Protein AF-A0AAV7GXW9-F1 (afdb_monomer_lite)

Sequence (494 aa):
MANLFRKQAQNYAASRPSYPPELFRYIASKCPGRRLAWDVGTGSGQAAAALSSIIKSVVATDVSPEQLSHTPSQIPNIRFILTPPSLPLADLHRIVAPPASIDLITVAQALHWLDLPVFYAQARSMLVPGGVMAAWCYTGAVIGEGRSRADEIYRQIYAELAPYWAEERRLVEEGYVGVEFPFRPVEGEQGTGPVVGFAAEREMTAADFLEYVRSWSAYQTAREKGVELLTEEIVEELGRAWGDDAEAIRTVRFPISLRIGKALLFAGPPPKALLFAGPPPEALLFAGPPPEVLLFAGPPPEVLHFAGPPPEALLFAGPSPEALHFARPPPKALLFVGPPPKALLFAGPPPEALLFAGPPPKVLLFVGPPPEVLHFAGPPPEALLFAGPPPEALHFARPPPKALLFAGPPPEALLFAGPPPEVQHFAGPPPEVQHFAGPPPEALLFSGPPPDVLSPAGPPPEVRTFAEASPDVQSYIGTPTKVLLTSDIRLRSS

Radius of gyration: 35.88 Å; chains: 1; bounding box: 67×53×114 Å

pLDDT: mean 73.24, std 19.12, range [27.48, 98.62]

InterPro domains:
  IPR013216 Methyltransferase type 11 [PF08241] (39-134)
  IPR029063 S-adenosyl-L-methionine-dependent methyltransferase superfamily [G3DSA:3.40.50.150] (5-262)
  IPR029063 S-adenosyl-L-methionine-dependent methyltransferase superfamily [SSF53335] (2-165)

Secondary structure (DSSP, 8-state):
-HHHHHHHHHHHHHHSPPPPHHHHHHHHHS-S--SEEEEET-TTTHHHHHHTTTSSEEEEEES-HHHHTTS-TT-TTEEEEE--SS--HHHHHHHT--TT-EEEEEEES-GGGS-HHHHHHHHHHHEEEEEEEEEEEE-S-EETTTTSHHHHHHHHHHHHTGGGS-GGGHHHHTTTTTS---SBPPTT-SSS--EEEEEEEEEE-HHHHHHHHHT-HHHHHHHHTT---S-HHHHHHHHHHH-SSTT--EEEEEEEEEEEEE-----S---SEEEESSPPPSEEEESSPPPSEEEESSPPPSEEEESSPPPSEEEESSPPPSEEEESS---SEEEESSPPPSEEEESSPPPSEEEESSPPPSEEEESS---SEEEESS---SEEEESS---SEEEESS---SEEEESS---SEEEESS---SEEEESSPPPSEEEESSPPPSEEEESSPPPSEEEESSS--SEEE-SSPPPSEE--SS----------------

Structure (mmCIF, N/CA/C/O backbone):
data_AF-A0AAV7GXW9-F1
#
_entry.id   AF-A0AAV7GXW9-F1
#
loop_
_atom_site.group_PDB
_atom_site.id
_atom_site.type_symbol
_atom_site.label_atom_id
_atom_site.label_alt_id
_atom_site.label_comp_id
_atom_site.label_asym_id
_atom_site.label_entity_id
_atom_site.label_seq_id
_atom_site.pdbx_PDB_ins_code
_atom_site.Cartn_x
_atom_site.Cartn_y
_atom_site.Cartn_z
_atom_site.occupancy
_atom_site.B_iso_or_equiv
_atom_site.auth_seq_id
_atom_site.auth_comp_id
_atom_site.auth_asym_id
_atom_site.auth_atom_id
_atom_site.pdbx_PDB_model_num
ATOM 1 N N . MET A 1 1 ? -3.732 23.651 11.486 1.00 32.44 1 MET A N 1
ATOM 2 C CA . MET A 1 1 ? -3.322 22.248 11.255 1.00 32.44 1 MET A CA 1
ATOM 3 C C . MET A 1 1 ? -2.237 21.763 12.220 1.00 32.44 1 MET A C 1
ATOM 5 O O . MET A 1 1 ? -2.539 20.860 12.979 1.00 32.44 1 MET A O 1
ATOM 9 N N . ALA A 1 2 ? -1.038 22.360 12.299 1.00 30.33 2 ALA A N 1
ATOM 10 C CA . ALA A 1 2 ? 0.071 21.830 13.126 1.00 30.33 2 ALA A CA 1
ATOM 11 C C . ALA A 1 2 ? -0.225 21.633 14.639 1.00 30.33 2 ALA A C 1
ATOM 13 O O . ALA A 1 2 ? 0.254 20.675 15.237 1.00 30.33 2 ALA A O 1
ATOM 14 N N . ASN A 1 3 ? -1.054 22.479 15.267 1.00 31.53 3 ASN A N 1
ATOM 15 C CA . ASN A 1 3 ? -1.432 22.303 16.682 1.00 31.53 3 ASN A CA 1
ATOM 16 C C . ASN A 1 3 ? -2.487 21.202 16.919 1.00 31.53 3 ASN A C 1
ATOM 18 O O . ASN A 1 3 ? -2.544 20.667 18.025 1.00 31.53 3 ASN A O 1
ATOM 22 N N . LEU A 1 4 ? -3.281 20.841 15.899 1.00 39.84 4 LEU A N 1
ATOM 23 C CA . LEU A 1 4 ? -4.306 19.791 15.986 1.00 39.84 4 LEU A CA 1
ATOM 24 C C . LEU A 1 4 ? -3.652 18.409 16.158 1.00 39.84 4 LEU A C 1
ATOM 26 O O . LEU A 1 4 ? -4.067 17.617 16.999 1.00 39.84 4 LEU A O 1
ATOM 30 N N . PHE A 1 5 ? -2.550 18.174 15.441 1.00 47.69 5 PHE A N 1
ATOM 31 C CA . PHE A 1 5 ? -1.833 16.897 15.437 1.00 47.69 5 PHE A CA 1
ATOM 32 C C . PHE A 1 5 ? -1.064 16.605 16.740 1.00 47.69 5 PHE A C 1
ATOM 34 O O . PHE A 1 5 ? -0.838 15.441 17.071 1.00 47.69 5 PHE A O 1
ATOM 41 N N . ARG A 1 6 ? -0.703 17.633 17.528 1.00 47.47 6 ARG A N 1
ATOM 42 C CA . ARG A 1 6 ? 0.158 17.476 18.718 1.00 47.47 6 ARG A CA 1
ATOM 43 C C . ARG A 1 6 ? -0.537 16.772 19.893 1.00 47.47 6 ARG A C 1
ATOM 45 O O . ARG A 1 6 ? 0.027 15.836 20.447 1.00 47.47 6 ARG A O 1
ATOM 52 N N . LYS A 1 7 ? -1.756 17.188 20.273 1.00 50.72 7 LYS A N 1
ATOM 53 C CA . LYS A 1 7 ? -2.556 16.483 21.306 1.00 50.72 7 LYS A CA 1
ATOM 54 C C . LYS A 1 7 ? -3.128 15.162 20.783 1.00 50.72 7 LYS A C 1
ATOM 56 O O . LYS A 1 7 ? -3.299 14.216 21.545 1.00 50.72 7 LYS A O 1
ATOM 61 N N . GLN A 1 8 ? -3.386 15.094 19.478 1.00 58.06 8 GLN A N 1
ATOM 62 C CA . GLN A 1 8 ? -3.939 13.917 18.821 1.00 58.06 8 GLN A CA 1
ATOM 63 C C . GLN A 1 8 ? -2.980 12.721 18.870 1.00 58.06 8 GLN A C 1
ATOM 65 O O . GLN A 1 8 ? -3.441 11.618 19.134 1.00 58.06 8 GLN A O 1
ATOM 70 N N . ALA A 1 9 ? -1.669 12.916 18.686 1.00 57.44 9 ALA A N 1
ATOM 71 C CA . ALA A 1 9 ? -0.693 11.820 18.663 1.00 57.44 9 ALA A CA 1
ATOM 72 C C . ALA A 1 9 ? -0.629 11.016 19.982 1.00 57.44 9 ALA A C 1
ATOM 74 O O . ALA A 1 9 ? -0.617 9.787 19.946 1.00 57.44 9 ALA A O 1
ATOM 75 N N . GLN A 1 10 ? -0.675 11.688 21.141 1.00 56.75 10 GLN A N 1
ATOM 76 C CA . GLN A 1 10 ? -0.648 11.028 22.458 1.00 56.75 10 GLN A CA 1
ATOM 77 C C . GLN A 1 10 ? -1.897 10.180 22.713 1.00 56.75 10 GLN A C 1
ATOM 79 O O . GLN A 1 10 ? -1.792 8.992 23.023 1.00 56.75 10 GLN A O 1
ATOM 84 N N . ASN A 1 11 ? -3.085 10.763 22.521 1.00 60.78 11 ASN A N 1
ATOM 85 C CA . ASN A 1 11 ? -4.342 10.030 22.687 1.00 60.78 11 ASN A CA 1
ATOM 86 C C . ASN A 1 11 ? -4.473 8.911 21.646 1.00 60.78 11 ASN A C 1
ATOM 88 O O . ASN A 1 11 ? -5.003 7.844 21.949 1.00 60.78 11 ASN A O 1
ATOM 92 N N . TYR A 1 12 ? -3.959 9.119 20.430 1.00 63.72 12 TYR A N 1
ATOM 93 C CA . TYR A 1 12 ? -3.961 8.125 19.358 1.00 63.72 12 TYR A CA 1
ATOM 94 C C . TYR A 1 12 ? -3.134 6.887 19.722 1.00 63.72 12 TYR A C 1
ATOM 96 O O . TYR A 1 12 ? -3.617 5.770 19.550 1.00 63.72 12 TYR A O 1
ATOM 104 N N . ALA A 1 13 ? -1.930 7.063 20.274 1.00 61.09 13 ALA A N 1
ATOM 105 C CA . ALA A 1 13 ? -1.076 5.948 20.681 1.00 61.09 13 ALA A CA 1
ATOM 106 C C . ALA A 1 13 ? -1.701 5.084 21.797 1.00 61.09 13 ALA A C 1
ATOM 108 O O . ALA A 1 13 ? -1.587 3.862 21.749 1.00 61.09 13 ALA A O 1
ATOM 109 N N . ALA A 1 14 ? -2.399 5.692 22.766 1.00 66.38 14 ALA A N 1
ATOM 110 C CA . ALA A 1 14 ? -2.986 4.978 23.908 1.00 66.38 14 ALA A CA 1
ATOM 111 C C . ALA A 1 14 ? -4.364 4.336 23.623 1.00 66.38 14 ALA A C 1
ATOM 113 O O . ALA A 1 14 ? -4.727 3.323 24.228 1.00 66.38 14 ALA A O 1
ATOM 114 N N . SER A 1 15 ? -5.160 4.913 22.716 1.00 67.75 15 SER A N 1
ATOM 115 C CA . SER A 1 15 ? -6.562 4.510 22.482 1.00 67.75 15 SER A CA 1
ATOM 116 C C . SER A 1 15 ? -6.775 3.594 21.269 1.00 67.75 15 SER A C 1
ATOM 118 O O . SER A 1 15 ? -7.784 2.890 21.201 1.00 67.75 15 SER A O 1
ATOM 120 N N . ARG A 1 16 ? -5.844 3.555 20.309 1.00 73.94 16 ARG A N 1
ATOM 121 C CA . ARG A 1 16 ? -6.028 2.791 19.065 1.00 73.94 16 ARG A CA 1
ATOM 122 C C . ARG A 1 16 ? -5.802 1.285 19.273 1.00 73.94 16 ARG A C 1
ATOM 124 O O . ARG A 1 16 ? -4.962 0.899 20.084 1.00 73.94 16 ARG A O 1
ATOM 131 N N . PRO A 1 17 ? -6.545 0.425 18.557 1.00 75.44 17 PRO A N 1
ATOM 132 C CA . PRO A 1 17 ? -6.423 -1.020 18.690 1.00 75.44 17 PRO A CA 1
ATOM 133 C C . PRO A 1 17 ? -5.123 -1.540 18.058 1.00 75.44 17 PRO A C 1
ATOM 135 O O . PRO A 1 17 ? -4.696 -1.070 17.000 1.00 75.44 17 PRO A O 1
ATOM 138 N N . SER A 1 18 ? -4.513 -2.536 18.700 1.00 83.25 18 SER A N 1
ATOM 139 C CA . SER A 1 18 ? -3.334 -3.235 18.181 1.00 83.25 18 SER A CA 1
ATOM 140 C C . SER A 1 18 ? -3.736 -4.287 17.151 1.00 83.25 18 SER A C 1
ATOM 142 O O . SER A 1 18 ? -4.710 -5.013 17.334 1.00 83.25 18 SER A O 1
ATOM 144 N N . TYR A 1 19 ? -2.970 -4.399 16.070 1.00 91.50 19 TYR A N 1
ATOM 145 C CA . TYR A 1 19 ? -3.216 -5.402 15.035 1.00 91.50 19 TYR A CA 1
ATOM 146 C C . TYR A 1 19 ? -2.941 -6.831 15.547 1.00 91.50 19 TYR A C 1
ATOM 148 O O . TYR A 1 19 ? -1.975 -7.033 16.289 1.00 91.50 19 TYR A O 1
ATOM 156 N N . PRO A 1 20 ? -3.736 -7.836 15.131 1.00 93.44 20 PRO A N 1
ATOM 157 C CA . PRO A 1 20 ? -3.575 -9.209 15.596 1.00 93.44 20 PRO A CA 1
ATOM 158 C C . PRO A 1 20 ? -2.287 -9.839 15.030 1.00 93.44 20 PRO A C 1
ATOM 160 O O . PRO A 1 20 ? -1.996 -9.672 13.840 1.00 93.44 20 PRO A O 1
ATOM 163 N N . PRO A 1 21 ? -1.513 -10.609 15.819 1.00 93.50 21 PRO A N 1
ATOM 164 C CA . PRO A 1 21 ? -0.302 -11.279 15.333 1.00 93.50 21 PRO A CA 1
ATOM 165 C C . PRO A 1 21 ? -0.537 -12.216 14.132 1.00 93.50 21 PRO A C 1
ATOM 167 O O . PRO A 1 21 ? 0.353 -12.404 13.300 1.00 93.50 21 PRO A O 1
ATOM 170 N N . GLU A 1 22 ? -1.737 -12.788 14.010 1.00 95.31 22 GLU A N 1
ATOM 171 C CA . GLU A 1 22 ? -2.193 -13.629 12.897 1.00 95.31 22 GLU A CA 1
ATOM 172 C C . GLU A 1 22 ? -2.085 -12.913 11.549 1.00 95.31 22 GLU A C 1
ATOM 174 O O . GLU A 1 22 ? -1.670 -13.534 10.569 1.00 95.31 22 GLU A O 1
ATOM 179 N N . LEU A 1 23 ? -2.395 -11.611 11.507 1.00 97.00 23 LEU A N 1
ATOM 180 C CA . LEU A 1 23 ? -2.300 -10.792 10.297 1.00 97.00 23 LEU A CA 1
ATOM 181 C C . LEU A 1 23 ? -0.859 -10.763 9.783 1.00 97.00 23 LEU A C 1
ATOM 183 O O . LEU A 1 23 ? -0.592 -11.063 8.620 1.00 97.00 23 LEU A O 1
ATOM 187 N N . PHE A 1 24 ? 0.090 -10.452 10.665 1.00 96.62 24 PHE A N 1
ATOM 188 C CA . PHE A 1 24 ? 1.499 -10.352 10.295 1.00 96.62 24 PHE A CA 1
ATOM 189 C C . PHE A 1 24 ? 2.101 -11.715 9.948 1.00 96.62 24 PHE A C 1
ATOM 191 O O . PHE A 1 24 ? 2.887 -11.813 9.005 1.00 96.62 24 PHE A O 1
ATOM 198 N N . ARG A 1 25 ? 1.698 -12.784 10.651 1.00 95.69 25 ARG A N 1
ATOM 199 C CA . ARG A 1 25 ? 2.083 -14.161 10.300 1.00 95.69 25 ARG A CA 1
ATOM 200 C C . ARG A 1 25 ? 1.590 -14.546 8.909 1.00 95.69 25 ARG A C 1
ATOM 202 O O . ARG A 1 25 ? 2.365 -15.109 8.136 1.00 95.69 25 ARG A O 1
ATOM 209 N N . TYR A 1 26 ? 0.340 -14.220 8.581 1.00 97.12 26 TYR A N 1
ATOM 210 C CA . TYR A 1 26 ? -0.217 -14.452 7.252 1.00 97.12 26 TYR A CA 1
ATOM 211 C C . TYR A 1 26 ? 0.560 -13.665 6.190 1.00 97.12 26 TYR A C 1
ATOM 213 O O . TYR A 1 26 ? 1.059 -14.275 5.246 1.00 97.12 26 TYR A O 1
ATOM 221 N N . ILE A 1 27 ? 0.769 -12.357 6.372 1.00 97.31 27 ILE A N 1
ATOM 222 C CA . ILE A 1 27 ? 1.528 -11.520 5.426 1.00 97.31 27 ILE A CA 1
ATOM 223 C C . ILE A 1 27 ? 2.942 -12.083 5.210 1.00 97.31 27 ILE A C 1
ATOM 225 O O . ILE A 1 27 ? 3.342 -12.349 4.077 1.00 97.31 27 ILE A O 1
ATOM 229 N N . ALA A 1 28 ? 3.681 -12.360 6.287 1.00 95.75 28 ALA A N 1
ATOM 230 C CA . ALA A 1 28 ? 5.048 -12.874 6.209 1.00 95.75 28 ALA A CA 1
ATOM 231 C C . ALA A 1 28 ? 5.149 -14.318 5.688 1.00 95.75 28 ALA A C 1
ATOM 233 O O . ALA A 1 28 ? 6.248 -14.765 5.348 1.00 95.75 28 ALA A O 1
ATOM 234 N N . SER A 1 29 ? 4.042 -15.066 5.635 1.00 95.62 29 SER A N 1
ATOM 235 C CA . SER A 1 29 ? 3.984 -16.367 4.953 1.00 95.62 29 SER A CA 1
ATOM 236 C C . SER A 1 29 ? 3.978 -16.230 3.429 1.00 95.62 29 SER A C 1
ATOM 238 O O . SER A 1 29 ? 4.339 -17.173 2.733 1.00 95.62 29 SER A O 1
ATOM 240 N N . LYS A 1 30 ? 3.593 -15.059 2.901 1.00 95.88 30 LYS A N 1
ATOM 241 C CA . LYS A 1 30 ? 3.527 -14.793 1.457 1.00 95.88 30 LYS A CA 1
ATOM 242 C C . LYS A 1 30 ? 4.822 -14.204 0.891 1.00 95.88 30 LYS A C 1
ATOM 244 O O . LYS A 1 30 ? 4.965 -14.149 -0.333 1.00 95.88 30 LYS A O 1
ATOM 249 N N . CYS A 1 31 ? 5.741 -13.770 1.754 1.00 93.94 31 CYS A N 1
ATOM 250 C CA . CYS A 1 31 ? 7.009 -13.154 1.369 1.00 93.94 31 CYS A CA 1
ATOM 251 C C . CYS A 1 31 ? 8.054 -14.196 0.926 1.00 93.94 31 CYS A C 1
ATOM 253 O O . CYS A 1 31 ? 8.129 -15.272 1.521 1.00 93.94 31 CYS A O 1
ATOM 255 N N . PRO A 1 32 ? 8.921 -13.869 -0.052 1.00 86.06 32 PRO A N 1
ATOM 256 C CA . PRO A 1 32 ? 10.014 -14.747 -0.484 1.00 86.06 32 PRO A CA 1
ATOM 257 C C . PRO A 1 32 ? 11.164 -14.794 0.535 1.00 86.06 32 PRO A C 1
ATOM 259 O O . PRO A 1 32 ? 11.957 -15.731 0.548 1.00 86.06 32 PRO A O 1
ATOM 262 N N . GLY A 1 33 ? 11.252 -13.775 1.392 1.00 92.06 33 GLY A N 1
ATOM 263 C CA . GLY A 1 33 ? 12.264 -13.611 2.423 1.00 92.06 33 GLY A CA 1
ATOM 264 C C . GLY A 1 33 ? 11.743 -12.755 3.576 1.00 92.06 33 GLY A C 1
ATOM 265 O O . GLY A 1 33 ? 10.635 -12.222 3.534 1.00 92.06 33 GLY A O 1
ATOM 266 N N . ARG A 1 34 ? 12.544 -12.652 4.641 1.00 95.44 34 ARG A N 1
ATOM 267 C CA . ARG A 1 34 ? 12.224 -11.887 5.862 1.00 95.44 34 ARG A CA 1
ATOM 268 C C . ARG A 1 34 ? 13.400 -11.015 6.306 1.00 95.44 34 ARG A C 1
ATOM 270 O O . ARG A 1 34 ? 13.675 -10.886 7.498 1.00 95.44 34 ARG A O 1
ATOM 277 N N . ARG A 1 35 ? 14.159 -10.476 5.350 1.00 97.00 35 ARG A N 1
ATOM 278 C CA . ARG A 1 35 ? 15.368 -9.687 5.608 1.00 97.00 35 ARG A CA 1
ATOM 279 C C . ARG A 1 35 ? 15.032 -8.224 5.876 1.00 97.00 35 ARG A C 1
ATOM 281 O O . ARG A 1 35 ? 15.550 -7.682 6.848 1.00 97.00 35 ARG A O 1
ATOM 288 N N . LEU A 1 36 ? 14.216 -7.599 5.033 1.00 97.81 36 LEU A N 1
ATOM 289 C CA . LEU A 1 36 ? 13.920 -6.170 5.126 1.00 97.81 36 LEU A CA 1
ATOM 290 C C . LEU A 1 36 ? 12.448 -5.881 4.836 1.00 97.81 36 LEU A C 1
ATOM 292 O O . LEU A 1 36 ? 11.935 -6.287 3.794 1.00 97.81 36 LEU A O 1
ATOM 296 N N . ALA A 1 37 ? 11.807 -5.133 5.732 1.00 98.38 37 ALA A N 1
ATOM 297 C CA . ALA A 1 37 ? 10.489 -4.556 5.511 1.00 98.38 37 ALA A CA 1
ATOM 298 C C . ALA A 1 37 ? 10.537 -3.025 5.523 1.00 98.38 37 ALA A C 1
ATOM 300 O O . ALA A 1 37 ? 11.355 -2.435 6.234 1.00 98.38 37 ALA A O 1
ATOM 301 N N . TRP A 1 38 ? 9.641 -2.397 4.766 1.00 98.38 38 TRP A N 1
ATOM 302 C CA . TRP A 1 38 ? 9.387 -0.960 4.827 1.00 98.38 38 TRP A CA 1
ATOM 303 C C . TRP A 1 38 ? 7.940 -0.691 5.231 1.00 98.38 38 TRP A C 1
ATOM 305 O O . TRP A 1 38 ? 7.022 -1.058 4.505 1.00 98.38 38 TRP A O 1
ATOM 315 N N . ASP A 1 39 ? 7.759 -0.063 6.392 1.00 98.31 39 ASP A N 1
ATOM 316 C CA . ASP A 1 39 ? 6.464 0.365 6.918 1.00 98.31 39 ASP A CA 1
ATOM 317 C C . ASP A 1 39 ? 6.230 1.847 6.603 1.00 98.31 39 ASP A C 1
ATOM 319 O O . ASP A 1 39 ? 6.959 2.726 7.074 1.00 98.31 39 ASP A O 1
ATOM 323 N N . VAL A 1 40 ? 5.240 2.115 5.757 1.00 97.69 40 VAL A N 1
ATOM 324 C CA . VAL A 1 40 ? 4.958 3.431 5.175 1.00 97.69 40 VAL A CA 1
ATOM 325 C C . VAL A 1 40 ? 3.796 4.084 5.906 1.00 97.69 40 VAL A C 1
ATOM 327 O O . VAL A 1 40 ? 2.730 3.482 6.041 1.00 97.69 40 VAL A O 1
ATOM 330 N N . GLY A 1 41 ? 3.984 5.331 6.341 1.00 95.56 41 GLY A N 1
ATOM 331 C CA . GLY A 1 41 ? 3.017 6.004 7.207 1.00 95.56 41 GLY A CA 1
ATOM 332 C C . GLY A 1 41 ? 2.919 5.295 8.556 1.00 95.56 41 GLY A C 1
ATOM 333 O O . GLY A 1 41 ? 1.829 4.922 8.985 1.00 95.56 41 GLY A O 1
ATOM 334 N N . THR A 1 42 ? 4.072 5.025 9.180 1.00 94.75 42 THR A N 1
ATOM 335 C CA . THR A 1 42 ? 4.171 4.169 10.376 1.00 94.75 42 THR A CA 1
ATOM 336 C C . THR A 1 42 ? 3.468 4.760 11.603 1.00 94.75 42 THR A C 1
ATOM 338 O O . THR A 1 42 ? 3.166 4.045 12.563 1.00 94.75 42 THR A O 1
ATOM 341 N N . GLY A 1 43 ? 3.196 6.068 11.598 1.00 91.56 43 GLY A N 1
ATOM 342 C CA . GLY A 1 43 ? 2.634 6.786 12.728 1.00 91.56 43 GLY A CA 1
ATOM 343 C C . GLY A 1 43 ? 3.520 6.632 13.962 1.00 91.56 43 GLY A C 1
ATOM 344 O O . GLY A 1 43 ? 4.725 6.879 13.928 1.00 91.56 43 GLY A O 1
ATOM 345 N N . SER A 1 44 ? 2.917 6.184 15.060 1.00 90.06 44 SER A N 1
ATOM 346 C CA . SER A 1 44 ? 3.625 5.905 16.315 1.00 90.06 44 SER A CA 1
ATOM 347 C C . SER A 1 44 ? 4.286 4.515 16.335 1.00 90.06 44 SER A C 1
ATOM 349 O O . SER A 1 44 ? 4.761 4.067 17.377 1.00 90.06 44 SER A O 1
ATOM 351 N N . GLY A 1 45 ? 4.334 3.811 15.200 1.00 91.19 45 GLY A N 1
ATOM 352 C CA . GLY A 1 45 ? 5.121 2.591 15.026 1.00 91.19 45 GLY A CA 1
ATOM 353 C C . GLY A 1 45 ? 4.414 1.285 15.381 1.00 91.19 45 GLY A C 1
ATOM 354 O O . GLY A 1 45 ? 5.093 0.278 15.567 1.00 91.19 45 GLY A O 1
ATOM 355 N N . GLN A 1 46 ? 3.079 1.252 15.481 1.00 89.38 46 GLN A N 1
ATOM 356 C CA . GLN A 1 46 ? 2.343 0.045 15.888 1.00 89.38 46 GLN A CA 1
ATOM 357 C C . GLN A 1 46 ? 2.593 -1.151 14.951 1.00 89.38 46 GLN A C 1
ATOM 359 O O . GLN A 1 46 ? 2.857 -2.261 15.417 1.00 89.38 46 GLN A O 1
ATOM 364 N N . ALA A 1 47 ? 2.529 -0.941 13.631 1.00 94.31 47 ALA A N 1
ATOM 365 C CA . ALA A 1 47 ? 2.781 -2.000 12.652 1.00 94.31 47 ALA A CA 1
ATOM 366 C C . ALA A 1 47 ? 4.271 -2.364 12.584 1.00 94.31 47 ALA A C 1
ATOM 368 O O . ALA A 1 47 ? 4.610 -3.547 12.641 1.00 94.31 47 ALA A O 1
ATOM 369 N N . ALA A 1 48 ? 5.162 -1.368 12.554 1.00 95.19 48 ALA A N 1
ATOM 370 C CA . ALA A 1 48 ? 6.609 -1.577 12.606 1.00 95.19 48 ALA A CA 1
ATOM 371 C C . ALA A 1 48 ? 7.056 -2.407 13.826 1.00 95.19 48 ALA A C 1
ATOM 373 O O . ALA A 1 48 ? 7.872 -3.318 13.679 1.00 95.19 48 ALA A O 1
ATOM 374 N N . ALA A 1 49 ? 6.496 -2.145 15.012 1.00 93.19 49 ALA A N 1
ATOM 375 C CA . ALA A 1 49 ? 6.786 -2.898 16.231 1.00 93.19 49 ALA A CA 1
ATOM 376 C C . ALA A 1 49 ? 6.334 -4.363 16.144 1.00 93.19 49 ALA A C 1
ATOM 378 O O . ALA A 1 49 ? 7.042 -5.256 16.598 1.00 93.19 49 ALA A O 1
ATOM 379 N N . ALA A 1 50 ? 5.186 -4.642 15.523 1.00 93.06 50 ALA A N 1
ATOM 380 C CA . ALA A 1 50 ? 4.759 -6.019 15.291 1.00 93.06 50 ALA A CA 1
ATOM 381 C C . ALA A 1 50 ? 5.650 -6.723 14.249 1.00 93.06 50 ALA A C 1
ATOM 383 O O . ALA A 1 50 ? 6.059 -7.870 14.448 1.00 93.06 50 ALA A O 1
ATOM 384 N N . LEU A 1 51 ? 6.015 -6.024 13.168 1.00 95.12 51 LEU A N 1
ATOM 385 C CA . LEU A 1 51 ? 6.902 -6.534 12.118 1.00 95.12 51 LEU A CA 1
ATOM 386 C C . LEU A 1 51 ? 8.297 -6.882 12.637 1.00 95.12 51 LEU A C 1
ATOM 388 O O . LEU A 1 51 ? 8.890 -7.853 12.167 1.00 95.12 51 LEU A O 1
ATOM 392 N N . SER A 1 52 ? 8.815 -6.135 13.611 1.00 94.38 52 SER A N 1
ATOM 393 C CA . SER A 1 52 ? 10.163 -6.344 14.146 1.00 94.38 52 SER A CA 1
ATOM 394 C C . SER A 1 52 ? 10.359 -7.714 14.801 1.00 94.38 52 SER A C 1
ATOM 396 O O . SER A 1 52 ? 11.488 -8.193 14.896 1.00 94.38 52 SER A O 1
ATOM 398 N N . SER A 1 53 ? 9.269 -8.372 15.206 1.00 92.44 53 SER A N 1
ATOM 399 C CA . SER A 1 53 ? 9.294 -9.725 15.766 1.00 92.44 53 SER A CA 1
ATOM 400 C C . SER A 1 53 ? 9.426 -10.832 14.710 1.00 92.44 53 SER A C 1
ATOM 402 O O . SER A 1 53 ? 9.793 -11.958 15.044 1.00 92.44 53 SER A O 1
ATOM 404 N N . ILE A 1 54 ? 9.145 -10.533 13.435 1.00 95.19 54 ILE A N 1
ATOM 405 C CA . ILE A 1 54 ? 9.086 -11.530 12.351 1.00 95.19 54 ILE A CA 1
ATOM 406 C C . ILE A 1 54 ? 9.975 -11.204 11.144 1.00 95.19 54 ILE A C 1
ATOM 408 O O . ILE A 1 54 ? 10.273 -12.105 10.357 1.00 95.19 54 ILE A O 1
ATOM 412 N N . ILE A 1 55 ? 10.412 -9.951 10.994 1.00 96.31 55 ILE A N 1
ATOM 413 C CA . ILE A 1 55 ? 11.338 -9.490 9.955 1.00 96.31 55 ILE A CA 1
ATOM 414 C C . ILE A 1 55 ? 12.662 -9.073 10.600 1.00 96.31 55 ILE A C 1
ATOM 416 O O . ILE A 1 55 ? 12.692 -8.418 11.640 1.00 96.31 55 ILE A O 1
ATOM 420 N N . LYS A 1 56 ? 13.782 -9.423 9.960 1.00 97.25 56 LYS A N 1
ATOM 421 C CA . LYS A 1 56 ? 15.129 -9.155 10.479 1.00 97.25 56 LYS A CA 1
ATOM 422 C C . LYS A 1 56 ? 15.420 -7.661 10.655 1.00 97.25 56 LYS A C 1
ATOM 424 O O . LYS A 1 56 ? 16.099 -7.304 11.610 1.00 97.25 56 LYS A O 1
ATOM 429 N N . SER A 1 57 ? 14.937 -6.802 9.760 1.00 97.69 57 SER A N 1
ATOM 430 C CA . SER A 1 57 ? 15.088 -5.348 9.845 1.00 97.69 57 SER A CA 1
ATOM 431 C C . SER A 1 57 ? 13.865 -4.637 9.274 1.00 97.69 57 SER A C 1
ATOM 433 O O . SER A 1 57 ? 13.316 -5.061 8.257 1.00 97.69 57 SER A O 1
ATOM 435 N N . VAL A 1 58 ? 13.449 -3.553 9.923 1.00 98.06 58 VAL A N 1
ATOM 436 C CA . VAL A 1 58 ? 12.318 -2.722 9.510 1.00 98.06 58 VAL A CA 1
ATOM 437 C C . VAL A 1 58 ? 12.797 -1.285 9.337 1.00 98.06 58 VAL A C 1
ATOM 439 O O . VAL A 1 58 ? 13.427 -0.715 10.226 1.00 98.06 58 VAL A O 1
ATOM 442 N N . VAL A 1 59 ? 12.487 -0.682 8.197 1.00 97.88 59 VAL A N 1
ATOM 443 C CA . VAL A 1 59 ? 12.563 0.768 8.006 1.00 97.88 59 VAL A CA 1
ATOM 444 C C . VAL A 1 59 ? 11.145 1.302 8.107 1.00 97.88 59 VAL A C 1
ATOM 446 O O . VAL A 1 59 ? 10.257 0.797 7.435 1.00 97.88 59 VAL A O 1
ATOM 449 N N . ALA A 1 60 ? 10.916 2.292 8.955 1.00 97.56 60 ALA A N 1
ATOM 450 C CA . ALA A 1 60 ? 9.588 2.816 9.232 1.00 97.56 60 ALA A CA 1
ATOM 451 C C . ALA A 1 60 ? 9.585 4.324 8.968 1.00 97.56 60 ALA A C 1
ATOM 453 O O . ALA A 1 60 ? 10.372 5.056 9.566 1.00 97.56 60 ALA A O 1
ATOM 454 N N . THR A 1 61 ? 8.757 4.786 8.034 1.00 97.25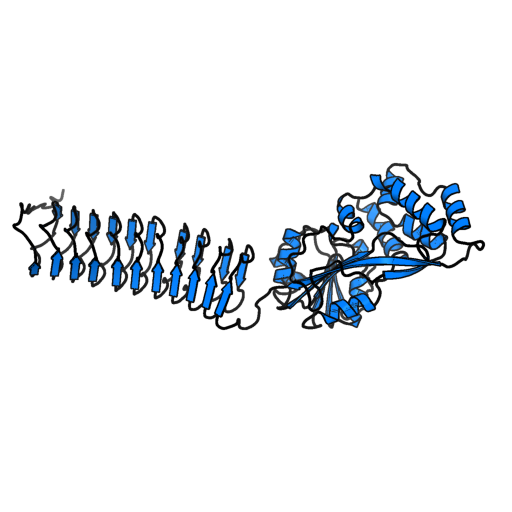 61 THR A N 1
ATOM 455 C CA . THR A 1 61 ? 8.748 6.187 7.585 1.00 97.25 61 THR A CA 1
ATOM 456 C C . THR A 1 61 ? 7.430 6.861 7.918 1.00 97.25 61 THR A C 1
ATOM 458 O O . THR A 1 61 ? 6.373 6.277 7.680 1.00 97.25 61 THR A O 1
ATOM 461 N N . ASP A 1 62 ? 7.490 8.103 8.388 1.00 96.06 62 ASP A N 1
ATOM 462 C CA . ASP A 1 62 ? 6.321 8.972 8.533 1.00 96.06 62 ASP A CA 1
ATOM 463 C C . ASP A 1 62 ? 6.677 10.422 8.189 1.00 96.06 62 ASP A C 1
ATOM 465 O O . ASP A 1 62 ? 7.846 10.811 8.213 1.00 96.06 62 ASP A O 1
ATOM 469 N N . VAL A 1 63 ? 5.660 11.224 7.883 1.00 94.56 63 VAL A N 1
ATOM 470 C CA . VAL A 1 63 ? 5.794 12.657 7.592 1.00 94.56 63 VAL A CA 1
ATOM 471 C C . VAL A 1 63 ? 5.619 13.527 8.835 1.00 94.56 63 VAL A C 1
ATOM 473 O O . VAL A 1 63 ? 6.021 14.690 8.832 1.00 94.56 63 VAL A O 1
ATOM 476 N N . SER A 1 64 ? 5.024 12.985 9.903 1.00 91.69 64 SER A N 1
ATOM 477 C CA . SER A 1 64 ? 4.781 13.700 11.151 1.00 91.69 64 SER A CA 1
ATOM 478 C C . SER A 1 64 ? 5.920 13.471 12.151 1.00 91.69 64 SER A C 1
ATOM 480 O O . SER A 1 64 ? 6.075 12.363 12.676 1.00 91.69 64 SER A O 1
ATOM 482 N N . PRO A 1 65 ? 6.696 14.515 12.500 1.00 92.44 65 PRO A N 1
ATOM 483 C CA . PRO A 1 65 ? 7.684 14.410 13.569 1.00 92.44 65 PRO A CA 1
ATOM 484 C C . PRO A 1 65 ? 7.032 14.108 14.927 1.00 92.44 65 PRO A C 1
ATOM 486 O O . PRO A 1 65 ? 7.638 13.436 15.759 1.00 92.44 65 PRO A O 1
ATOM 489 N N . GLU A 1 66 ? 5.793 14.555 15.149 1.00 87.31 66 GLU A N 1
ATOM 490 C CA . GLU A 1 66 ? 5.030 14.280 16.370 1.00 87.31 66 GLU A CA 1
ATOM 491 C C . GLU A 1 66 ? 4.647 12.805 16.496 1.00 87.31 66 GLU A C 1
ATOM 493 O O . GLU A 1 66 ? 4.698 12.250 17.590 1.00 87.31 66 GLU A O 1
ATOM 498 N N . GLN A 1 67 ? 4.266 12.143 15.404 1.00 86.75 67 GLN A N 1
ATOM 499 C CA . GLN A 1 67 ? 4.023 10.700 15.426 1.00 86.75 67 GLN A CA 1
ATOM 500 C C . GLN A 1 67 ? 5.311 9.944 15.764 1.00 86.75 67 GLN A C 1
ATOM 502 O O . GLN A 1 67 ? 5.335 9.122 16.682 1.00 86.75 67 GLN A O 1
ATOM 507 N N . LEU A 1 68 ? 6.414 10.305 15.103 1.00 90.94 68 LEU A N 1
ATOM 508 C CA . LEU A 1 68 ? 7.707 9.666 15.329 1.00 90.94 68 LEU A CA 1
ATOM 509 C C . LEU A 1 68 ? 8.249 9.878 16.748 1.00 90.94 68 LEU A C 1
ATOM 511 O O . LEU A 1 68 ? 8.912 8.985 17.273 1.00 90.94 68 LEU A O 1
ATOM 515 N N . SER A 1 69 ? 7.930 10.993 17.416 1.00 90.00 69 SER A N 1
ATOM 516 C CA . SER A 1 69 ? 8.341 11.214 18.811 1.00 90.00 69 SER A CA 1
ATOM 517 C C . SER A 1 69 ? 7.689 10.255 19.815 1.00 90.00 69 SER A C 1
ATOM 519 O O . SER A 1 69 ? 8.152 10.175 20.949 1.00 90.00 69 SER A O 1
ATOM 521 N N . HIS A 1 70 ? 6.631 9.539 19.419 1.00 87.12 70 HIS A N 1
ATOM 522 C CA . HIS A 1 70 ? 5.945 8.532 20.240 1.00 87.12 70 HIS A CA 1
ATOM 523 C C . HIS A 1 70 ? 6.315 7.093 19.857 1.00 87.12 70 HIS A C 1
ATOM 525 O O . HIS A 1 70 ? 5.739 6.145 20.392 1.00 87.12 70 HIS A O 1
ATOM 531 N N . THR A 1 71 ? 7.270 6.914 18.941 1.00 87.31 71 THR A N 1
ATOM 532 C CA . THR A 1 71 ? 7.734 5.581 18.553 1.00 87.31 71 THR A CA 1
ATOM 533 C C . THR A 1 71 ? 8.541 4.926 19.677 1.00 87.31 71 THR A C 1
ATOM 535 O O . THR A 1 71 ? 9.227 5.609 20.447 1.00 87.31 71 THR A O 1
ATOM 538 N N . PRO A 1 72 ? 8.492 3.589 19.800 1.00 79.62 72 PRO A N 1
ATOM 539 C CA . PRO A 1 72 ? 9.276 2.874 20.796 1.00 79.62 72 PRO A CA 1
ATOM 540 C C . PRO A 1 72 ? 10.770 2.985 20.460 1.00 79.62 72 PRO A C 1
ATOM 542 O O . PRO A 1 72 ? 11.284 2.314 19.566 1.00 79.62 72 PRO A O 1
ATOM 545 N N . SER A 1 73 ? 11.488 3.816 21.214 1.00 68.94 73 SER A N 1
ATOM 546 C CA . SER A 1 73 ? 12.896 4.171 20.982 1.00 68.94 73 SER A CA 1
ATOM 547 C C . SER A 1 73 ? 13.906 3.034 21.213 1.00 68.94 73 SER A C 1
ATOM 549 O O . SER A 1 73 ? 15.099 3.224 20.994 1.00 68.94 73 SER A O 1
ATOM 551 N N . GLN A 1 74 ? 13.454 1.852 21.645 1.00 73.12 74 GLN A N 1
ATOM 552 C CA . GLN A 1 74 ? 14.310 0.748 22.099 1.00 73.12 74 GLN A CA 1
ATOM 553 C C . GLN A 1 74 ? 14.228 -0.527 21.248 1.00 73.12 74 GLN A C 1
ATOM 555 O O . GLN A 1 74 ? 14.828 -1.532 21.625 1.00 73.12 74 GLN A O 1
ATOM 560 N N . ILE A 1 75 ? 13.516 -0.533 20.115 1.00 86.75 75 ILE A N 1
ATOM 561 C CA . ILE A 1 75 ? 13.447 -1.739 19.275 1.00 86.75 75 ILE A CA 1
ATOM 562 C C . ILE A 1 75 ? 14.661 -1.773 18.328 1.00 86.75 75 ILE A C 1
ATOM 564 O O . ILE A 1 75 ? 14.727 -0.976 17.392 1.00 86.75 75 ILE A O 1
ATOM 568 N N . PRO A 1 76 ? 15.629 -2.688 18.533 1.00 89.06 76 PRO A N 1
ATOM 569 C CA . PRO A 1 76 ? 16.968 -2.576 17.949 1.00 89.06 76 PRO A CA 1
ATOM 570 C C . PRO A 1 76 ? 17.012 -2.776 16.430 1.00 89.06 76 PRO A C 1
ATOM 572 O O . PRO A 1 76 ? 17.969 -2.363 15.782 1.00 89.06 76 PRO A O 1
ATOM 575 N N . ASN A 1 77 ? 16.002 -3.424 15.851 1.00 95.62 77 ASN A N 1
ATOM 576 C CA . ASN A 1 77 ? 15.933 -3.727 14.425 1.00 95.62 77 ASN A CA 1
ATOM 577 C C . ASN A 1 77 ? 14.954 -2.836 13.645 1.00 95.62 77 ASN A C 1
ATOM 579 O O . ASN A 1 77 ? 14.659 -3.157 12.491 1.00 95.62 77 ASN A O 1
ATOM 583 N N . ILE A 1 78 ? 14.485 -1.728 14.232 1.00 96.88 78 ILE A N 1
ATOM 584 C CA . ILE A 1 78 ? 13.667 -0.726 13.536 1.00 96.88 78 ILE A CA 1
ATOM 585 C C . ILE A 1 78 ? 14.449 0.576 13.366 1.00 96.88 78 ILE A C 1
ATOM 587 O O . ILE A 1 78 ? 15.026 1.103 14.314 1.00 96.88 78 ILE A O 1
ATOM 591 N N . ARG A 1 79 ? 14.417 1.136 12.155 1.00 96.31 79 ARG A N 1
ATOM 592 C CA . ARG A 1 79 ? 14.886 2.491 11.863 1.00 96.31 79 ARG A CA 1
ATOM 593 C C . ARG A 1 79 ? 13.699 3.384 11.518 1.00 96.31 79 ARG A C 1
ATOM 595 O O . ARG A 1 79 ? 13.164 3.280 10.416 1.00 96.31 79 ARG A O 1
ATOM 602 N N . PHE A 1 80 ? 13.327 4.262 12.444 1.00 96.06 80 PHE A N 1
ATOM 603 C CA . PHE A 1 80 ? 12.314 5.295 12.231 1.00 96.06 80 PHE A CA 1
ATOM 604 C C . PHE A 1 80 ? 12.918 6.499 11.499 1.00 96.06 80 PHE A C 1
ATOM 606 O O . PHE A 1 80 ? 13.986 6.982 11.879 1.00 96.06 80 PHE A O 1
ATOM 613 N N . ILE A 1 81 ? 12.263 6.967 10.438 1.00 95.69 81 ILE A N 1
ATOM 614 C CA . ILE A 1 81 ? 12.764 8.037 9.570 1.00 95.69 81 ILE A CA 1
ATOM 615 C C . ILE A 1 81 ? 11.653 9.052 9.308 1.00 95.69 81 ILE A C 1
ATOM 617 O O . ILE A 1 81 ? 10.582 8.702 8.816 1.00 95.69 81 ILE A O 1
ATOM 621 N N . LEU A 1 82 ? 11.946 10.324 9.580 1.00 95.88 82 LEU A N 1
ATOM 622 C CA . LEU A 1 82 ? 11.114 11.439 9.142 1.00 95.88 82 LEU A CA 1
ATOM 623 C C . LEU A 1 82 ? 11.338 11.690 7.649 1.00 95.88 82 LEU A C 1
ATOM 625 O O . LEU A 1 82 ? 12.469 11.941 7.226 1.00 95.88 82 LEU A O 1
ATOM 629 N N . THR A 1 83 ? 10.269 11.656 6.860 1.00 94.44 83 THR A N 1
ATOM 630 C CA . THR A 1 83 ? 10.299 11.933 5.419 1.00 94.44 83 THR A CA 1
ATOM 631 C C . THR A 1 83 ? 9.450 13.158 5.074 1.00 94.44 83 THR A C 1
ATOM 633 O O . THR A 1 83 ? 8.457 13.420 5.745 1.00 94.44 83 THR A O 1
ATOM 636 N N . PRO A 1 84 ? 9.781 13.924 4.021 1.00 91.81 84 PRO A N 1
ATOM 637 C CA . PRO A 1 84 ? 8.861 14.926 3.489 1.00 91.81 84 PRO A CA 1
ATOM 638 C C . PRO A 1 84 ? 7.596 14.266 2.893 1.00 91.81 84 PRO A C 1
ATOM 640 O O . PRO A 1 84 ? 7.647 13.090 2.529 1.00 91.81 84 PRO A O 1
ATOM 643 N N . PRO A 1 85 ? 6.481 15.010 2.728 1.00 85.69 85 PRO A N 1
ATOM 644 C CA . PRO A 1 85 ? 5.243 14.494 2.123 1.00 85.69 85 PRO A CA 1
ATOM 645 C C . PRO A 1 85 ? 5.397 13.966 0.696 1.00 85.69 85 PRO A C 1
ATOM 647 O O . PRO A 1 85 ? 4.668 13.075 0.280 1.00 85.69 85 PRO A O 1
ATOM 650 N N . SER A 1 86 ? 6.351 14.518 -0.050 1.00 84.81 86 SER A N 1
ATOM 651 C CA . SER A 1 86 ? 6.744 14.022 -1.361 1.00 84.81 86 SER A CA 1
ATOM 652 C C . SER A 1 86 ? 8.245 13.803 -1.358 1.00 84.81 86 SER A C 1
ATOM 654 O O . SER A 1 86 ? 9.009 14.695 -0.977 1.00 84.81 86 SER A O 1
ATOM 656 N N . LEU A 1 87 ? 8.658 12.604 -1.758 1.00 82.94 87 LEU A N 1
ATOM 657 C CA . LEU A 1 87 ? 10.057 12.219 -1.830 1.00 82.94 87 LEU A CA 1
ATOM 658 C C . LEU A 1 87 ? 10.361 11.704 -3.242 1.00 82.94 87 LEU A C 1
ATOM 660 O O . LEU A 1 87 ? 9.760 10.712 -3.662 1.00 82.94 87 LEU A O 1
ATOM 664 N N . PRO A 1 88 ? 11.276 12.342 -3.991 1.00 82.12 88 PRO A N 1
ATOM 665 C CA . PRO A 1 88 ? 11.704 11.839 -5.289 1.00 82.12 88 PRO A CA 1
ATOM 666 C C . PRO A 1 88 ? 12.274 10.420 -5.188 1.00 82.12 88 PRO A C 1
ATOM 668 O O . PRO A 1 88 ? 12.897 10.057 -4.190 1.00 82.12 88 PRO A O 1
ATOM 671 N N . LEU A 1 89 ? 12.121 9.624 -6.250 1.00 78.88 89 LEU A N 1
ATOM 672 C CA . LEU A 1 89 ? 12.544 8.218 -6.271 1.00 78.88 89 LEU A CA 1
ATOM 673 C C . LEU A 1 89 ? 14.023 8.022 -5.889 1.00 78.88 89 LEU A C 1
ATOM 675 O O . LEU A 1 89 ? 14.349 7.125 -5.115 1.00 78.88 89 LEU A O 1
ATOM 679 N N . ALA A 1 90 ? 14.911 8.885 -6.388 1.00 75.62 90 ALA A N 1
ATOM 680 C CA . ALA A 1 90 ? 16.340 8.820 -6.082 1.00 75.62 90 ALA A CA 1
ATOM 681 C C . ALA A 1 90 ? 16.634 9.052 -4.588 1.00 75.62 90 ALA A C 1
ATOM 683 O O . ALA A 1 90 ? 17.483 8.377 -4.002 1.00 75.62 90 ALA A O 1
ATOM 684 N N . ASP A 1 91 ? 15.908 9.975 -3.953 1.00 83.31 91 ASP A N 1
ATOM 685 C CA . ASP A 1 91 ? 16.041 10.228 -2.520 1.00 83.31 91 ASP A CA 1
ATOM 686 C C . ASP A 1 91 ? 15.450 9.092 -1.692 1.00 83.31 91 ASP A C 1
ATOM 688 O O . ASP A 1 91 ? 16.041 8.701 -0.687 1.00 83.31 91 ASP A O 1
ATOM 692 N N . LEU A 1 92 ? 14.339 8.506 -2.141 1.00 85.94 92 LEU A N 1
ATOM 693 C CA . LEU A 1 92 ? 13.760 7.320 -1.521 1.00 85.94 92 LEU A CA 1
ATOM 694 C C . LEU A 1 92 ? 14.759 6.154 -1.509 1.00 85.94 92 LEU A C 1
ATOM 696 O O . LEU A 1 92 ? 14.968 5.547 -0.459 1.00 85.94 92 LEU A O 1
ATOM 700 N N . HIS A 1 93 ? 15.451 5.898 -2.627 1.00 84.31 93 HIS A N 1
ATOM 701 C CA . HIS A 1 93 ? 16.478 4.849 -2.705 1.00 84.31 93 HIS A CA 1
ATOM 702 C C . HIS A 1 93 ? 17.669 5.090 -1.776 1.00 84.31 93 HIS A C 1
ATOM 704 O O . HIS A 1 93 ? 18.276 4.146 -1.268 1.00 84.31 93 HIS A O 1
ATOM 710 N N . ARG A 1 94 ? 18.004 6.359 -1.538 1.00 86.06 94 ARG A N 1
ATOM 711 C CA . ARG A 1 94 ? 19.090 6.760 -0.641 1.00 86.06 94 ARG A CA 1
ATOM 712 C C . ARG A 1 94 ? 18.695 6.671 0.834 1.00 86.06 94 ARG A C 1
ATOM 714 O O . ARG A 1 94 ? 19.508 6.259 1.657 1.00 86.06 94 ARG A O 1
ATOM 721 N N . ILE A 1 95 ? 17.480 7.096 1.171 1.00 91.44 95 ILE A N 1
ATOM 722 C CA . ILE A 1 95 ? 17.016 7.267 2.554 1.00 91.44 95 ILE A CA 1
ATOM 723 C C . ILE A 1 95 ? 16.426 5.967 3.108 1.00 91.44 95 ILE A C 1
ATOM 725 O O . ILE A 1 95 ? 16.724 5.582 4.241 1.00 91.44 95 ILE A O 1
ATOM 729 N N . VAL A 1 96 ? 15.594 5.285 2.320 1.00 93.19 96 VAL A N 1
ATOM 730 C CA . VAL A 1 96 ? 14.831 4.116 2.768 1.00 93.19 96 VAL A CA 1
ATOM 731 C C . VAL A 1 96 ? 15.617 2.842 2.506 1.00 93.19 96 VAL A C 1
ATOM 733 O O . VAL A 1 96 ? 16.088 2.213 3.459 1.00 93.19 96 VAL A O 1
ATOM 736 N N . ALA A 1 97 ? 15.781 2.468 1.236 1.00 89.38 97 ALA A N 1
ATOM 737 C CA . ALA A 1 97 ? 16.506 1.269 0.835 1.00 89.38 97 ALA A CA 1
ATOM 738 C C . ALA A 1 97 ? 16.871 1.293 -0.661 1.00 89.38 97 ALA A C 1
ATOM 740 O O . ALA A 1 97 ? 16.128 1.877 -1.449 1.00 89.38 97 ALA A O 1
ATOM 741 N N . PRO A 1 98 ? 17.946 0.601 -1.085 1.00 83.38 98 PRO A N 1
ATOM 742 C CA . PRO A 1 98 ? 18.282 0.461 -2.501 1.00 83.38 98 PRO A CA 1
ATOM 743 C C . PRO A 1 98 ? 17.153 -0.184 -3.328 1.00 83.38 98 PRO A C 1
ATOM 745 O O . PRO A 1 98 ? 16.310 -0.898 -2.770 1.00 83.38 98 PRO A O 1
ATOM 748 N N . PRO A 1 99 ? 17.163 -0.026 -4.663 1.00 82.88 99 PRO A N 1
ATOM 749 C CA . PRO A 1 99 ? 16.267 -0.767 -5.547 1.00 82.88 99 PRO A CA 1
ATOM 750 C C . PRO A 1 99 ? 16.321 -2.281 -5.300 1.00 82.88 99 PRO A C 1
ATOM 752 O O . PRO A 1 99 ? 17.376 -2.815 -4.950 1.00 82.88 99 PRO A O 1
ATOM 755 N N . ALA A 1 100 ? 15.198 -2.971 -5.517 1.00 84.12 100 ALA A N 1
ATOM 756 C CA . ALA A 1 100 ? 15.085 -4.432 -5.433 1.00 84.12 100 ALA A CA 1
ATOM 757 C C . ALA A 1 100 ? 15.683 -5.056 -4.153 1.00 84.12 100 ALA A C 1
ATOM 759 O O . ALA A 1 100 ? 16.389 -6.064 -4.209 1.00 84.12 100 ALA A O 1
ATOM 760 N N . SER A 1 101 ? 15.436 -4.449 -2.990 1.00 86.44 101 SER A N 1
ATOM 761 C CA . SER A 1 101 ? 16.070 -4.839 -1.725 1.00 86.44 101 SER A CA 1
ATOM 762 C C . SER A 1 101 ? 15.106 -5.066 -0.558 1.00 86.44 101 SER A C 1
ATOM 764 O O . SER A 1 101 ? 15.551 -5.553 0.483 1.00 86.44 101 SER A O 1
ATOM 766 N N . ILE A 1 102 ? 13.817 -4.768 -0.717 1.00 94.44 102 ILE A N 1
ATOM 767 C CA . ILE A 1 102 ? 12.783 -4.924 0.312 1.00 94.44 102 ILE A CA 1
ATOM 768 C C . ILE A 1 102 ? 11.976 -6.200 0.044 1.00 94.44 102 ILE A C 1
ATOM 770 O O . ILE A 1 102 ? 11.494 -6.406 -1.065 1.00 94.44 102 ILE A O 1
ATOM 774 N N . ASP A 1 103 ? 11.798 -7.054 1.052 1.00 96.19 103 ASP A N 1
ATOM 775 C CA . ASP A 1 103 ? 10.976 -8.268 0.926 1.00 96.19 103 ASP A CA 1
ATOM 776 C C . ASP A 1 103 ? 9.481 -7.980 1.113 1.00 96.19 103 ASP A C 1
ATOM 778 O O . ASP A 1 103 ? 8.639 -8.657 0.520 1.00 96.19 103 ASP A O 1
ATOM 782 N N . LEU A 1 104 ? 9.163 -6.992 1.954 1.00 98.31 104 LEU A N 1
ATOM 783 C CA . LEU A 1 104 ? 7.805 -6.639 2.355 1.00 98.31 104 LEU A CA 1
ATOM 784 C C . LEU A 1 104 ? 7.638 -5.120 2.490 1.00 98.31 104 LEU A C 1
ATOM 786 O O . LEU A 1 104 ? 8.357 -4.485 3.253 1.00 98.31 104 LEU A O 1
ATOM 790 N N . ILE A 1 105 ? 6.652 -4.546 1.813 1.00 98.56 105 ILE A N 1
ATOM 791 C CA . ILE A 1 105 ? 6.184 -3.180 2.069 1.00 98.56 105 ILE A CA 1
ATOM 792 C C . ILE A 1 105 ? 4.829 -3.261 2.768 1.00 98.56 105 ILE A C 1
ATOM 794 O O . ILE A 1 105 ? 3.942 -3.984 2.309 1.00 98.56 105 ILE A O 1
ATOM 798 N N . THR A 1 106 ? 4.672 -2.524 3.867 1.00 98.62 106 THR A N 1
ATOM 799 C CA . THR A 1 106 ? 3.418 -2.419 4.616 1.00 98.62 106 THR A CA 1
ATOM 800 C C . THR A 1 106 ? 2.880 -0.998 4.635 1.00 98.62 106 THR A C 1
ATOM 802 O O . THR A 1 106 ? 3.634 -0.038 4.755 1.00 98.62 106 THR A O 1
ATOM 805 N N . VAL A 1 107 ? 1.557 -0.867 4.535 1.00 98.12 107 VAL A N 1
ATOM 806 C CA . VAL A 1 107 ? 0.831 0.391 4.754 1.00 98.12 107 VAL A CA 1
ATOM 807 C C . VAL A 1 107 ? -0.349 0.108 5.678 1.00 98.12 107 VAL A C 1
ATOM 809 O O . VAL A 1 107 ? -1.354 -0.472 5.261 1.00 98.12 107 VAL A O 1
ATOM 812 N N . ALA A 1 108 ? -0.241 0.513 6.939 1.00 95.69 108 ALA A N 1
ATOM 813 C CA . ALA A 1 108 ? -1.229 0.205 7.969 1.00 95.69 108 ALA A CA 1
ATOM 814 C C . ALA A 1 108 ? -2.032 1.460 8.336 1.00 95.69 108 ALA A C 1
ATOM 816 O O . ALA A 1 108 ? -1.515 2.345 9.007 1.00 95.69 108 ALA A O 1
ATOM 817 N N . GLN A 1 109 ? -3.299 1.543 7.917 1.00 91.75 109 GLN A N 1
ATOM 818 C CA . GLN A 1 109 ? -4.179 2.709 8.133 1.00 91.75 109 GLN A CA 1
ATOM 819 C C . GLN A 1 109 ? -3.720 4.026 7.471 1.00 91.75 109 GLN A C 1
ATOM 821 O O . GLN A 1 109 ? -4.220 5.089 7.829 1.00 91.75 109 GLN A O 1
ATOM 826 N N . ALA A 1 110 ? -2.822 3.976 6.479 1.00 93.81 110 ALA A N 1
ATOM 827 C CA . ALA A 1 110 ? -2.280 5.186 5.841 1.00 93.81 110 ALA A CA 1
ATOM 828 C C . ALA A 1 110 ? -2.469 5.272 4.313 1.00 93.81 110 ALA A C 1
ATOM 830 O O . ALA A 1 110 ? -2.195 6.318 3.734 1.00 93.81 110 ALA A O 1
ATOM 831 N N . LEU A 1 111 ? -2.956 4.213 3.650 1.00 95.31 111 LEU A N 1
ATOM 832 C CA . LEU A 1 111 ? -2.964 4.123 2.178 1.00 95.31 111 LEU A CA 1
ATOM 833 C C . LEU A 1 111 ? -3.740 5.269 1.516 1.00 95.31 111 LEU A C 1
ATOM 835 O O . LEU A 1 111 ? -3.315 5.784 0.492 1.00 95.31 111 LEU A O 1
ATOM 839 N N . HIS A 1 112 ? -4.838 5.694 2.134 1.00 93.06 112 HIS A N 1
ATOM 840 C CA . HIS A 1 112 ? -5.706 6.760 1.640 1.00 93.06 112 HIS A CA 1
ATOM 841 C C . HIS A 1 112 ? -5.076 8.162 1.649 1.00 93.06 112 HIS A C 1
ATOM 843 O O . HIS A 1 112 ? -5.617 9.062 1.020 1.00 93.06 112 HIS A O 1
ATOM 849 N N . TRP A 1 113 ? -3.940 8.356 2.325 1.00 92.00 113 TRP A N 1
ATOM 850 C CA . TRP A 1 113 ? -3.206 9.627 2.317 1.00 92.00 113 TRP A CA 1
ATOM 851 C C . TRP A 1 113 ? -2.132 9.706 1.229 1.00 92.00 113 TRP A C 1
ATOM 853 O O . TRP A 1 113 ? -1.492 10.746 1.081 1.00 92.00 113 TRP A O 1
ATOM 863 N N . LEU A 1 114 ? -1.879 8.609 0.510 1.00 91.88 114 LEU A N 1
ATOM 864 C CA . LEU A 1 114 ? -0.788 8.519 -0.454 1.00 91.88 114 LEU A CA 1
ATOM 865 C C . LEU A 1 114 ? -1.256 8.881 -1.865 1.00 91.88 114 LEU A C 1
ATOM 867 O O . LEU A 1 114 ? -2.352 8.517 -2.288 1.00 91.88 114 LEU A O 1
ATOM 871 N N . ASP A 1 115 ? -0.364 9.507 -2.631 1.00 90.56 115 ASP A N 1
ATOM 872 C CA . ASP A 1 115 ? -0.463 9.540 -4.091 1.00 90.56 115 ASP A CA 1
ATOM 873 C C . ASP A 1 115 ? -0.206 8.119 -4.618 1.00 90.56 115 ASP A C 1
ATOM 875 O O . ASP A 1 115 ? 0.940 7.672 -4.710 1.00 90.56 115 ASP A O 1
ATOM 879 N N . LEU A 1 116 ? -1.285 7.370 -4.867 1.00 90.56 116 LEU A N 1
ATOM 880 C CA . LEU A 1 116 ? -1.215 5.938 -5.160 1.00 90.56 116 LEU A CA 1
ATOM 881 C C . LEU A 1 116 ? -0.403 5.615 -6.425 1.00 90.56 116 LEU A C 1
ATOM 883 O O . LEU A 1 116 ? 0.463 4.740 -6.331 1.00 90.56 116 LEU A O 1
ATOM 887 N N . PRO A 1 117 ? -0.586 6.296 -7.577 1.00 86.69 117 PRO A N 1
ATOM 888 C CA . PRO A 1 117 ? 0.249 6.055 -8.753 1.00 86.69 117 PRO A CA 1
ATOM 889 C C . PRO A 1 117 ? 1.748 6.227 -8.477 1.00 86.69 117 PRO A C 1
ATOM 891 O O . PRO A 1 117 ? 2.546 5.334 -8.792 1.00 86.69 117 PRO A O 1
ATOM 894 N N . VAL A 1 118 ? 2.138 7.336 -7.835 1.00 85.75 118 VAL A N 1
ATOM 895 C CA . VAL A 1 118 ? 3.543 7.616 -7.497 1.00 85.75 118 VAL A CA 1
ATOM 896 C C . VAL A 1 118 ? 4.071 6.583 -6.504 1.00 85.75 118 VAL A C 1
ATOM 898 O O . VAL A 1 118 ? 5.144 6.002 -6.705 1.00 85.75 118 VAL A O 1
ATOM 901 N N . PHE A 1 119 ? 3.298 6.302 -5.459 1.00 91.56 119 PHE A N 1
ATOM 902 C CA . PHE A 1 119 ? 3.660 5.347 -4.425 1.00 91.56 119 PHE A CA 1
ATOM 903 C C . PHE A 1 119 ? 3.829 3.929 -4.981 1.00 91.56 119 PHE A C 1
ATOM 905 O O . PHE A 1 119 ? 4.799 3.249 -4.652 1.00 91.56 119 PHE A O 1
ATOM 912 N N . TYR A 1 120 ? 2.947 3.465 -5.867 1.00 89.44 120 TYR A N 1
ATOM 913 C CA . TYR A 1 120 ? 3.072 2.132 -6.453 1.00 89.44 120 TYR A CA 1
ATOM 914 C C . TYR A 1 120 ? 4.293 2.005 -7.365 1.00 89.44 120 TYR A C 1
ATOM 916 O O . TYR A 1 120 ? 4.946 0.958 -7.355 1.00 89.44 120 TYR A O 1
ATOM 924 N N . ALA A 1 121 ? 4.660 3.055 -8.106 1.00 82.56 121 ALA A N 1
ATOM 925 C CA . ALA A 1 121 ? 5.910 3.073 -8.866 1.00 82.56 121 ALA A CA 1
ATOM 926 C C . ALA A 1 121 ? 7.136 2.951 -7.942 1.00 82.56 121 ALA A C 1
ATOM 928 O O . ALA A 1 121 ? 8.031 2.137 -8.188 1.00 82.56 121 ALA A O 1
ATOM 929 N N . GLN A 1 122 ? 7.139 3.694 -6.834 1.00 87.00 122 GLN A N 1
ATOM 930 C CA . GLN A 1 122 ? 8.177 3.625 -5.807 1.00 87.00 122 GLN A CA 1
ATOM 931 C C . GLN A 1 122 ? 8.255 2.240 -5.152 1.00 87.00 122 GLN A C 1
ATOM 933 O O . GLN A 1 122 ? 9.333 1.642 -5.106 1.00 87.00 122 GLN A O 1
ATOM 938 N N . ALA A 1 123 ? 7.120 1.697 -4.709 1.00 90.56 123 ALA A N 1
ATOM 939 C CA . ALA A 1 123 ? 7.025 0.391 -4.069 1.00 90.56 123 ALA A CA 1
ATOM 940 C C . ALA A 1 123 ? 7.555 -0.724 -4.981 1.00 90.56 123 ALA A C 1
ATOM 942 O O . ALA A 1 123 ? 8.395 -1.522 -4.563 1.00 90.56 123 ALA A O 1
ATOM 943 N N . ARG A 1 124 ? 7.144 -0.735 -6.258 1.00 86.44 124 ARG A N 1
ATOM 944 C CA . ARG A 1 124 ? 7.652 -1.693 -7.251 1.00 86.44 124 ARG A CA 1
ATOM 945 C C . ARG A 1 124 ? 9.163 -1.590 -7.440 1.00 86.44 124 ARG A C 1
ATOM 947 O O . ARG A 1 124 ? 9.815 -2.619 -7.544 1.00 86.44 124 ARG A O 1
ATOM 954 N N . SER A 1 125 ? 9.729 -0.381 -7.447 1.00 83.12 125 SER A N 1
ATOM 955 C CA . SER A 1 125 ? 11.175 -0.196 -7.643 1.00 83.12 125 SER A CA 1
ATOM 956 C C . SER A 1 125 ? 12.036 -0.776 -6.511 1.00 83.12 125 SER A C 1
ATOM 958 O O . SER A 1 125 ? 13.194 -1.130 -6.736 1.00 83.12 125 SER A O 1
ATOM 960 N N . MET A 1 126 ? 11.493 -0.867 -5.293 1.00 86.19 126 MET A N 1
ATOM 961 C CA . MET A 1 126 ? 12.249 -1.289 -4.111 1.00 86.19 126 MET A CA 1
ATOM 962 C C . MET A 1 126 ? 11.993 -2.736 -3.698 1.00 86.19 126 MET A C 1
ATOM 964 O O . MET A 1 126 ? 12.845 -3.321 -3.030 1.00 86.19 126 MET A O 1
ATOM 968 N N . LEU A 1 127 ? 10.860 -3.327 -4.085 1.00 88.94 127 LEU A N 1
ATOM 969 C CA . LEU A 1 127 ? 10.556 -4.726 -3.786 1.00 88.94 127 LEU A CA 1
ATOM 970 C C . LEU A 1 127 ? 11.498 -5.677 -4.529 1.00 88.94 127 LEU A C 1
ATOM 972 O O . LEU A 1 127 ? 11.751 -5.511 -5.714 1.00 88.94 127 LEU A O 1
ATOM 976 N N . VAL A 1 128 ? 11.992 -6.710 -3.851 1.00 84.44 128 VAL A N 1
ATOM 977 C CA . VAL A 1 128 ? 12.688 -7.839 -4.492 1.00 84.44 128 VAL A CA 1
ATOM 978 C C . VAL A 1 128 ? 11.738 -8.592 -5.444 1.00 84.44 128 VAL A C 1
ATOM 980 O O . VAL A 1 128 ? 10.514 -8.470 -5.327 1.00 84.44 128 VAL A O 1
ATOM 983 N N . PRO A 1 129 ? 12.253 -9.441 -6.351 1.00 80.12 129 PRO A N 1
ATOM 984 C CA . PRO A 1 129 ? 11.435 -10.382 -7.112 1.00 80.12 129 PRO A CA 1
ATOM 985 C C . PRO A 1 129 ? 10.524 -11.213 -6.215 1.00 80.12 129 PRO A C 1
ATOM 987 O O . PRO A 1 129 ? 10.986 -11.897 -5.303 1.00 80.12 129 PRO A O 1
ATOM 990 N N . GLY A 1 130 ? 9.217 -11.145 -6.469 1.00 83.50 130 GLY A N 1
ATOM 991 C CA . GLY A 1 130 ? 8.216 -11.827 -5.652 1.00 83.50 130 GLY A CA 1
ATOM 992 C C . GLY A 1 130 ? 7.985 -11.208 -4.270 1.00 83.50 130 GLY A C 1
ATOM 993 O O . GLY A 1 130 ? 7.197 -11.768 -3.509 1.00 83.50 130 GLY A O 1
ATOM 994 N N . GLY A 1 131 ? 8.629 -10.078 -3.952 1.00 93.12 131 GLY A N 1
ATOM 995 C CA . GLY A 1 131 ? 8.395 -9.300 -2.738 1.00 93.12 131 GLY A CA 1
ATOM 996 C C . GLY A 1 131 ? 6.936 -8.864 -2.623 1.00 93.12 131 GLY A C 1
ATOM 997 O O . GLY A 1 131 ? 6.230 -8.743 -3.626 1.00 93.12 131 GLY A O 1
ATOM 998 N N . VAL A 1 132 ? 6.468 -8.660 -1.396 1.00 97.12 132 VAL A N 1
ATOM 999 C CA . VAL A 1 132 ? 5.046 -8.461 -1.096 1.00 97.12 132 VAL A CA 1
ATOM 1000 C C . VAL A 1 132 ? 4.751 -7.003 -0.775 1.00 97.12 132 VAL A C 1
ATOM 1002 O O . VAL A 1 132 ? 5.446 -6.376 0.014 1.00 97.12 132 VAL A O 1
ATOM 1005 N N . MET A 1 133 ? 3.670 -6.489 -1.349 1.00 97.50 133 MET A N 1
ATOM 1006 C CA . MET A 1 133 ? 3.004 -5.268 -0.922 1.00 97.50 133 MET A CA 1
ATOM 1007 C C . MET A 1 133 ? 1.756 -5.656 -0.127 1.00 97.50 133 MET A C 1
ATOM 1009 O O . MET A 1 133 ? 0.912 -6.395 -0.636 1.00 97.50 133 MET A O 1
ATOM 1013 N N . ALA A 1 134 ? 1.628 -5.155 1.099 1.00 98.12 134 ALA A N 1
ATOM 1014 C CA . ALA A 1 134 ? 0.467 -5.360 1.954 1.00 98.12 134 ALA A CA 1
ATOM 1015 C C . ALA A 1 134 ? -0.052 -4.012 2.466 1.00 98.12 134 ALA A C 1
ATOM 1017 O O . ALA A 1 134 ? 0.686 -3.243 3.072 1.00 98.12 134 ALA A O 1
ATOM 1018 N N . ALA A 1 135 ? -1.329 -3.723 2.252 1.00 97.94 135 ALA A N 1
ATOM 1019 C CA . ALA A 1 135 ? -1.972 -2.530 2.780 1.00 97.94 135 ALA A CA 1
ATOM 1020 C C . ALA A 1 135 ? -3.271 -2.913 3.472 1.00 97.94 135 ALA A C 1
ATOM 1022 O O . ALA A 1 135 ? -4.055 -3.684 2.927 1.00 97.94 135 ALA A O 1
ATOM 1023 N N . TRP A 1 136 ? -3.517 -2.384 4.664 1.00 97.12 136 TRP A N 1
ATOM 1024 C CA . TRP A 1 136 ? -4.739 -2.699 5.392 1.00 97.12 136 TRP A CA 1
ATOM 1025 C C . TRP A 1 136 ? -5.283 -1.508 6.160 1.00 97.12 136 TRP A C 1
ATOM 1027 O O . TRP A 1 136 ? -4.569 -0.569 6.517 1.00 97.12 136 TRP A O 1
ATOM 1037 N N . CYS A 1 137 ? -6.578 -1.565 6.418 1.00 94.00 137 CYS A N 1
ATOM 1038 C CA . CYS A 1 137 ? -7.270 -0.709 7.362 1.00 94.00 137 CYS A CA 1
ATOM 1039 C C . CYS A 1 137 ? -8.169 -1.581 8.232 1.00 94.00 137 CYS A C 1
ATOM 1041 O O . CYS A 1 137 ? -8.556 -2.680 7.836 1.00 94.00 137 CYS A O 1
ATOM 1043 N N . TYR A 1 138 ? -8.493 -1.092 9.421 1.00 90.44 138 TYR A N 1
ATOM 1044 C CA . TYR A 1 138 ? -9.688 -1.535 10.119 1.00 90.44 138 TYR A CA 1
ATOM 1045 C C . TYR A 1 138 ? -10.831 -0.554 9.857 1.00 90.44 138 TYR A C 1
ATOM 1047 O O . TYR A 1 138 ? -10.604 0.656 9.764 1.00 90.44 138 TYR A O 1
ATOM 1055 N N . THR A 1 139 ? -12.034 -1.095 9.719 1.00 80.25 139 THR A N 1
ATOM 1056 C CA . THR A 1 139 ? -13.270 -0.344 9.471 1.00 80.25 139 THR A CA 1
ATOM 1057 C C . THR A 1 139 ? -13.943 0.040 10.795 1.00 80.25 139 THR A C 1
ATOM 1059 O O . THR A 1 139 ? -13.299 0.040 11.850 1.00 80.25 139 THR A O 1
ATOM 1062 N N . GLY A 1 140 ? -15.237 0.376 10.749 1.00 84.81 140 GLY A N 1
ATOM 1063 C CA . GLY A 1 140 ? -16.042 0.665 11.934 1.00 84.81 140 GLY A CA 1
ATOM 1064 C C . GLY A 1 140 ? -15.918 -0.393 13.037 1.00 84.81 140 GLY A C 1
ATOM 1065 O O . GLY A 1 140 ? -15.750 -1.585 12.769 1.00 84.81 140 GLY A O 1
ATOM 1066 N N . ALA A 1 141 ? -15.969 0.075 14.282 1.00 90.31 141 ALA A N 1
ATOM 1067 C CA . ALA A 1 141 ? -15.923 -0.767 15.467 1.00 90.31 141 ALA A CA 1
ATOM 1068 C C . ALA A 1 141 ? -17.198 -1.612 15.574 1.00 90.31 141 ALA A C 1
ATOM 1070 O O . ALA A 1 141 ? -18.274 -1.180 15.176 1.00 90.31 141 ALA A O 1
ATOM 1071 N N . VAL A 1 142 ? -17.076 -2.799 16.153 1.00 91.19 142 VAL A N 1
ATOM 1072 C CA . VAL A 1 142 ? -18.189 -3.699 16.447 1.00 91.19 142 VAL A CA 1
ATOM 1073 C C . VAL A 1 142 ? -18.148 -3.997 17.938 1.00 91.19 142 VAL A C 1
ATOM 1075 O O . VAL A 1 142 ? -17.182 -4.586 18.430 1.00 91.19 142 VAL A O 1
ATOM 1078 N N . ILE A 1 143 ? -19.173 -3.564 18.671 1.00 91.44 143 ILE A N 1
ATOM 1079 C CA . ILE A 1 143 ? -19.249 -3.765 20.125 1.00 91.44 143 ILE A CA 1
ATOM 1080 C C . ILE A 1 143 ? -19.932 -5.110 20.397 1.00 91.44 143 ILE A C 1
ATOM 1082 O O . ILE A 1 143 ? -21.115 -5.290 20.084 1.00 91.44 143 ILE A O 1
ATOM 1086 N N . GLY A 1 144 ? -19.200 -6.064 20.984 1.00 83.12 144 GLY A N 1
ATOM 1087 C CA . GLY A 1 144 ? -19.676 -7.438 21.165 1.00 83.12 144 GLY A CA 1
ATOM 1088 C C . GLY A 1 144 ? -20.036 -8.093 19.826 1.00 83.12 144 GLY A C 1
ATOM 1089 O O . GLY A 1 144 ? -19.204 -8.187 18.926 1.00 83.12 144 GLY A O 1
ATOM 1090 N N . GLU A 1 145 ? -21.292 -8.521 19.675 1.00 83.75 145 GLU A N 1
ATOM 1091 C CA . GLU A 1 145 ? -21.809 -9.131 18.437 1.00 83.75 145 GLU A CA 1
ATOM 1092 C C . GLU A 1 145 ? -22.338 -8.114 17.401 1.00 83.75 145 GLU A C 1
ATOM 1094 O O . GLU A 1 145 ? -22.892 -8.514 16.375 1.00 83.75 145 GLU A O 1
ATOM 1099 N N . GLY A 1 146 ? -22.214 -6.804 17.656 1.00 85.44 146 GLY A N 1
ATOM 1100 C CA . GLY A 1 146 ? -22.639 -5.752 16.716 1.00 85.44 146 GLY A CA 1
ATOM 1101 C C . GLY A 1 146 ? -24.150 -5.525 16.638 1.00 85.44 146 GLY A C 1
ATOM 1102 O O . GLY A 1 146 ? -24.665 -5.047 15.632 1.00 85.44 146 GLY A O 1
ATOM 1103 N N . ARG A 1 147 ? -24.893 -5.939 17.669 1.00 88.31 147 ARG A N 1
ATOM 1104 C CA . ARG A 1 147 ? -26.369 -5.842 17.721 1.00 88.31 147 ARG A CA 1
ATOM 1105 C C . ARG A 1 147 ? -26.895 -5.249 19.025 1.00 88.31 147 ARG A C 1
ATOM 1107 O O . ARG A 1 147 ? -28.087 -5.307 19.297 1.00 88.31 147 ARG A O 1
ATOM 1114 N N . SER A 1 148 ? -25.997 -4.744 19.867 1.00 90.38 148 SER A N 1
ATOM 1115 C CA . SER A 1 148 ? -26.366 -4.157 21.154 1.00 90.38 148 SER A CA 1
ATOM 1116 C C . SER A 1 148 ? -26.830 -2.708 20.987 1.00 90.38 148 SER A C 1
ATOM 1118 O O . SER A 1 148 ? -26.462 -2.049 20.016 1.00 90.38 148 SER A O 1
ATOM 1120 N N . ARG A 1 149 ? -27.565 -2.172 21.971 1.00 92.81 149 ARG A N 1
ATOM 1121 C CA . ARG A 1 149 ? -27.931 -0.745 21.989 1.00 92.81 149 ARG A CA 1
ATOM 1122 C C . ARG A 1 149 ? -26.700 0.170 21.911 1.00 92.81 149 ARG A C 1
ATOM 1124 O O . ARG A 1 149 ? -26.745 1.197 21.247 1.00 92.81 149 ARG A O 1
ATOM 1131 N N . ALA A 1 150 ? -25.580 -0.233 22.514 1.00 92.25 150 ALA A N 1
ATOM 1132 C CA . ALA A 1 150 ? -24.323 0.510 22.423 1.00 92.25 150 ALA A CA 1
ATOM 1133 C C . ALA A 1 150 ? -23.790 0.586 20.977 1.00 92.25 150 ALA A C 1
ATOM 1135 O O . ALA A 1 150 ? -23.244 1.611 20.581 1.00 92.25 150 ALA A O 1
ATOM 1136 N N . ASP A 1 151 ? -23.992 -0.464 20.172 1.00 91.75 151 ASP A N 1
ATOM 1137 C CA . ASP A 1 151 ? -23.625 -0.480 18.750 1.00 91.75 151 ASP A CA 1
ATOM 1138 C C . ASP A 1 151 ? -24.506 0.464 17.915 1.00 91.75 151 ASP A C 1
ATOM 1140 O O . ASP A 1 151 ? -24.018 1.166 17.031 1.00 91.75 151 ASP A O 1
ATOM 1144 N N . GLU A 1 152 ? -25.801 0.541 18.230 1.00 93.19 152 GLU A N 1
ATOM 1145 C CA . GLU A 1 152 ? -26.719 1.499 17.602 1.00 93.19 152 GLU A CA 1
ATOM 1146 C C . GLU A 1 152 ? -26.318 2.947 17.888 1.00 93.19 152 GLU A C 1
ATOM 1148 O O . GLU A 1 152 ? -26.229 3.742 16.954 1.00 93.19 152 GLU A O 1
ATOM 1153 N N . ILE A 1 153 ? -26.029 3.270 19.154 1.00 93.94 153 ILE A N 1
ATOM 1154 C CA . ILE A 1 153 ? -25.565 4.602 19.566 1.00 93.94 153 ILE A CA 1
ATOM 1155 C C . ILE A 1 153 ? -24.241 4.931 18.869 1.00 93.94 153 ILE A C 1
ATOM 1157 O O . ILE A 1 153 ? -24.084 6.010 18.303 1.00 93.94 153 ILE A O 1
ATOM 1161 N N . TYR A 1 154 ? -23.303 3.980 18.822 1.00 93.12 154 TYR A N 1
ATOM 1162 C CA . TYR A 1 154 ? -22.061 4.134 18.064 1.00 93.12 154 TYR A CA 1
ATOM 1163 C C . TYR A 1 154 ? -22.320 4.471 16.585 1.00 93.12 154 TYR A C 1
ATOM 1165 O O . TYR A 1 154 ? -21.726 5.416 16.060 1.00 93.12 154 TYR A O 1
ATOM 1173 N N . ARG A 1 155 ? -23.226 3.752 15.910 1.00 91.94 155 ARG A N 1
ATOM 1174 C CA . ARG A 1 155 ? -23.576 4.024 14.506 1.00 91.94 155 ARG A CA 1
ATOM 1175 C C . ARG A 1 155 ? -24.235 5.391 14.316 1.00 91.94 155 ARG A C 1
ATOM 1177 O O . ARG A 1 155 ? -23.981 6.029 13.298 1.00 91.94 155 ARG A O 1
ATOM 1184 N N . GLN A 1 156 ? -25.032 5.854 15.279 1.00 93.31 156 GLN A N 1
ATOM 1185 C CA . GLN A 1 156 ? -25.619 7.200 15.266 1.00 93.31 156 GLN A CA 1
ATOM 1186 C C . GLN A 1 156 ? -24.537 8.279 15.365 1.00 93.31 156 GLN A C 1
ATOM 1188 O O . GLN A 1 156 ? -24.453 9.127 14.480 1.00 93.31 156 GLN A O 1
ATOM 1193 N N . ILE A 1 157 ? -23.642 8.174 16.355 1.00 92.50 157 ILE A N 1
ATOM 1194 C CA . ILE A 1 157 ? -22.483 9.070 16.506 1.00 92.50 157 ILE A CA 1
ATOM 1195 C C . ILE A 1 157 ? -21.669 9.104 15.205 1.00 92.50 157 ILE A C 1
ATOM 1197 O O . ILE A 1 157 ? -21.279 10.169 14.729 1.00 92.50 157 ILE A O 1
ATOM 1201 N N . TYR A 1 158 ? -21.423 7.939 14.599 1.00 90.75 158 TYR A N 1
ATOM 1202 C CA . TYR A 1 158 ? -20.673 7.850 13.349 1.00 90.75 158 TYR A CA 1
ATOM 1203 C C . TYR A 1 158 ? -21.359 8.580 12.189 1.00 90.75 158 TYR A C 1
ATOM 1205 O O . TYR A 1 158 ? -20.703 9.313 11.447 1.00 90.75 158 TYR A O 1
ATOM 1213 N N . ALA A 1 159 ? -22.673 8.392 12.042 1.00 91.56 159 ALA A N 1
ATOM 1214 C CA . ALA A 1 159 ? -23.471 9.015 10.992 1.00 91.56 159 ALA A CA 1
ATOM 1215 C C . ALA A 1 159 ? -23.543 10.540 11.149 1.00 91.56 159 ALA A C 1
ATOM 1217 O O . ALA A 1 159 ? -23.429 11.262 10.161 1.00 91.56 159 ALA A O 1
ATOM 1218 N N . GLU A 1 160 ? -23.666 11.045 12.376 1.00 92.88 160 GLU A N 1
ATOM 1219 C CA . GLU A 1 160 ? -23.673 12.489 12.634 1.00 92.88 160 GLU A CA 1
ATOM 1220 C C . GLU A 1 160 ? -22.301 13.136 12.382 1.00 92.88 160 GLU A C 1
ATOM 1222 O O . GLU A 1 160 ? -22.225 14.294 11.969 1.00 92.88 160 GLU A O 1
ATOM 1227 N N . LEU A 1 161 ? -21.208 12.378 12.538 1.00 91.00 161 LEU A N 1
ATOM 1228 C CA . LEU A 1 161 ? -19.861 12.823 12.164 1.00 91.00 161 LEU A CA 1
ATOM 1229 C C . LEU A 1 161 ? -19.569 12.747 10.660 1.00 91.00 161 LEU A C 1
ATOM 1231 O O . LEU A 1 161 ? -18.530 13.262 10.239 1.00 91.00 161 LEU A O 1
ATOM 1235 N N . ALA A 1 162 ? -20.460 12.167 9.846 1.00 90.44 162 ALA A N 1
ATOM 1236 C CA . ALA A 1 162 ? -20.251 11.997 8.406 1.00 90.44 162 ALA A CA 1
ATOM 1237 C C . ALA A 1 162 ? -19.772 13.276 7.680 1.00 90.44 162 ALA A C 1
ATOM 1239 O O . ALA A 1 162 ? -18.788 13.191 6.944 1.00 90.44 162 ALA A O 1
ATOM 1240 N N . PRO A 1 163 ? -20.353 14.472 7.925 1.00 92.69 163 PRO A N 1
ATOM 1241 C CA . PRO A 1 163 ? -19.946 15.711 7.251 1.00 92.69 163 PRO A CA 1
ATOM 1242 C C . PRO A 1 163 ? -18.560 16.251 7.645 1.00 92.69 163 PRO A C 1
ATOM 1244 O O . PRO A 1 163 ? -18.093 17.232 7.062 1.00 92.69 163 PRO A O 1
ATOM 1247 N N . TYR A 1 164 ? -17.928 15.680 8.673 1.00 91.31 164 TYR A N 1
ATOM 1248 C CA . TYR A 1 164 ? -16.650 16.144 9.222 1.00 91.31 164 TYR A CA 1
ATOM 1249 C C . TYR A 1 164 ? -15.485 15.207 8.896 1.00 91.31 164 TYR A C 1
ATOM 1251 O O . TYR A 1 164 ? -14.338 15.532 9.215 1.00 91.31 164 TYR A O 1
ATOM 1259 N N . TRP A 1 165 ? -15.747 14.055 8.273 1.00 88.19 165 TRP A N 1
ATOM 1260 C CA . TRP A 1 165 ? -14.685 13.193 7.767 1.00 88.19 165 TRP A CA 1
ATOM 1261 C C . TRP A 1 165 ? -14.000 13.819 6.553 1.00 88.19 165 TRP A C 1
ATOM 1263 O O . TRP A 1 165 ? -14.618 14.506 5.744 1.00 88.19 165 TRP A O 1
ATOM 1273 N N . ALA A 1 166 ? -12.697 13.569 6.441 1.00 86.88 166 ALA A N 1
ATOM 1274 C CA . ALA A 1 166 ? -11.948 13.877 5.232 1.00 86.88 166 ALA A CA 1
ATOM 1275 C C . ALA A 1 166 ? -12.402 12.936 4.103 1.00 86.88 166 ALA A C 1
ATOM 1277 O O . ALA A 1 166 ? -12.621 11.748 4.359 1.00 86.88 166 ALA A O 1
ATOM 1278 N N . GLU A 1 167 ? -12.526 13.453 2.880 1.00 86.75 167 GLU A N 1
ATOM 1279 C CA . GLU A 1 167 ? -13.028 12.698 1.720 1.00 86.75 167 GLU A CA 1
ATOM 1280 C C . GLU A 1 167 ? -12.165 11.462 1.435 1.00 86.75 167 GLU A C 1
ATOM 1282 O O . GLU A 1 167 ? -12.675 10.386 1.129 1.00 86.75 167 GLU A O 1
ATOM 1287 N N . GLU A 1 168 ? -10.853 11.574 1.641 1.00 85.38 168 GLU A N 1
ATOM 1288 C CA . GLU A 1 168 ? -9.878 10.497 1.469 1.00 85.38 168 GLU A CA 1
ATOM 1289 C C . GLU A 1 168 ? -10.228 9.264 2.316 1.00 85.38 168 GLU A C 1
ATOM 1291 O O . GLU A 1 168 ? -9.971 8.120 1.929 1.00 85.38 168 GLU A O 1
ATOM 1296 N N . ARG A 1 169 ? -10.880 9.472 3.468 1.00 86.31 169 ARG A N 1
ATOM 1297 C CA . ARG A 1 169 ? -11.250 8.398 4.394 1.00 86.31 169 ARG A CA 1
ATOM 1298 C C . ARG A 1 169 ? -12.345 7.484 3.842 1.00 86.31 169 ARG A C 1
ATOM 1300 O O . ARG A 1 169 ? -12.496 6.372 4.345 1.00 86.31 169 ARG A O 1
ATOM 1307 N N . ARG A 1 170 ? -13.051 7.885 2.780 1.00 86.81 170 ARG A N 1
ATOM 1308 C CA . ARG A 1 170 ? -14.016 7.031 2.074 1.00 86.81 170 ARG A CA 1
ATOM 1309 C C . ARG A 1 170 ? -13.414 5.682 1.673 1.00 86.81 170 ARG A C 1
ATOM 1311 O O . ARG A 1 170 ? -14.075 4.655 1.789 1.00 86.81 170 ARG A O 1
ATOM 1318 N N . LEU A 1 171 ? -12.134 5.661 1.296 1.00 89.25 171 LEU A N 1
ATOM 1319 C CA . LEU A 1 171 ? -11.424 4.426 0.958 1.00 89.25 171 LEU A CA 1
ATOM 1320 C C . LEU A 1 171 ? -11.339 3.446 2.142 1.00 89.25 171 LEU A C 1
ATOM 1322 O O . LEU A 1 171 ? -11.364 2.235 1.932 1.00 89.25 171 LEU A O 1
ATOM 1326 N N . VAL A 1 172 ? -11.245 3.952 3.376 1.00 90.38 172 VAL A N 1
ATOM 1327 C CA . VAL A 1 172 ? -11.239 3.129 4.596 1.00 90.38 172 VAL A CA 1
ATOM 1328 C C . VAL A 1 172 ? -12.624 2.559 4.877 1.00 90.38 172 VAL A C 1
ATOM 1330 O O . VAL A 1 172 ? -12.718 1.381 5.210 1.00 90.38 172 VAL A O 1
ATOM 1333 N N . GLU A 1 173 ? -13.684 3.357 4.706 1.00 87.12 173 GLU A N 1
ATOM 1334 C CA . GLU A 1 173 ? -15.075 2.899 4.870 1.00 87.12 173 GLU A CA 1
ATOM 1335 C C . GLU A 1 173 ? -15.420 1.770 3.902 1.00 87.12 173 GLU A C 1
ATOM 1337 O O . GLU A 1 173 ? -16.057 0.786 4.270 1.00 87.12 173 GLU A O 1
ATOM 1342 N N . GLU A 1 174 ? -14.930 1.878 2.670 1.00 89.75 174 GLU A N 1
ATOM 1343 C CA . GLU A 1 174 ? -15.095 0.861 1.635 1.00 89.75 174 GLU A CA 1
ATOM 1344 C C . GLU A 1 174 ? -14.112 -0.318 1.799 1.00 89.75 174 GLU A C 1
ATOM 1346 O O . GLU A 1 174 ? -14.013 -1.165 0.912 1.00 89.75 174 GLU A O 1
ATOM 1351 N N . GLY A 1 175 ? -13.348 -0.390 2.900 1.00 91.06 175 GLY A N 1
ATOM 1352 C CA . GLY A 1 175 ? -12.409 -1.484 3.182 1.00 91.06 175 GLY A CA 1
ATOM 1353 C C . GLY A 1 175 ? -11.323 -1.647 2.114 1.00 91.06 175 GLY A C 1
ATOM 1354 O O . GLY A 1 175 ? -10.863 -2.757 1.847 1.00 91.06 175 GLY A O 1
ATOM 1355 N N . TYR A 1 176 ? -10.957 -0.554 1.441 1.00 93.50 176 TYR A N 1
ATOM 1356 C CA . TYR A 1 176 ? -10.095 -0.528 0.261 1.00 93.50 176 TYR A CA 1
ATOM 1357 C C . TYR A 1 176 ? -10.579 -1.369 -0.934 1.00 93.50 176 TYR A C 1
ATOM 1359 O O . TYR A 1 176 ? -9.787 -1.616 -1.841 1.00 93.50 176 TYR A O 1
ATOM 1367 N N . VAL A 1 177 ? -11.847 -1.794 -1.005 1.00 90.12 177 VAL A N 1
ATOM 1368 C CA . VAL A 1 177 ? -12.365 -2.648 -2.097 1.00 90.12 177 VAL A CA 1
ATOM 1369 C C . VAL A 1 177 ? -12.164 -2.012 -3.476 1.00 90.12 177 VAL A C 1
ATOM 1371 O O . VAL A 1 177 ? -11.690 -2.690 -4.390 1.00 90.12 177 VAL A O 1
ATOM 1374 N N . GLY A 1 178 ? -12.475 -0.720 -3.615 1.00 85.62 178 GLY A N 1
ATOM 1375 C CA . GLY A 1 178 ? -12.366 0.028 -4.873 1.00 85.62 178 GLY A CA 1
ATOM 1376 C C . GLY A 1 178 ? -10.976 0.590 -5.181 1.00 85.62 178 GLY A C 1
ATOM 1377 O O . GLY A 1 178 ? -10.792 1.202 -6.230 1.00 85.62 178 GLY A O 1
ATOM 1378 N N . VAL A 1 179 ? -9.997 0.407 -4.288 1.00 89.38 179 VAL A N 1
ATOM 1379 C CA . VAL A 1 179 ? -8.643 0.944 -4.477 1.00 89.38 179 VAL A CA 1
ATOM 1380 C C . VAL A 1 179 ? -7.911 0.143 -5.550 1.00 89.38 179 VAL A C 1
ATOM 1382 O O . VAL A 1 179 ? -7.810 -1.084 -5.452 1.00 89.38 179 VAL A O 1
ATOM 1385 N N . GLU A 1 180 ? -7.369 0.837 -6.554 1.00 88.94 180 GLU A N 1
ATOM 1386 C CA . GLU A 1 180 ? -6.472 0.224 -7.533 1.00 88.94 180 GLU A CA 1
ATOM 1387 C C . GLU A 1 180 ? -5.280 -0.403 -6.808 1.00 88.94 180 GLU A C 1
ATOM 1389 O O . GLU A 1 180 ? -4.645 0.233 -5.975 1.00 88.94 180 GLU A O 1
ATOM 1394 N N . PHE A 1 181 ? -4.963 -1.658 -7.111 1.00 91.62 181 PHE A N 1
ATOM 1395 C CA . PHE A 1 181 ? -3.864 -2.357 -6.455 1.00 91.62 181 PHE A CA 1
ATOM 1396 C C . PHE A 1 181 ? -3.049 -3.142 -7.494 1.00 91.62 181 PHE A C 1
ATOM 1398 O O . PHE A 1 181 ? -3.295 -4.336 -7.692 1.00 91.62 181 PHE A O 1
ATOM 1405 N N . PRO A 1 182 ? -2.096 -2.482 -8.186 1.00 88.81 182 PRO A N 1
ATOM 1406 C CA . PRO A 1 182 ? -1.410 -2.998 -9.375 1.00 88.81 182 PRO A CA 1
ATOM 1407 C C . PRO A 1 182 ? -0.271 -3.974 -9.023 1.00 88.81 182 PRO A C 1
ATOM 1409 O O . PRO A 1 182 ? 0.896 -3.777 -9.373 1.00 88.81 182 PRO A O 1
ATOM 1412 N N . PHE A 1 183 ? -0.621 -5.042 -8.308 1.00 87.81 183 PHE A N 1
ATOM 1413 C CA . PHE A 1 183 ? 0.254 -6.143 -7.908 1.00 87.81 183 PHE A CA 1
ATOM 1414 C C . PHE A 1 183 ? -0.400 -7.476 -8.277 1.00 87.81 183 PHE A C 1
ATOM 1416 O O . PHE A 1 183 ? -1.612 -7.552 -8.475 1.00 87.81 183 PHE A O 1
ATOM 1423 N N . ARG A 1 184 ? 0.384 -8.555 -8.375 1.00 89.94 184 ARG A N 1
ATOM 1424 C CA . ARG A 1 184 ? -0.194 -9.881 -8.641 1.00 89.94 184 ARG A CA 1
ATOM 1425 C C . ARG A 1 184 ? -0.769 -10.499 -7.369 1.00 89.94 184 ARG A C 1
ATOM 1427 O O . ARG A 1 184 ? -0.188 -10.289 -6.308 1.00 89.94 184 ARG A O 1
ATOM 1434 N N . PRO A 1 185 ? -1.839 -11.303 -7.455 1.00 91.62 185 PRO A N 1
ATOM 1435 C CA . PRO A 1 185 ? -2.321 -12.079 -6.317 1.00 91.62 185 PRO A CA 1
ATOM 1436 C C . PRO A 1 185 ? -1.196 -12.893 -5.666 1.00 91.62 185 PRO A C 1
ATOM 1438 O O . PRO A 1 185 ? -0.305 -13.416 -6.345 1.00 91.62 185 PRO A O 1
ATOM 1441 N N . VAL A 1 186 ? -1.221 -12.981 -4.337 1.00 92.69 186 VAL A N 1
ATOM 1442 C CA . VAL A 1 186 ? -0.365 -13.922 -3.607 1.00 92.69 186 VAL A CA 1
ATOM 1443 C C . VAL A 1 186 ? -0.893 -15.347 -3.782 1.00 92.69 186 VAL A C 1
ATOM 1445 O O . VAL A 1 186 ? -2.040 -15.571 -4.154 1.00 92.69 186 VAL A O 1
ATOM 1448 N N . GLU A 1 187 ? -0.052 -16.336 -3.496 1.00 88.56 187 GLU A N 1
ATOM 1449 C CA . GLU A 1 187 ? -0.459 -17.739 -3.574 1.00 88.56 187 GLU A CA 1
ATOM 1450 C C . GLU A 1 187 ? -1.624 -18.036 -2.620 1.00 88.56 187 GLU A C 1
ATOM 1452 O O . GLU A 1 187 ? -1.587 -17.646 -1.450 1.00 88.56 187 GLU A O 1
ATOM 1457 N N . GLY A 1 188 ? -2.638 -18.743 -3.121 1.00 87.75 188 GLY A N 1
ATOM 1458 C CA . GLY A 1 188 ? -3.853 -19.087 -2.380 1.00 87.75 188 GLY A CA 1
ATOM 1459 C C . GLY A 1 188 ? -4.974 -18.048 -2.462 1.00 87.75 188 GLY A C 1
ATOM 1460 O O . GLY A 1 188 ? -6.081 -18.356 -2.039 1.00 87.75 188 GLY A O 1
ATOM 1461 N N . GLU A 1 189 ? -4.729 -16.871 -3.043 1.00 90.69 189 GLU A N 1
ATOM 1462 C CA . GLU A 1 189 ? -5.746 -15.829 -3.215 1.00 90.69 189 GLU A CA 1
ATOM 1463 C C . GLU A 1 189 ? -6.154 -15.692 -4.688 1.00 90.69 189 GLU A C 1
ATOM 1465 O O . GLU A 1 189 ? -5.311 -15.720 -5.586 1.00 90.69 189 GLU A O 1
ATOM 1470 N N . GLN A 1 190 ? -7.453 -15.515 -4.954 1.00 85.44 190 GLN A N 1
ATOM 1471 C CA . GLN A 1 190 ? -7.959 -15.305 -6.322 1.00 85.44 190 GLN A CA 1
ATOM 1472 C C . GLN A 1 190 ? -7.671 -13.893 -6.857 1.00 85.44 190 GLN A C 1
ATOM 1474 O O . GLN A 1 190 ? -7.664 -13.669 -8.065 1.00 85.44 190 GLN A O 1
ATOM 1479 N N . GLY A 1 191 ? -7.427 -12.938 -5.959 1.00 90.38 191 GLY A N 1
ATOM 1480 C CA . GLY A 1 191 ? -7.200 -11.531 -6.268 1.00 90.38 191 GLY A CA 1
ATOM 1481 C C . GLY A 1 191 ? -6.238 -10.891 -5.271 1.00 90.38 191 GLY A C 1
ATOM 1482 O O . GLY A 1 191 ? -5.561 -11.573 -4.506 1.00 90.38 191 GLY A O 1
ATOM 1483 N N . THR A 1 192 ? -6.190 -9.563 -5.251 1.00 91.62 192 THR A N 1
ATOM 1484 C CA . THR A 1 192 ? -5.359 -8.790 -4.311 1.00 91.62 192 THR A CA 1
ATOM 1485 C C . THR A 1 192 ? -6.129 -8.338 -3.069 1.00 91.62 192 THR A C 1
ATOM 1487 O O . THR A 1 192 ? -5.800 -7.323 -2.453 1.00 91.62 192 THR A O 1
ATOM 1490 N N . GLY A 1 193 ? -7.181 -9.078 -2.717 1.00 88.00 193 GLY A N 1
ATOM 1491 C CA . GLY A 1 193 ? -8.061 -8.812 -1.586 1.00 88.00 193 GLY A CA 1
ATOM 1492 C C . GLY A 1 193 ? -9.325 -7.997 -1.920 1.00 88.00 193 GLY A C 1
ATOM 1493 O O . GLY A 1 193 ? -9.650 -7.824 -3.097 1.00 88.00 193 GLY A O 1
ATOM 1494 N N . PRO A 1 194 ? -10.033 -7.500 -0.888 1.00 88.31 194 PRO A N 1
ATOM 1495 C CA . PRO A 1 194 ? -9.661 -7.634 0.520 1.00 88.31 194 PRO A CA 1
ATOM 1496 C C . PRO A 1 194 ? -9.693 -9.083 1.018 1.00 88.31 194 PRO A C 1
ATOM 1498 O O . PRO A 1 194 ? -10.676 -9.794 0.833 1.00 88.31 194 PRO A O 1
ATOM 1501 N N . VAL A 1 195 ? -8.613 -9.517 1.662 1.00 89.44 195 VAL A N 1
ATOM 1502 C CA . VAL A 1 195 ? -8.594 -10.727 2.482 1.00 89.44 195 VAL A CA 1
ATOM 1503 C C . VAL A 1 195 ? -9.273 -10.374 3.801 1.00 89.44 195 VAL A C 1
ATOM 1505 O O . VAL A 1 195 ? -8.869 -9.427 4.481 1.00 89.44 195 VAL A O 1
ATOM 1508 N N . VAL A 1 196 ? -10.324 -11.120 4.131 1.00 83.50 196 VAL A N 1
ATOM 1509 C CA . VAL A 1 196 ? -11.162 -10.931 5.324 1.00 83.50 196 VAL A CA 1
ATOM 1510 C C . VAL A 1 196 ? -10.895 -12.031 6.353 1.00 83.50 196 VAL A C 1
ATOM 1512 O O . VAL A 1 196 ? -10.322 -13.068 6.029 1.00 83.50 196 VAL A O 1
ATOM 1515 N N . GLY A 1 197 ? -11.310 -11.810 7.603 1.00 86.94 197 GLY A N 1
ATOM 1516 C CA . GLY A 1 197 ? -11.133 -12.773 8.702 1.00 86.94 197 GLY A CA 1
ATOM 1517 C C . GLY A 1 197 ? -10.110 -12.358 9.762 1.00 86.94 197 GLY A C 1
ATOM 1518 O O . GLY A 1 197 ? -9.915 -13.080 10.735 1.00 86.94 197 GLY A O 1
ATOM 1519 N N . PHE A 1 198 ? -9.499 -11.181 9.619 1.00 94.00 198 PHE A N 1
ATOM 1520 C CA . PHE A 1 198 ? -8.691 -10.561 10.667 1.00 94.00 198 PHE A CA 1
ATOM 1521 C C . PHE A 1 198 ? -9.510 -9.492 11.391 1.00 94.00 198 PHE A C 1
ATOM 1523 O O . PHE A 1 198 ? -10.267 -8.747 10.769 1.00 94.00 198 PHE A O 1
ATOM 1530 N N . ALA A 1 199 ? -9.334 -9.385 12.703 1.00 93.56 199 ALA A N 1
ATOM 1531 C CA . ALA A 1 199 ? -9.875 -8.287 13.488 1.00 93.56 199 ALA A CA 1
ATOM 1532 C C . ALA A 1 199 ? -8.864 -7.898 14.562 1.00 93.56 199 ALA A C 1
ATOM 1534 O O . ALA A 1 199 ? -8.256 -8.768 15.183 1.00 93.56 199 ALA A O 1
ATOM 1535 N N . ALA A 1 200 ? -8.681 -6.599 14.768 1.00 91.44 200 ALA A N 1
ATOM 1536 C CA . ALA A 1 200 ? -8.076 -6.131 16.003 1.00 91.44 200 ALA A CA 1
ATOM 1537 C C . ALA A 1 200 ? -9.139 -6.162 17.106 1.00 91.44 200 ALA A C 1
ATOM 1539 O O . ALA A 1 200 ? -10.312 -5.897 16.844 1.00 91.44 200 ALA A O 1
ATOM 1540 N N . GLU A 1 201 ? -8.745 -6.504 18.324 1.00 91.19 201 GLU A N 1
ATOM 1541 C CA . GLU A 1 201 ? -9.662 -6.651 19.452 1.00 91.19 201 GLU A CA 1
ATOM 1542 C C . GLU A 1 201 ? -9.109 -5.894 20.650 1.00 91.19 201 GLU A C 1
ATOM 1544 O O . GLU A 1 201 ? -7.894 -5.844 20.864 1.00 91.19 201 GLU A O 1
ATOM 1549 N N . ARG A 1 202 ? -10.002 -5.268 21.413 1.00 89.88 202 ARG A N 1
ATOM 1550 C CA . ARG A 1 202 ? -9.649 -4.573 22.645 1.00 89.88 202 ARG A CA 1
ATOM 1551 C C . ARG A 1 202 ? -10.767 -4.737 23.662 1.00 89.88 202 ARG A C 1
ATOM 1553 O O . ARG A 1 202 ? -11.932 -4.535 23.337 1.00 89.88 202 ARG A O 1
ATOM 1560 N N . GLU A 1 203 ? -10.386 -5.049 24.890 1.00 91.69 203 GLU A N 1
ATOM 1561 C CA . GLU A 1 203 ? -11.273 -4.965 26.045 1.00 91.69 203 GLU A CA 1
ATOM 1562 C C . GLU A 1 203 ? -11.394 -3.501 26.473 1.00 91.69 203 GLU A C 1
ATOM 1564 O O . GLU A 1 203 ? -10.380 -2.827 26.681 1.00 91.69 203 GLU A O 1
ATOM 1569 N N . MET A 1 204 ? -12.621 -2.986 26.518 1.00 92.50 204 MET A N 1
ATOM 1570 C CA . MET A 1 204 ? -12.895 -1.566 26.741 1.00 92.50 204 MET A CA 1
ATOM 1571 C C . MET A 1 204 ? -14.052 -1.377 27.720 1.00 92.50 204 MET A C 1
ATOM 1573 O O . MET A 1 204 ? -15.086 -2.044 27.623 1.00 92.50 204 MET A O 1
ATOM 1577 N N . THR A 1 205 ? -13.893 -0.418 28.627 1.00 93.50 205 THR A N 1
ATOM 1578 C CA . THR A 1 205 ? -15.018 0.200 29.338 1.00 93.50 205 THR A CA 1
ATOM 1579 C C . THR A 1 205 ? -15.753 1.185 28.418 1.00 93.50 205 THR A C 1
ATOM 1581 O O . THR A 1 205 ? -15.249 1.562 27.352 1.00 93.50 205 THR A O 1
ATOM 1584 N N . ALA A 1 206 ? -16.930 1.664 28.833 1.00 92.56 206 ALA A N 1
ATOM 1585 C CA . ALA A 1 206 ? -17.628 2.737 28.118 1.00 92.56 206 ALA A CA 1
ATOM 1586 C C . ALA A 1 206 ? -16.762 4.008 28.018 1.00 92.56 206 ALA A C 1
ATOM 1588 O O . ALA A 1 206 ? -16.730 4.671 26.979 1.00 92.56 206 ALA A O 1
ATOM 1589 N N . ALA A 1 207 ? -16.017 4.321 29.084 1.00 90.69 207 ALA A N 1
ATOM 1590 C CA . ALA A 1 207 ? -15.109 5.461 29.131 1.00 90.69 207 ALA A CA 1
ATOM 1591 C C . ALA A 1 207 ? -13.958 5.318 28.121 1.00 90.69 207 ALA A C 1
ATOM 1593 O O . ALA A 1 207 ? -13.690 6.257 27.369 1.00 90.69 207 ALA A O 1
ATOM 1594 N N . ASP A 1 208 ? -13.340 4.134 28.031 1.00 91.06 208 ASP A N 1
ATOM 1595 C CA . ASP A 1 208 ? -12.299 3.854 27.033 1.00 91.06 208 ASP A CA 1
ATOM 1596 C C . ASP A 1 208 ? -12.825 4.035 25.604 1.00 91.06 208 ASP A C 1
ATOM 1598 O O . ASP A 1 208 ? -12.131 4.569 24.733 1.00 91.06 208 ASP A O 1
ATOM 1602 N N . PHE A 1 209 ? -14.057 3.586 25.342 1.00 91.94 209 PHE A N 1
ATOM 1603 C CA . PHE A 1 209 ? -14.663 3.706 24.019 1.00 91.94 209 PHE A CA 1
ATOM 1604 C C . PHE A 1 209 ? -14.957 5.164 23.652 1.00 91.94 209 PHE A C 1
ATOM 1606 O O . PHE A 1 209 ? -14.718 5.576 22.517 1.00 91.94 209 PHE A O 1
ATOM 1613 N N . LEU A 1 210 ? -15.398 5.978 24.613 1.00 91.94 210 LEU A N 1
ATOM 1614 C CA . LEU A 1 210 ? -15.569 7.418 24.415 1.00 91.94 210 LEU A CA 1
ATOM 1615 C C . LEU A 1 210 ? -14.234 8.117 24.125 1.00 91.94 210 LEU A C 1
ATOM 1617 O O . LEU A 1 210 ? -14.179 8.963 23.234 1.00 91.94 210 LEU A O 1
ATOM 1621 N N . GLU A 1 211 ? -13.144 7.742 24.799 1.00 90.19 211 GLU A N 1
ATOM 1622 C CA . GLU A 1 211 ? -11.803 8.249 24.470 1.00 90.19 211 GLU A CA 1
ATOM 1623 C C . GLU A 1 211 ? -11.364 7.847 23.055 1.00 90.19 211 GLU A C 1
ATOM 1625 O O . GLU A 1 211 ? -10.800 8.657 22.311 1.00 90.19 211 GLU A O 1
ATOM 1630 N N . TYR A 1 212 ? -11.696 6.626 22.626 1.00 88.88 212 TYR A N 1
ATOM 1631 C CA . TYR A 1 212 ? -11.492 6.205 21.242 1.00 88.88 212 TYR A CA 1
ATOM 1632 C C . TYR A 1 212 ? -12.266 7.088 20.250 1.00 88.88 212 TYR A C 1
ATOM 1634 O O . TYR A 1 212 ? -11.663 7.540 19.271 1.00 88.88 212 TYR A O 1
ATOM 1642 N N . VAL A 1 213 ? -13.544 7.397 20.503 1.00 91.00 213 VAL A N 1
ATOM 1643 C CA . VAL A 1 213 ? -14.338 8.325 19.670 1.00 91.00 213 VAL A CA 1
ATOM 1644 C C . VAL A 1 213 ? -13.710 9.723 19.654 1.00 91.00 213 VAL A C 1
ATOM 1646 O O . VAL A 1 213 ? -13.533 10.311 18.586 1.00 91.00 213 VAL A O 1
ATOM 1649 N N . ARG A 1 214 ? -13.268 10.236 20.810 1.00 89.19 214 ARG A N 1
ATOM 1650 C CA . ARG A 1 214 ? -12.592 11.542 20.913 1.00 89.19 214 ARG A CA 1
ATOM 1651 C C . ARG A 1 214 ? -11.289 11.600 20.114 1.00 89.19 214 ARG A C 1
ATOM 1653 O O . ARG A 1 214 ? -10.889 12.681 19.687 1.00 89.19 214 ARG A O 1
ATOM 1660 N N . SER A 1 215 ? -10.632 10.467 19.862 1.00 82.12 215 SER A N 1
ATOM 1661 C CA . SER A 1 215 ? -9.417 10.405 19.034 1.00 82.12 215 SER A CA 1
ATOM 1662 C C . SER A 1 215 ? -9.669 10.613 17.530 1.00 82.12 215 SER A C 1
ATOM 1664 O O . SER A 1 215 ? -8.717 10.754 16.752 1.00 82.12 215 SER A O 1
ATOM 1666 N N . TRP A 1 216 ? -10.927 10.575 17.079 1.00 86.88 216 TRP A N 1
ATOM 1667 C CA . TRP A 1 216 ? -11.266 10.664 15.662 1.00 86.88 216 TRP A CA 1
ATOM 1668 C C . TRP A 1 216 ? -11.077 12.076 15.121 1.00 86.88 216 TRP A C 1
ATOM 1670 O O . TRP A 1 216 ? -11.496 13.057 15.733 1.00 86.88 216 TRP A O 1
ATOM 1680 N N . SER A 1 217 ? -10.506 12.177 13.919 1.00 83.38 217 SER A N 1
ATOM 1681 C CA . SER A 1 217 ? -10.327 13.465 13.247 1.00 83.38 217 SER A CA 1
ATOM 1682 C C . SER A 1 217 ? -11.661 14.179 13.019 1.00 83.38 217 SER A C 1
ATOM 1684 O O . SER A 1 217 ? -11.742 15.366 13.303 1.00 83.38 217 SER A O 1
ATOM 1686 N N . ALA A 1 218 ? -12.717 13.464 12.610 1.00 89.56 218 ALA A N 1
ATOM 1687 C CA . ALA A 1 218 ? -14.036 14.066 12.411 1.00 89.56 218 ALA A CA 1
ATOM 1688 C C . ALA A 1 218 ? -14.627 14.663 13.691 1.00 89.56 218 ALA A C 1
ATOM 1690 O O . ALA A 1 218 ? -15.174 15.759 13.640 1.00 89.56 218 ALA A O 1
ATOM 1691 N N . TYR A 1 219 ? -14.468 13.998 14.841 1.00 91.38 219 TYR A N 1
ATOM 1692 C CA . TYR A 1 219 ? -14.918 14.551 16.119 1.00 91.38 219 TYR A CA 1
ATOM 1693 C C . TYR A 1 219 ? -14.177 15.854 16.450 1.00 91.38 219 TYR A C 1
ATOM 1695 O O . TYR A 1 219 ? -14.798 16.855 16.801 1.00 91.38 219 TYR A O 1
ATOM 1703 N N . GLN A 1 220 ? -12.854 15.882 16.265 1.00 87.56 220 GLN A N 1
ATOM 1704 C CA . GLN A 1 220 ? -12.062 17.096 16.485 1.00 87.56 220 GLN A CA 1
ATOM 1705 C C . GLN A 1 220 ? -12.471 18.227 15.528 1.00 87.56 220 GLN A C 1
ATOM 1707 O O . GLN A 1 220 ? -12.682 19.355 15.964 1.00 87.56 220 GLN A O 1
ATOM 1712 N N . THR A 1 221 ? -12.668 17.929 14.242 1.00 89.62 221 THR A N 1
ATOM 1713 C CA . THR A 1 221 ? -13.130 18.907 13.246 1.00 89.62 221 THR A CA 1
ATOM 1714 C C . THR A 1 221 ? -14.543 19.418 13.541 1.00 89.62 221 THR A C 1
ATOM 1716 O O . THR A 1 221 ? -14.813 20.604 13.350 1.00 89.62 221 THR A O 1
ATOM 1719 N N . ALA A 1 222 ? -15.446 18.563 14.030 1.00 93.12 222 ALA A N 1
ATOM 1720 C CA . ALA A 1 222 ? -16.772 18.975 14.484 1.00 93.12 222 ALA A CA 1
ATOM 1721 C C . ALA A 1 222 ? -16.672 19.958 15.657 1.00 93.12 222 ALA A C 1
ATOM 1723 O O . ALA A 1 222 ? -17.254 21.045 15.606 1.00 93.12 222 ALA A O 1
ATOM 1724 N N . ARG A 1 223 ? -15.838 19.639 16.653 1.00 93.31 223 ARG A N 1
ATOM 1725 C CA . ARG A 1 223 ? -15.592 20.506 17.810 1.00 93.31 223 ARG A CA 1
ATOM 1726 C C . ARG A 1 223 ? -15.004 21.861 17.444 1.00 93.31 223 ARG A C 1
ATOM 1728 O O . ARG A 1 223 ? -15.447 22.872 17.982 1.00 93.31 223 ARG A O 1
ATOM 1735 N N . GLU A 1 224 ? -14.044 21.907 16.525 1.00 91.31 224 GLU A N 1
ATOM 1736 C CA . GLU A 1 224 ? -13.488 23.171 16.018 1.00 91.31 224 GLU A CA 1
ATOM 1737 C C . GLU A 1 224 ? -14.550 24.041 15.333 1.00 91.31 224 GLU A C 1
ATOM 1739 O O . GLU A 1 224 ? -14.488 25.267 15.400 1.00 91.31 224 GLU A O 1
ATOM 1744 N N . LYS A 1 225 ? -15.553 23.410 14.715 1.00 93.56 225 LYS A N 1
ATOM 1745 C CA . LYS A 1 225 ? -16.712 24.075 14.106 1.00 93.56 225 LYS A CA 1
ATOM 1746 C C . LYS A 1 225 ? -17.837 24.375 15.108 1.00 93.56 225 LYS A C 1
ATOM 1748 O O . LYS A 1 225 ? -18.913 24.796 14.694 1.00 93.56 225 LYS A O 1
ATOM 1753 N N . GLY A 1 226 ? -17.597 24.184 16.407 1.00 93.56 226 GLY A N 1
ATOM 1754 C CA . GLY A 1 226 ? -18.552 24.480 17.476 1.00 93.56 226 GLY A CA 1
ATOM 1755 C C . GLY A 1 226 ? -19.615 23.405 17.706 1.00 93.56 226 GLY A C 1
ATOM 1756 O O . GLY A 1 226 ? -20.600 23.678 18.385 1.00 93.56 226 GLY A O 1
ATOM 1757 N N . VAL A 1 227 ? -19.433 22.200 17.162 1.00 93.38 227 VAL A N 1
ATOM 1758 C CA . VAL A 1 227 ? -20.354 21.071 17.347 1.00 93.38 227 VAL A CA 1
ATOM 1759 C C . VAL A 1 227 ? -19.772 20.102 18.372 1.00 93.38 227 VAL A C 1
ATOM 1761 O O . VAL A 1 227 ? -18.755 19.457 18.122 1.00 93.38 227 VAL A O 1
ATOM 1764 N N . GLU A 1 228 ? -20.409 20.011 19.540 1.00 93.31 228 GLU A N 1
ATOM 1765 C CA . GLU A 1 228 ? -20.117 18.988 20.549 1.00 93.31 228 GLU A CA 1
ATOM 1766 C C . GLU A 1 228 ? -21.113 17.842 20.396 1.00 93.31 228 GLU A C 1
ATOM 1768 O O . GLU A 1 228 ? -22.296 17.997 20.690 1.00 93.31 228 GLU A O 1
ATOM 1773 N N . LEU A 1 229 ? -20.618 16.706 19.907 1.00 89.25 229 LEU A N 1
ATOM 1774 C CA . LEU A 1 229 ? -21.445 15.535 19.638 1.00 89.25 229 LEU A CA 1
ATOM 1775 C C . LEU A 1 229 ? -21.593 14.619 20.850 1.00 89.25 229 LEU A C 1
ATOM 1777 O O . LEU A 1 229 ? -22.596 13.938 20.994 1.00 89.25 229 LEU A O 1
ATOM 1781 N N . LEU A 1 230 ? -20.587 14.573 21.725 1.00 91.81 230 LEU A N 1
ATOM 1782 C CA . LEU A 1 230 ? -20.631 13.731 22.916 1.00 91.81 230 LEU A CA 1
ATOM 1783 C C . LEU A 1 230 ? -21.263 14.530 24.056 1.00 91.81 230 LEU A C 1
ATOM 1785 O O . LEU A 1 230 ? -20.587 14.901 25.017 1.00 91.81 230 LEU A O 1
ATOM 1789 N N . THR A 1 231 ? -22.555 14.833 23.908 1.00 93.81 231 THR A N 1
ATOM 1790 C CA . THR A 1 231 ? -23.362 15.488 24.944 1.00 93.81 231 THR A CA 1
ATOM 1791 C C . THR A 1 231 ? -23.461 14.608 26.191 1.00 93.81 231 THR A C 1
ATOM 1793 O O . THR A 1 231 ? -23.267 13.393 26.122 1.00 93.81 231 THR A O 1
ATOM 1796 N N . GLU A 1 232 ? -23.787 15.209 27.339 1.00 93.25 232 GLU A N 1
ATOM 1797 C CA . GLU A 1 232 ? -24.006 14.460 28.588 1.00 93.25 232 GLU A CA 1
ATOM 1798 C C . GLU A 1 232 ? -25.045 13.344 28.399 1.00 93.25 232 GLU A C 1
ATOM 1800 O O . GLU A 1 232 ? -24.825 12.219 28.838 1.00 93.25 232 GLU A O 1
ATOM 1805 N N . GLU A 1 233 ? -26.112 13.614 27.643 1.00 93.50 233 GLU A N 1
ATOM 1806 C CA . GLU A 1 233 ? -27.157 12.639 27.321 1.00 93.50 233 GLU A CA 1
ATOM 1807 C C . GLU A 1 233 ? -26.618 11.428 26.544 1.00 93.50 233 GLU A C 1
ATOM 1809 O O . GLU A 1 233 ? -26.857 10.292 26.951 1.00 93.50 233 GLU A O 1
ATOM 1814 N N . ILE A 1 234 ? -25.844 11.649 25.473 1.00 92.94 234 ILE A N 1
ATOM 1815 C CA . ILE A 1 234 ? -25.260 10.563 24.667 1.00 92.94 234 ILE A CA 1
ATOM 1816 C C . ILE A 1 234 ? -24.250 9.757 25.489 1.00 92.94 234 ILE A C 1
ATOM 1818 O O . ILE A 1 234 ? -24.196 8.530 25.386 1.00 92.94 234 ILE A O 1
ATOM 1822 N N . VAL A 1 235 ? -23.452 10.431 26.321 1.00 93.19 235 VAL A N 1
ATOM 1823 C CA . VAL A 1 235 ? -22.472 9.783 27.203 1.00 93.19 235 VAL A CA 1
ATOM 1824 C C . VAL A 1 235 ? -23.169 8.886 28.227 1.00 93.19 235 VAL A C 1
ATOM 1826 O O . VAL A 1 235 ? -22.765 7.734 28.402 1.00 93.19 235 VAL A O 1
ATOM 1829 N N . GLU A 1 236 ? -24.230 9.372 28.871 1.00 92.56 236 GLU A N 1
ATOM 1830 C CA . GLU A 1 236 ? -25.024 8.575 29.807 1.00 92.56 236 GLU A CA 1
ATOM 1831 C C . GLU A 1 236 ? -25.751 7.418 29.123 1.00 92.56 236 GLU A C 1
ATOM 1833 O O . GLU A 1 236 ? -25.801 6.310 29.661 1.00 92.56 236 GLU A O 1
ATOM 1838 N N . GLU A 1 237 ? -26.333 7.660 27.947 1.00 93.38 237 GLU A N 1
ATOM 1839 C CA . GLU A 1 237 ? -27.045 6.630 27.200 1.00 93.38 237 GLU A CA 1
ATOM 1840 C C . GLU A 1 237 ? -26.100 5.505 26.779 1.00 93.38 237 GLU A C 1
ATOM 1842 O O . GLU A 1 237 ? -26.415 4.329 26.986 1.00 93.38 237 GLU A O 1
ATOM 1847 N N . LEU A 1 238 ? -24.918 5.853 26.262 1.00 92.94 238 LEU A N 1
ATOM 1848 C CA . LEU A 1 238 ? -23.894 4.873 25.932 1.00 92.94 238 LEU A CA 1
ATOM 1849 C C . LEU A 1 238 ? -23.455 4.103 27.179 1.00 92.94 238 LEU A C 1
ATOM 1851 O O . LEU A 1 238 ? -23.363 2.882 27.109 1.00 92.94 238 LEU A O 1
ATOM 1855 N N . GLY A 1 239 ? -23.236 4.787 28.308 1.00 92.44 239 GLY A N 1
ATOM 1856 C CA . GLY A 1 239 ? -22.883 4.157 29.582 1.00 92.44 239 GLY A CA 1
ATOM 1857 C C . GLY A 1 239 ? -23.908 3.107 30.013 1.00 92.44 239 GLY A C 1
ATOM 1858 O O . GLY A 1 239 ? -23.551 1.948 30.209 1.00 92.44 239 GLY A O 1
ATOM 1859 N N . ARG A 1 240 ? -25.198 3.475 30.041 1.00 92.06 240 ARG A N 1
ATOM 1860 C CA . ARG A 1 240 ? -26.304 2.548 30.355 1.00 92.06 240 ARG A CA 1
ATOM 1861 C C . ARG A 1 240 ? -26.375 1.376 29.373 1.00 92.06 240 ARG A C 1
ATOM 1863 O O . ARG A 1 240 ? -26.614 0.241 29.770 1.00 92.06 240 ARG A O 1
ATOM 1870 N N . ALA A 1 241 ? -26.160 1.627 28.082 1.00 92.56 241 ALA A N 1
ATOM 1871 C CA . ALA A 1 241 ? -26.183 0.586 27.056 1.00 92.56 241 ALA A CA 1
ATOM 1872 C C . ALA A 1 241 ? -24.953 -0.348 27.099 1.00 92.56 241 ALA A C 1
ATOM 1874 O O . ALA A 1 241 ? -25.003 -1.473 26.574 1.00 92.56 241 ALA A O 1
ATOM 1875 N N . TRP A 1 242 ? -23.849 0.109 27.697 1.00 92.62 242 TRP A N 1
ATOM 1876 C CA . TRP A 1 242 ? -22.598 -0.634 27.843 1.00 92.62 242 TRP A CA 1
ATOM 1877 C C . TRP A 1 242 ? -22.660 -1.673 28.963 1.00 92.62 242 TRP A C 1
ATOM 1879 O O . TRP A 1 242 ? -22.122 -2.773 28.832 1.00 92.62 242 TRP A O 1
ATOM 1889 N N . GLY A 1 243 ? -23.383 -1.389 30.035 1.00 85.12 243 GLY A N 1
ATOM 1890 C CA . GLY A 1 243 ? -23.605 -2.335 31.117 1.00 85.12 243 GLY A CA 1
ATOM 1891 C C . GLY A 1 243 ? -24.182 -1.648 32.340 1.00 85.12 243 GLY A C 1
ATOM 1892 O O . GLY A 1 243 ? -24.088 -0.433 32.482 1.00 85.12 243 GLY A O 1
ATOM 1893 N N . ASP A 1 244 ? -24.768 -2.446 33.229 1.00 72.19 244 ASP A N 1
ATOM 1894 C CA . ASP A 1 244 ? -25.356 -1.945 34.476 1.00 72.19 244 ASP A CA 1
ATOM 1895 C C . ASP A 1 244 ? -24.288 -1.474 35.489 1.00 72.19 244 ASP A C 1
ATOM 1897 O O . ASP A 1 244 ? -24.613 -0.792 36.459 1.00 72.19 244 ASP A O 1
ATOM 1901 N N . ASP A 1 245 ? -23.016 -1.819 35.254 1.00 73.94 245 ASP A N 1
ATOM 1902 C CA . ASP A 1 245 ? -21.846 -1.383 36.021 1.00 73.94 245 ASP A CA 1
ATOM 1903 C C . ASP A 1 245 ? -20.993 -0.413 35.182 1.00 73.94 245 ASP A C 1
ATOM 1905 O O . ASP A 1 245 ? -20.724 -0.667 34.005 1.00 73.94 245 ASP A O 1
ATOM 1909 N N . ALA A 1 246 ? -20.538 0.683 35.796 1.00 67.62 246 ALA A N 1
ATOM 1910 C CA . ALA A 1 246 ? -19.674 1.680 35.163 1.00 67.62 246 ALA A CA 1
ATOM 1911 C C . ALA A 1 246 ? -18.325 1.090 34.708 1.00 67.62 246 ALA A C 1
ATOM 1913 O O . ALA A 1 246 ? -17.740 1.573 33.739 1.00 67.62 246 ALA A O 1
ATOM 1914 N N . GLU A 1 247 ? -17.875 0.014 35.360 1.00 79.50 247 GLU A N 1
ATOM 1915 C CA . GLU A 1 247 ? -16.638 -0.706 35.039 1.00 79.50 247 GLU A CA 1
ATOM 1916 C C . GLU A 1 247 ? -16.874 -1.924 34.128 1.00 79.50 247 GLU A C 1
ATOM 1918 O O . GLU A 1 247 ? -15.993 -2.771 33.963 1.00 79.50 247 GLU A O 1
ATOM 1923 N N . ALA A 1 248 ? -18.061 -2.048 33.519 1.00 88.19 248 ALA A N 1
ATOM 1924 C CA . ALA A 1 248 ? -18.359 -3.148 32.611 1.00 88.19 248 ALA A CA 1
ATOM 1925 C C . ALA A 1 248 ? -17.392 -3.158 31.414 1.00 88.19 248 ALA A C 1
ATOM 1927 O O . ALA A 1 248 ? -17.342 -2.228 30.603 1.00 88.19 248 ALA A O 1
ATOM 1928 N N . ILE A 1 249 ? -16.651 -4.256 31.283 1.00 91.81 249 ILE A N 1
ATOM 1929 C CA . ILE A 1 249 ? -15.704 -4.477 30.192 1.00 91.81 249 ILE A CA 1
ATOM 1930 C C . ILE A 1 249 ? -16.414 -5.210 29.052 1.00 91.81 249 ILE A C 1
ATOM 1932 O O . ILE A 1 249 ? -17.090 -6.218 29.269 1.00 91.81 249 ILE A O 1
ATOM 1936 N N . ARG A 1 250 ? -16.244 -4.713 27.823 1.00 91.56 250 ARG A N 1
ATOM 1937 C CA . ARG A 1 250 ? -16.684 -5.392 26.601 1.00 91.56 250 ARG A CA 1
ATOM 1938 C C . ARG A 1 250 ? -15.549 -5.514 25.598 1.00 91.56 250 ARG A C 1
ATOM 1940 O O . ARG A 1 250 ? -14.800 -4.560 25.377 1.00 91.56 250 ARG A O 1
ATOM 1947 N N . THR A 1 251 ? -15.533 -6.636 24.887 1.00 92.12 251 THR A N 1
ATOM 1948 C CA . THR A 1 251 ? -14.705 -6.807 23.698 1.00 92.12 251 THR A CA 1
ATOM 1949 C C . THR A 1 251 ? -15.246 -5.942 22.560 1.00 92.12 251 THR A C 1
ATOM 1951 O O . THR A 1 251 ? -16.377 -6.117 22.092 1.00 92.12 251 THR A O 1
ATOM 1954 N N . VAL A 1 252 ? -14.417 -5.021 22.080 1.00 93.62 252 VAL A N 1
ATOM 1955 C CA . VAL A 1 252 ? -14.658 -4.225 20.877 1.00 93.62 252 VAL A CA 1
ATOM 1956 C C . VAL A 1 252 ? -13.768 -4.761 19.764 1.00 93.62 252 VAL A C 1
ATOM 1958 O O . VAL A 1 252 ? -12.545 -4.843 19.907 1.00 93.62 252 VAL A O 1
ATOM 1961 N N . ARG A 1 253 ? -14.388 -5.143 18.647 1.00 93.06 253 ARG A N 1
ATOM 1962 C CA . ARG A 1 253 ? -13.719 -5.720 17.479 1.00 93.06 253 ARG A CA 1
ATOM 1963 C C . ARG A 1 253 ? -13.613 -4.680 16.371 1.00 93.06 253 ARG A C 1
ATOM 1965 O O . ARG A 1 253 ? -14.554 -3.941 16.110 1.00 93.06 253 ARG A O 1
ATOM 1972 N N . PHE A 1 254 ? -12.492 -4.670 15.669 1.00 92.81 254 PHE A N 1
ATOM 1973 C CA . PHE A 1 254 ? -12.217 -3.785 14.543 1.00 92.81 254 PHE A CA 1
ATOM 1974 C C . PHE A 1 254 ? -11.858 -4.656 13.335 1.00 92.81 254 PHE A C 1
ATOM 1976 O O . PHE A 1 254 ? -10.704 -5.089 13.223 1.00 92.81 254 PHE A O 1
ATOM 1983 N N . PRO A 1 255 ? -12.832 -4.987 12.466 1.00 93.75 255 PRO A N 1
ATOM 1984 C CA . PRO A 1 255 ? -12.600 -5.830 11.297 1.00 93.75 255 PRO A CA 1
ATOM 1985 C C . PRO A 1 255 ? -11.536 -5.222 10.388 1.00 93.75 255 PRO A C 1
ATOM 1987 O O . PRO A 1 255 ? -11.580 -4.029 10.099 1.00 93.75 255 PRO A O 1
ATOM 1990 N N . ILE A 1 256 ? -10.582 -6.037 9.941 1.00 95.12 256 ILE A N 1
ATOM 1991 C CA . ILE A 1 256 ? -9.468 -5.611 9.094 1.00 95.12 256 ILE A CA 1
ATOM 1992 C C . ILE A 1 256 ? -9.714 -6.066 7.660 1.00 95.12 256 ILE A C 1
ATOM 1994 O O . ILE A 1 256 ? -9.962 -7.244 7.402 1.00 95.12 256 ILE A O 1
ATOM 1998 N N . SER A 1 257 ? -9.575 -5.126 6.729 1.00 95.38 257 SER A N 1
ATOM 1999 C CA . SER A 1 257 ? -9.558 -5.381 5.291 1.00 95.38 257 SER A CA 1
ATOM 2000 C C . SER A 1 257 ? -8.121 -5.306 4.787 1.00 95.38 257 SER A C 1
ATOM 2002 O O . SER A 1 257 ? -7.501 -4.242 4.836 1.00 95.38 257 SER A O 1
ATOM 2004 N N . LEU A 1 258 ? -7.573 -6.437 4.332 1.00 96.69 258 LEU A N 1
ATOM 2005 C CA . LEU A 1 258 ? -6.194 -6.540 3.848 1.00 96.69 258 LEU A CA 1
ATOM 2006 C C . LEU A 1 258 ? -6.146 -6.632 2.320 1.00 96.69 258 LEU A C 1
ATOM 2008 O O . LEU A 1 258 ? -6.620 -7.604 1.741 1.00 96.69 258 LEU A O 1
ATOM 2012 N N . ARG A 1 259 ? -5.467 -5.692 1.666 1.00 96.81 259 ARG A N 1
ATOM 2013 C CA . ARG A 1 259 ? -4.991 -5.854 0.289 1.00 96.81 259 ARG A CA 1
ATOM 2014 C C . ARG A 1 259 ? -3.570 -6.388 0.288 1.00 96.81 259 ARG A C 1
ATOM 2016 O O . ARG A 1 259 ? -2.714 -5.869 1.003 1.00 96.81 259 ARG A O 1
ATOM 2023 N N . ILE A 1 260 ? -3.305 -7.415 -0.509 1.00 97.38 260 ILE A N 1
ATOM 2024 C CA . ILE A 1 260 ? -1.987 -8.049 -0.558 1.00 97.38 260 ILE A CA 1
ATOM 2025 C C . ILE A 1 260 ? -1.664 -8.541 -1.967 1.00 97.38 260 ILE A C 1
ATOM 2027 O O . ILE A 1 260 ? -2.516 -9.096 -2.658 1.00 97.38 260 ILE A O 1
ATOM 2031 N N . GLY A 1 261 ? -0.424 -8.340 -2.407 1.00 95.31 261 GLY A N 1
ATOM 2032 C CA . GLY A 1 261 ? 0.020 -8.777 -3.725 1.00 95.31 261 GLY A CA 1
ATOM 2033 C C . GLY A 1 261 ? 1.536 -8.839 -3.856 1.00 95.31 261 GLY A C 1
ATOM 2034 O O . GLY A 1 261 ? 2.267 -8.222 -3.087 1.00 95.31 261 GLY A O 1
ATOM 2035 N N . LYS A 1 262 ? 2.017 -9.603 -4.836 1.00 90.88 262 LYS A N 1
ATOM 2036 C CA . LYS A 1 262 ? 3.434 -9.727 -5.178 1.00 90.88 262 LYS A CA 1
ATOM 2037 C C . LYS A 1 262 ? 3.827 -8.710 -6.242 1.00 90.88 262 LYS A C 1
ATOM 2039 O O . LYS A 1 262 ? 3.107 -8.509 -7.226 1.00 90.88 262 LYS A O 1
ATOM 2044 N N . ALA A 1 263 ? 5.005 -8.122 -6.079 1.00 77.31 263 ALA A N 1
ATOM 2045 C CA . ALA A 1 263 ? 5.665 -7.380 -7.136 1.00 77.31 263 ALA A CA 1
ATOM 2046 C C . ALA A 1 263 ? 6.047 -8.318 -8.284 1.00 77.31 263 ALA A C 1
ATOM 2048 O O . ALA A 1 263 ? 6.644 -9.380 -8.080 1.00 77.31 263 ALA A O 1
ATOM 2049 N N . LEU A 1 264 ? 5.746 -7.884 -9.509 1.00 60.53 264 LEU A N 1
ATOM 2050 C CA . LEU A 1 264 ? 6.422 -8.402 -10.687 1.00 60.53 264 LEU A CA 1
ATOM 2051 C C . LEU A 1 264 ? 7.747 -7.658 -10.827 1.00 60.53 264 LEU A C 1
ATOM 2053 O O . LEU A 1 264 ? 7.782 -6.553 -11.361 1.00 60.53 264 LEU A O 1
ATOM 2057 N N . LEU A 1 265 ? 8.828 -8.241 -10.320 1.00 49.22 265 LEU A N 1
ATOM 2058 C CA . LEU A 1 265 ? 10.167 -7.720 -10.557 1.00 49.22 265 LEU A CA 1
ATOM 2059 C C . LEU A 1 265 ? 11.072 -8.861 -11.024 1.00 49.22 265 LEU A C 1
ATOM 2061 O O . LEU A 1 265 ? 11.179 -9.879 -10.347 1.00 49.22 265 LEU A O 1
ATOM 2065 N N . PHE A 1 266 ? 11.710 -8.711 -12.184 1.00 45.69 266 PHE A N 1
ATOM 2066 C CA . PHE A 1 266 ? 12.760 -9.619 -12.649 1.00 45.69 266 PHE A CA 1
ATOM 2067 C C . PHE A 1 266 ? 14.107 -9.080 -12.150 1.00 45.69 266 PHE A C 1
ATOM 2069 O O . PHE A 1 266 ? 14.668 -8.175 -12.755 1.00 45.69 266 PHE A O 1
ATOM 2076 N N . ALA A 1 267 ? 14.608 -9.589 -11.022 1.00 35.28 267 ALA A N 1
ATOM 2077 C CA . ALA A 1 267 ? 15.900 -9.182 -10.439 1.00 35.28 267 ALA A CA 1
ATOM 2078 C C . ALA A 1 267 ? 16.830 -10.376 -10.126 1.00 35.28 267 ALA A C 1
ATOM 2080 O O . ALA A 1 267 ? 17.692 -10.297 -9.257 1.00 35.28 267 ALA A O 1
ATOM 2081 N N . GLY A 1 268 ? 16.648 -11.491 -10.837 1.00 38.22 268 GLY A N 1
ATOM 2082 C CA . GLY A 1 268 ? 17.637 -12.569 -10.993 1.00 38.22 268 GLY A CA 1
ATOM 2083 C C . GLY A 1 268 ? 17.935 -12.778 -12.485 1.00 38.22 268 GLY A C 1
ATOM 2084 O O . GLY A 1 268 ? 17.281 -12.101 -13.284 1.00 38.22 268 GLY A O 1
ATOM 2085 N N . PRO A 1 269 ? 18.871 -13.673 -12.887 1.00 35.97 269 PRO A N 1
ATOM 2086 C CA . PRO A 1 269 ? 19.075 -13.980 -14.299 1.00 35.97 269 PRO A CA 1
ATOM 2087 C C . PRO A 1 269 ? 17.717 -14.389 -14.879 1.00 35.97 269 PRO A C 1
ATOM 2089 O O . PRO A 1 269 ? 17.104 -15.345 -14.387 1.00 35.97 269 PRO A O 1
ATOM 2092 N N . PRO A 1 270 ? 17.179 -13.613 -15.826 1.00 42.19 270 PRO A N 1
ATOM 2093 C CA . PRO A 1 270 ? 15.876 -13.903 -16.389 1.00 42.19 270 PRO A CA 1
ATOM 2094 C C . PRO A 1 270 ? 15.914 -15.267 -17.096 1.00 42.19 270 PRO A C 1
ATOM 2096 O O . PRO A 1 270 ? 16.990 -15.760 -17.448 1.00 42.19 270 PRO A O 1
ATOM 2099 N N . PRO A 1 271 ? 14.757 -15.915 -17.312 1.00 48.59 271 PRO A N 1
ATOM 2100 C CA . PRO A 1 271 ? 14.704 -17.049 -18.229 1.00 48.59 271 PRO A CA 1
ATOM 2101 C C . PRO A 1 271 ? 15.326 -16.640 -19.572 1.00 48.59 271 PRO A C 1
ATOM 2103 O O . PRO A 1 271 ? 15.187 -15.488 -19.977 1.00 48.59 271 PRO A O 1
ATOM 2106 N N . LYS A 1 272 ? 15.990 -17.571 -20.272 1.00 49.06 272 LYS A N 1
ATOM 2107 C CA . LYS A 1 272 ? 16.654 -17.293 -21.564 1.00 49.06 272 LYS A CA 1
ATOM 2108 C C . LYS A 1 272 ? 15.773 -16.506 -22.540 1.00 49.06 272 LYS A C 1
ATOM 2110 O O . LYS A 1 272 ? 16.271 -15.658 -23.268 1.00 49.06 272 LYS A O 1
ATOM 2115 N N . ALA A 1 273 ? 14.465 -16.751 -22.514 1.00 44.50 273 ALA A N 1
ATOM 2116 C CA . ALA A 1 273 ? 13.486 -15.994 -23.274 1.00 44.50 273 ALA A CA 1
ATOM 2117 C C . ALA A 1 273 ? 12.352 -15.482 -22.377 1.00 44.50 273 ALA A C 1
ATOM 2119 O O . ALA A 1 273 ? 11.854 -16.212 -21.515 1.00 44.50 273 ALA A O 1
ATOM 2120 N N . LEU A 1 274 ? 11.907 -14.250 -22.626 1.00 58.31 274 LEU A N 1
ATOM 2121 C CA . LEU A 1 274 ? 10.738 -13.644 -21.993 1.00 58.31 274 LEU A CA 1
ATOM 2122 C C . LEU A 1 274 ? 9.719 -13.227 -23.061 1.00 58.31 274 LEU A C 1
ATOM 2124 O O . LEU A 1 274 ? 10.034 -12.444 -23.957 1.00 58.31 274 LEU A O 1
ATOM 2128 N N . LEU A 1 275 ? 8.497 -13.757 -22.951 1.00 54.69 275 LEU A N 1
ATOM 2129 C CA . LEU A 1 275 ? 7.402 -13.548 -23.900 1.00 54.69 275 LEU A CA 1
ATOM 2130 C C . LEU A 1 275 ? 6.246 -12.783 -23.247 1.00 54.69 275 LEU A C 1
ATOM 2132 O O . LEU A 1 275 ? 5.668 -13.247 -22.263 1.00 54.69 275 LEU A O 1
ATOM 2136 N N . PHE A 1 276 ? 5.848 -11.668 -23.856 1.00 56.56 276 PHE A N 1
ATOM 2137 C CA . PHE A 1 276 ? 4.631 -10.936 -23.512 1.00 56.56 276 PHE A CA 1
ATOM 2138 C C . PHE A 1 276 ? 3.525 -11.244 -24.525 1.00 56.56 276 PHE A C 1
ATOM 2140 O O . PHE A 1 276 ? 3.486 -10.682 -25.621 1.00 56.56 276 PHE A O 1
ATOM 2147 N N . ALA A 1 277 ? 2.628 -12.159 -24.146 1.00 42.47 277 ALA A N 1
ATOM 2148 C CA . ALA A 1 277 ? 1.450 -12.529 -24.935 1.00 42.47 277 ALA A CA 1
ATOM 2149 C C . ALA A 1 277 ? 0.264 -11.549 -24.775 1.00 42.47 277 ALA A C 1
ATOM 2151 O O . ALA A 1 277 ? -0.662 -11.580 -25.578 1.00 42.47 277 ALA A O 1
ATOM 2152 N N . GLY A 1 278 ? 0.293 -10.684 -23.753 1.00 43.41 278 GLY A N 1
ATOM 2153 C CA . GLY A 1 278 ? -0.698 -9.632 -23.476 1.00 43.41 278 GLY A CA 1
ATOM 2154 C C . GLY A 1 278 ? -0.023 -8.288 -23.157 1.00 43.41 278 GLY A C 1
ATOM 2155 O O . GLY A 1 278 ? 1.208 -8.224 -23.215 1.00 43.41 278 GLY A O 1
ATOM 2156 N N . PRO A 1 279 ? -0.786 -7.224 -22.827 1.00 45.28 279 PRO A N 1
ATOM 2157 C CA . PRO A 1 279 ? -0.224 -5.893 -22.605 1.00 45.28 279 PRO A CA 1
ATOM 2158 C C . PRO A 1 279 ? 0.759 -5.902 -21.415 1.00 45.28 279 PRO A C 1
ATOM 2160 O O . PRO A 1 279 ? 0.393 -6.342 -20.319 1.00 45.28 279 PRO A O 1
ATOM 2163 N N . PRO A 1 280 ? 2.016 -5.476 -21.620 1.00 53.03 280 PRO A N 1
ATOM 2164 C CA . PRO A 1 280 ? 3.002 -5.318 -20.558 1.00 53.03 280 PRO A CA 1
ATOM 2165 C C . PRO A 1 280 ? 2.674 -4.087 -19.685 1.00 53.03 280 PRO A C 1
ATOM 2167 O O . PRO A 1 280 ? 1.802 -3.296 -20.043 1.00 53.03 280 PRO A O 1
ATOM 2170 N N . PRO A 1 281 ? 3.358 -3.902 -18.536 1.00 51.97 281 PRO A N 1
ATOM 2171 C CA . PRO A 1 281 ? 3.287 -2.654 -17.767 1.00 51.97 281 PRO A CA 1
ATOM 2172 C C . PRO A 1 281 ? 3.643 -1.431 -18.630 1.00 51.97 281 PRO A C 1
ATOM 2174 O O . PRO A 1 281 ? 4.429 -1.575 -19.560 1.00 51.97 281 PRO A O 1
ATOM 2177 N N . GLU A 1 282 ? 3.151 -0.233 -18.289 1.00 47.38 282 GLU A N 1
ATOM 2178 C CA . GLU A 1 282 ? 3.422 1.019 -19.036 1.00 47.38 282 GLU A CA 1
ATOM 2179 C C . GLU A 1 282 ? 4.919 1.302 -19.236 1.00 47.38 282 GLU A C 1
ATOM 2181 O O . GLU A 1 282 ? 5.343 1.756 -20.299 1.00 47.38 282 GLU A O 1
ATOM 2186 N N . ALA A 1 283 ? 5.735 0.975 -18.231 1.00 41.59 283 ALA A N 1
ATOM 2187 C CA . ALA A 1 283 ? 7.185 1.066 -18.296 1.00 41.59 283 ALA A CA 1
ATOM 2188 C C . ALA A 1 283 ? 7.831 -0.260 -17.886 1.00 41.59 283 ALA A C 1
ATOM 2190 O O . ALA A 1 283 ? 7.513 -0.828 -16.836 1.00 41.59 283 ALA A O 1
ATOM 2191 N N . LEU A 1 284 ? 8.785 -0.728 -18.695 1.00 56.03 284 LEU A N 1
ATOM 2192 C CA . LEU A 1 284 ? 9.596 -1.907 -18.402 1.00 56.03 284 LEU A CA 1
ATOM 2193 C C . LEU A 1 284 ? 11.068 -1.495 -18.288 1.00 56.03 284 LEU A C 1
ATOM 2195 O O . LEU A 1 284 ? 11.685 -1.060 -19.262 1.00 56.03 284 LEU A O 1
ATOM 2199 N N . LEU A 1 285 ? 11.616 -1.616 -17.076 1.00 46.41 285 LEU A N 1
ATOM 2200 C CA . LEU A 1 285 ? 12.949 -1.126 -16.725 1.00 46.41 285 LEU A CA 1
ATOM 2201 C C . LEU A 1 285 ? 13.841 -2.286 -16.279 1.00 46.41 285 LEU A C 1
ATOM 2203 O O . LEU A 1 285 ? 13.523 -2.981 -15.313 1.00 46.41 285 LEU A O 1
ATOM 2207 N N . PHE A 1 286 ? 14.981 -2.461 -16.948 1.00 53.72 286 PHE A N 1
ATOM 2208 C CA . PHE A 1 286 ? 15.984 -3.459 -16.575 1.00 53.72 286 PHE A CA 1
ATOM 2209 C C . PHE A 1 286 ? 17.217 -2.780 -15.972 1.00 53.72 286 PHE A C 1
ATOM 2211 O O . PHE A 1 286 ? 17.986 -2.112 -16.667 1.00 53.72 286 PHE A O 1
ATOM 2218 N N . ALA A 1 287 ? 17.395 -2.965 -14.661 1.00 41.97 287 ALA A N 1
ATOM 2219 C CA . ALA A 1 287 ? 18.575 -2.503 -13.926 1.00 41.97 287 ALA A CA 1
ATOM 2220 C C . ALA A 1 287 ? 19.756 -3.500 -13.989 1.00 41.97 287 ALA A C 1
ATOM 2222 O O . ALA A 1 287 ? 20.898 -3.101 -13.777 1.00 41.97 287 ALA A O 1
ATOM 2223 N N . GLY A 1 288 ? 19.487 -4.781 -14.287 1.00 47.28 288 GLY A N 1
ATOM 2224 C CA . GLY A 1 288 ? 20.474 -5.855 -14.501 1.00 47.28 288 GLY A CA 1
ATOM 2225 C C . GLY A 1 288 ? 20.412 -6.437 -15.926 1.00 47.28 288 GLY A C 1
ATOM 2226 O O . GLY A 1 288 ? 19.646 -5.920 -16.742 1.00 47.28 288 GLY A O 1
ATOM 2227 N N . PRO A 1 289 ? 21.197 -7.489 -16.251 1.00 48.91 289 PRO A N 1
ATOM 2228 C CA . PRO A 1 289 ? 21.202 -8.081 -17.588 1.00 48.91 289 PRO A CA 1
ATOM 2229 C C . PRO A 1 289 ? 19.807 -8.635 -17.956 1.00 48.91 289 PRO A C 1
ATOM 2231 O O . PRO A 1 289 ? 19.232 -9.398 -17.172 1.00 48.91 289 PRO A O 1
ATOM 2234 N N . PRO A 1 290 ? 19.241 -8.235 -19.110 1.00 59.56 290 PRO A N 1
ATOM 2235 C CA . PRO A 1 290 ? 17.947 -8.716 -19.601 1.00 59.56 290 PRO A CA 1
ATOM 2236 C C . PRO A 1 290 ? 18.029 -10.181 -20.089 1.00 59.56 290 PRO A C 1
ATOM 2238 O O . PRO A 1 290 ? 19.123 -10.745 -20.137 1.00 59.56 290 PRO A O 1
ATOM 2241 N N . PRO A 1 291 ? 16.894 -10.839 -20.421 1.00 60.88 291 PRO A N 1
ATOM 2242 C CA . PRO A 1 291 ? 16.903 -12.168 -21.056 1.00 60.88 291 PRO A CA 1
ATOM 2243 C C . PRO A 1 291 ? 17.704 -12.161 -22.358 1.00 60.88 291 PRO A C 1
ATOM 2245 O O . PRO A 1 291 ? 17.819 -11.117 -22.987 1.00 60.88 291 PRO A O 1
ATOM 2248 N N . GLU A 1 292 ? 18.224 -13.313 -22.793 1.00 67.00 292 GLU A N 1
ATOM 2249 C CA . GLU A 1 292 ? 18.877 -13.429 -24.112 1.00 67.00 292 GLU A CA 1
ATOM 2250 C C . GLU A 1 292 ? 17.894 -13.011 -25.223 1.00 67.00 292 GLU A C 1
ATOM 2252 O O . GLU A 1 292 ? 18.269 -12.316 -26.166 1.00 67.00 292 GLU A O 1
ATOM 2257 N N . VAL A 1 293 ? 16.611 -13.361 -25.059 1.00 60.59 293 VAL A N 1
ATOM 2258 C CA . VAL A 1 293 ? 15.529 -13.038 -25.995 1.00 60.59 293 VAL A CA 1
ATOM 2259 C C . VAL A 1 293 ? 14.367 -12.337 -25.291 1.00 60.59 293 VAL A C 1
ATOM 2261 O O . VAL A 1 293 ? 13.801 -12.852 -24.324 1.00 60.59 293 VAL A O 1
ATOM 2264 N N . LEU A 1 294 ? 13.940 -11.192 -25.827 1.00 68.56 294 LEU A N 1
ATOM 2265 C CA . LEU A 1 294 ? 12.743 -10.472 -25.386 1.00 68.56 294 LEU A CA 1
ATOM 2266 C C . LEU A 1 294 ? 11.740 -10.349 -26.543 1.00 68.56 294 LEU A C 1
ATOM 2268 O O . LEU A 1 294 ? 12.070 -9.772 -27.580 1.00 68.56 294 LEU A O 1
ATOM 2272 N N . LEU A 1 295 ? 10.523 -10.882 -26.368 1.00 64.62 295 LEU A N 1
ATOM 2273 C CA . LEU A 1 295 ? 9.488 -10.918 -27.410 1.00 64.62 295 LEU A CA 1
ATOM 2274 C C . LEU A 1 295 ? 8.174 -10.276 -26.955 1.00 64.62 295 LEU A C 1
ATOM 2276 O O . LEU A 1 295 ? 7.594 -10.670 -25.938 1.00 64.62 295 LEU A O 1
ATOM 2280 N N . PHE A 1 296 ? 7.656 -9.356 -27.770 1.00 64.12 296 PHE A N 1
ATOM 2281 C CA . PHE A 1 296 ? 6.335 -8.745 -27.604 1.00 64.12 296 PHE A CA 1
ATOM 2282 C C . PHE A 1 296 ? 5.383 -9.207 -28.710 1.00 64.12 296 PHE A C 1
ATOM 2284 O O . PHE A 1 296 ? 5.556 -8.847 -29.876 1.00 64.12 296 PHE A O 1
ATOM 2291 N N . ALA A 1 297 ? 4.382 -10.015 -28.348 1.00 53.47 297 ALA A N 1
ATOM 2292 C CA . ALA A 1 297 ? 3.334 -10.446 -29.274 1.00 53.47 297 ALA A CA 1
ATOM 2293 C C . ALA A 1 297 ? 2.184 -9.426 -29.373 1.00 53.47 297 ALA A C 1
ATOM 2295 O O . ALA A 1 297 ? 1.573 -9.291 -30.430 1.00 53.47 297 ALA A O 1
ATOM 2296 N N . GLY A 1 298 ? 1.911 -8.704 -28.279 1.00 51.88 298 GLY A N 1
ATOM 2297 C CA . GLY A 1 298 ? 0.972 -7.577 -28.206 1.00 51.88 298 GLY A CA 1
ATOM 2298 C C . GLY A 1 298 ? 1.671 -6.206 -28.232 1.00 51.88 298 GLY A C 1
ATOM 2299 O O . GLY A 1 298 ? 2.878 -6.152 -28.478 1.00 51.88 298 GLY A O 1
ATOM 2300 N N . PRO A 1 299 ? 0.943 -5.096 -27.980 1.00 55.44 299 PRO A N 1
ATOM 2301 C CA . PRO A 1 299 ? 1.554 -3.772 -27.875 1.00 55.44 299 PRO A CA 1
ATOM 2302 C C . PRO A 1 299 ? 2.596 -3.750 -26.737 1.00 55.44 299 PRO A C 1
ATOM 2304 O O . PRO A 1 299 ? 2.371 -4.391 -25.711 1.00 55.44 299 PRO A O 1
ATOM 2307 N N . PRO A 1 300 ? 3.737 -3.069 -26.902 1.00 61.66 300 PRO A N 1
ATOM 2308 C CA . PRO A 1 300 ? 4.850 -3.058 -25.961 1.00 61.66 300 PRO A CA 1
ATOM 2309 C C . PRO A 1 300 ? 4.640 -1.958 -24.902 1.00 61.66 300 PRO A C 1
ATOM 2311 O O . PRO A 1 300 ? 3.688 -1.184 -25.025 1.00 61.66 300 PRO A O 1
ATOM 2314 N N . PRO A 1 301 ? 5.489 -1.859 -23.856 1.00 58.78 301 PRO A N 1
ATOM 2315 C CA . PRO A 1 301 ? 5.427 -0.716 -22.943 1.00 58.78 301 PRO A CA 1
ATOM 2316 C C . PRO A 1 301 ? 5.631 0.594 -23.717 1.00 58.78 301 PRO A C 1
ATOM 2318 O O . PRO A 1 301 ? 6.374 0.619 -24.704 1.00 58.78 301 PRO A O 1
ATOM 2321 N N . GLU A 1 302 ? 5.037 1.690 -23.240 1.00 57.97 302 GLU A N 1
ATOM 2322 C CA . GLU A 1 302 ? 5.299 3.028 -23.790 1.00 57.97 302 GLU A CA 1
ATOM 2323 C C . GLU A 1 302 ? 6.781 3.390 -23.654 1.00 57.97 302 GLU A C 1
ATOM 2325 O O . GLU A 1 302 ? 7.369 3.999 -24.548 1.00 57.97 302 GLU A O 1
ATOM 2330 N N . VAL A 1 303 ? 7.402 2.953 -22.553 1.00 48.34 303 VAL A N 1
ATOM 2331 C CA . VAL A 1 303 ? 8.821 3.169 -22.272 1.00 48.34 303 VAL A CA 1
ATOM 2332 C C . VAL A 1 303 ? 9.526 1.836 -22.011 1.00 48.34 303 VAL A C 1
ATOM 2334 O O . VAL A 1 303 ? 9.261 1.148 -21.022 1.00 48.34 303 VAL A O 1
ATOM 2337 N N . LEU A 1 304 ? 10.485 1.496 -22.876 1.00 61.34 304 LEU A N 1
ATOM 2338 C CA . LEU A 1 304 ? 11.403 0.366 -22.708 1.00 61.34 304 LEU A CA 1
ATOM 2339 C C . LEU A 1 304 ? 12.832 0.888 -22.530 1.00 61.34 304 LEU A C 1
ATOM 2341 O O . LEU A 1 304 ? 13.386 1.497 -23.444 1.00 61.34 304 LEU A O 1
ATOM 2345 N N . HIS A 1 305 ? 13.434 0.644 -21.364 1.00 54.19 305 HIS A N 1
ATOM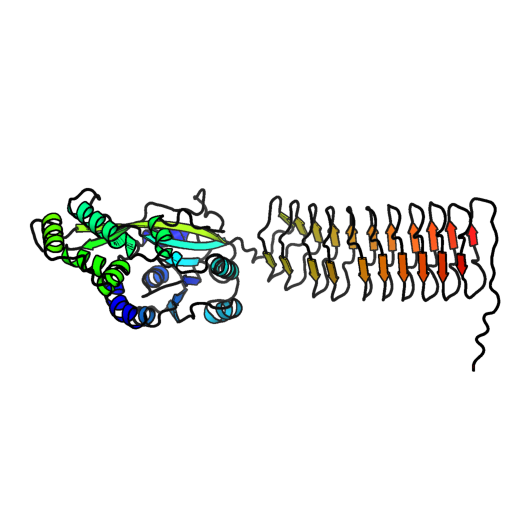 2346 C CA . HIS A 1 305 ? 14.766 1.159 -21.041 1.00 54.19 305 HIS A CA 1
ATOM 2347 C C . HIS A 1 305 ? 15.685 0.089 -20.443 1.00 54.19 305 HIS A C 1
ATOM 2349 O O . HIS A 1 305 ? 15.308 -0.647 -19.525 1.00 54.19 305 HIS A O 1
ATOM 2355 N N . PHE A 1 306 ? 16.929 0.070 -20.926 1.00 56.62 306 PHE A N 1
ATOM 2356 C CA . PHE A 1 306 ? 18.009 -0.779 -20.433 1.00 56.62 306 PHE A CA 1
ATOM 2357 C C . PHE A 1 306 ? 19.136 0.106 -19.896 1.00 56.62 306 PHE A C 1
ATOM 2359 O O . PHE A 1 306 ? 19.744 0.867 -20.649 1.00 56.62 306 PHE A O 1
ATOM 2366 N N . ALA A 1 307 ? 19.423 0.003 -18.596 1.00 47.38 307 ALA A N 1
ATOM 2367 C CA . ALA A 1 307 ? 20.555 0.710 -17.992 1.00 47.38 307 ALA A CA 1
ATOM 2368 C C . ALA A 1 307 ? 21.903 0.016 -18.303 1.00 47.38 307 ALA A C 1
ATOM 2370 O O . ALA A 1 307 ? 22.959 0.656 -18.308 1.00 47.38 307 ALA A O 1
ATOM 2371 N N . GLY A 1 308 ? 21.860 -1.298 -18.558 1.00 51.66 308 GLY A N 1
ATOM 2372 C CA . GLY A 1 308 ? 22.980 -2.153 -18.967 1.00 51.66 308 GLY A CA 1
ATOM 2373 C C . GLY A 1 308 ? 22.894 -2.597 -20.438 1.00 51.66 308 GLY A C 1
ATOM 2374 O O . GLY A 1 308 ? 22.079 -2.055 -21.185 1.00 51.66 308 GLY A O 1
ATOM 2375 N N . PRO A 1 309 ? 23.732 -3.558 -20.880 1.00 57.09 309 PRO A N 1
ATOM 2376 C CA . PRO A 1 309 ? 23.627 -4.111 -22.229 1.00 57.09 309 PRO A CA 1
ATOM 2377 C C . PRO A 1 309 ? 22.223 -4.711 -22.463 1.00 57.09 309 PRO A C 1
ATOM 2379 O O . PRO A 1 309 ? 21.691 -5.365 -21.561 1.00 57.09 309 PRO A O 1
ATOM 2382 N N . PRO A 1 310 ? 21.604 -4.451 -23.627 1.00 64.44 310 PRO A N 1
ATOM 2383 C CA . PRO A 1 310 ? 20.268 -4.943 -23.977 1.00 64.44 310 PRO A CA 1
ATOM 2384 C C . PRO A 1 310 ? 20.284 -6.463 -24.275 1.00 64.44 310 PRO A C 1
ATOM 2386 O O . PRO A 1 310 ? 21.364 -7.056 -24.290 1.00 64.44 310 PRO A O 1
ATOM 2389 N N . PRO A 1 311 ? 19.120 -7.126 -24.476 1.00 66.56 311 PRO A N 1
ATOM 2390 C CA . PRO A 1 311 ? 19.071 -8.553 -24.834 1.00 66.56 311 PRO A CA 1
ATOM 2391 C C . PRO A 1 311 ? 19.866 -8.837 -26.117 1.00 66.56 311 PRO A C 1
ATOM 2393 O O . PRO A 1 311 ? 20.043 -7.936 -26.935 1.00 66.56 311 PRO A O 1
ATOM 2396 N N . GLU A 1 312 ? 20.305 -10.080 -26.338 1.00 70.88 312 GLU A N 1
ATOM 2397 C CA . GLU A 1 312 ? 20.962 -10.454 -27.603 1.00 70.88 312 GLU A CA 1
ATOM 2398 C C . GLU A 1 312 ? 20.007 -10.295 -28.793 1.00 70.88 312 GLU A C 1
ATOM 2400 O O . GLU A 1 312 ? 20.419 -9.834 -29.862 1.00 70.88 312 GLU A O 1
ATOM 2405 N N . ALA A 1 313 ? 18.722 -10.608 -28.581 1.00 63.84 313 ALA A N 1
ATOM 2406 C CA . ALA A 1 313 ? 17.658 -10.415 -29.556 1.00 63.84 313 ALA A CA 1
ATOM 2407 C C . ALA A 1 313 ? 16.427 -9.716 -28.954 1.00 63.84 313 ALA A C 1
ATOM 2409 O O . ALA A 1 313 ? 15.886 -10.126 -27.921 1.00 63.84 313 ALA A O 1
ATOM 2410 N N . LEU A 1 314 ? 15.937 -8.687 -29.651 1.00 73.81 314 LEU A N 1
ATOM 2411 C CA . LEU A 1 314 ? 14.706 -7.966 -29.316 1.00 73.81 314 LEU A CA 1
ATOM 2412 C C . LEU A 1 314 ? 13.708 -8.044 -30.480 1.00 73.81 314 LEU A C 1
ATOM 2414 O O . LEU A 1 314 ? 14.016 -7.619 -31.595 1.00 73.81 314 LEU A O 1
ATOM 2418 N N . LEU A 1 315 ? 12.519 -8.598 -30.221 1.00 70.50 315 LEU A N 1
ATOM 2419 C CA . LEU A 1 315 ? 11.514 -8.892 -31.244 1.00 70.50 315 LEU A CA 1
ATOM 2420 C C . LEU A 1 315 ? 10.161 -8.241 -30.926 1.00 70.50 315 LEU A C 1
ATOM 2422 O O . LEU A 1 315 ? 9.584 -8.462 -29.858 1.00 70.50 315 LEU A O 1
ATOM 2426 N N . PHE A 1 316 ? 9.608 -7.523 -31.905 1.00 67.88 316 PHE A N 1
ATOM 2427 C CA . PHE A 1 316 ? 8.262 -6.946 -31.851 1.00 67.88 316 PHE A CA 1
ATOM 2428 C C . PHE A 1 316 ? 7.378 -7.569 -32.933 1.00 67.88 316 PHE A C 1
ATOM 2430 O O . PHE A 1 316 ? 7.527 -7.264 -34.117 1.00 67.88 316 PHE A O 1
ATOM 2437 N N . ALA A 1 317 ? 6.456 -8.450 -32.537 1.00 57.44 317 ALA A N 1
ATOM 2438 C CA . ALA A 1 317 ? 5.475 -9.020 -33.457 1.00 57.44 317 ALA A CA 1
ATOM 2439 C C . ALA A 1 317 ? 4.250 -8.103 -33.657 1.00 57.44 317 ALA A C 1
ATOM 2441 O O . ALA A 1 317 ? 3.666 -8.088 -34.738 1.00 57.44 317 ALA A O 1
ATOM 2442 N N . GLY A 1 318 ? 3.894 -7.324 -32.627 1.00 55.16 318 GLY A N 1
ATOM 2443 C CA . GLY A 1 318 ? 2.874 -6.267 -32.655 1.00 55.16 318 GLY A CA 1
ATOM 2444 C C . GLY A 1 318 ? 3.444 -4.869 -32.966 1.00 55.16 318 GLY A C 1
ATOM 2445 O O . GLY A 1 318 ? 4.598 -4.766 -33.389 1.00 55.16 318 GLY A O 1
ATOM 2446 N N . PRO A 1 319 ? 2.664 -3.778 -32.781 1.00 58.84 319 PRO A N 1
ATOM 2447 C CA . PRO A 1 319 ? 3.192 -2.412 -32.881 1.00 58.84 319 PRO A CA 1
ATOM 2448 C C . PRO A 1 319 ? 4.368 -2.211 -31.918 1.00 58.84 319 PRO A C 1
ATOM 2450 O O . PRO A 1 319 ? 4.428 -2.864 -30.885 1.00 58.84 319 PRO A O 1
ATOM 2453 N N . SER A 1 320 ? 5.327 -1.353 -32.255 1.00 63.59 320 SER A N 1
ATOM 2454 C CA . SER A 1 320 ? 6.473 -1.038 -31.392 1.00 63.59 320 SER A CA 1
ATOM 2455 C C . SER A 1 320 ? 6.194 0.176 -30.482 1.00 63.59 320 SER A C 1
ATOM 2457 O O . SER A 1 320 ? 5.207 0.881 -30.708 1.00 63.59 320 SER A O 1
ATOM 2459 N N . PRO A 1 321 ? 7.073 0.497 -29.507 1.00 62.19 321 PRO A N 1
ATOM 2460 C CA . PRO A 1 321 ? 6.994 1.763 -28.770 1.00 62.19 321 PRO A CA 1
ATOM 2461 C C . PRO A 1 321 ? 7.079 2.965 -29.724 1.00 62.19 321 PRO A C 1
ATOM 2463 O O . PRO A 1 321 ? 7.587 2.825 -30.839 1.00 62.19 321 PRO A O 1
ATOM 2466 N N . GLU A 1 322 ? 6.624 4.153 -29.311 1.00 63.31 322 GLU A N 1
ATOM 2467 C CA . GLU A 1 322 ? 6.712 5.353 -30.165 1.00 63.31 322 GLU A CA 1
ATOM 2468 C C . GLU A 1 322 ? 8.162 5.768 -30.455 1.00 63.31 322 GLU A C 1
ATOM 2470 O O . GLU A 1 322 ? 8.476 6.202 -31.569 1.00 63.31 322 GLU A O 1
ATOM 2475 N N . ALA A 1 323 ? 9.047 5.597 -29.471 1.00 56.41 323 ALA A N 1
ATOM 2476 C CA . ALA A 1 323 ? 10.469 5.885 -29.570 1.00 56.41 323 ALA A CA 1
ATOM 2477 C C . ALA A 1 323 ? 11.293 4.772 -28.915 1.00 56.41 323 ALA A C 1
ATOM 2479 O O . ALA A 1 323 ? 10.946 4.273 -27.844 1.00 56.41 323 ALA A O 1
ATOM 2480 N N . LEU A 1 324 ? 12.409 4.407 -29.546 1.00 66.75 324 LEU A N 1
ATOM 2481 C CA . LEU A 1 324 ? 13.363 3.439 -29.010 1.00 66.75 324 LEU A CA 1
ATOM 2482 C C . LEU A 1 324 ? 14.769 4.043 -29.035 1.00 66.75 324 LEU A C 1
ATOM 2484 O O . LEU A 1 324 ? 15.251 4.476 -30.085 1.00 66.75 324 LEU A O 1
ATOM 2488 N N . HIS A 1 325 ? 15.413 4.090 -27.868 1.00 62.34 325 HIS A N 1
ATOM 2489 C CA . HIS A 1 325 ? 16.690 4.772 -27.677 1.00 62.34 325 HIS A CA 1
ATOM 2490 C C . HIS A 1 325 ? 17.729 3.849 -27.040 1.00 62.34 325 HIS A C 1
ATOM 2492 O O . HIS A 1 325 ? 17.511 3.305 -25.954 1.00 62.34 325 HIS A O 1
ATOM 2498 N N . PHE A 1 326 ? 18.885 3.735 -27.695 1.00 62.84 326 PHE A N 1
ATOM 2499 C CA . PHE A 1 326 ? 20.030 2.976 -27.205 1.00 62.84 326 PHE A 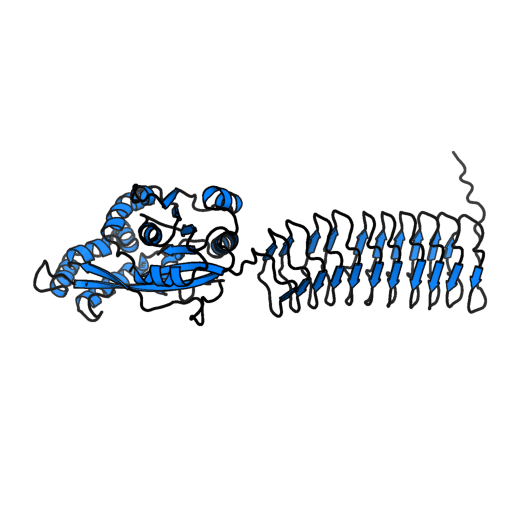CA 1
ATOM 2500 C C . PHE A 1 326 ? 21.209 3.912 -26.920 1.00 62.84 326 PHE A C 1
ATOM 2502 O O . PHE A 1 326 ? 21.884 4.390 -27.832 1.00 62.84 326 PHE A O 1
ATOM 2509 N N . ALA A 1 327 ? 21.469 4.153 -25.632 1.00 51.62 327 ALA A N 1
ATOM 2510 C CA . ALA A 1 327 ? 22.602 4.959 -25.162 1.00 51.62 327 ALA A CA 1
ATOM 2511 C C . ALA A 1 327 ? 23.945 4.190 -25.149 1.00 51.62 327 ALA A C 1
ATOM 2513 O O . ALA A 1 327 ? 24.997 4.768 -24.886 1.00 51.62 327 ALA A O 1
ATOM 2514 N N . ARG A 1 328 ? 23.905 2.875 -25.388 1.00 56.88 328 ARG A N 1
ATOM 2515 C CA . ARG A 1 328 ? 25.026 1.919 -25.467 1.00 56.88 328 ARG A CA 1
ATOM 2516 C C . ARG A 1 328 ? 24.784 0.985 -26.667 1.00 56.88 328 ARG A C 1
ATOM 2518 O O . ARG A 1 328 ? 23.686 1.061 -27.220 1.00 56.88 328 ARG A O 1
ATOM 2525 N N . PRO A 1 329 ? 25.744 0.127 -27.079 1.00 62.81 329 PRO A N 1
ATOM 2526 C CA . PRO A 1 329 ? 25.528 -0.780 -28.205 1.00 62.81 329 PRO A CA 1
ATOM 2527 C C . PRO A 1 329 ? 24.201 -1.564 -28.068 1.00 62.81 329 PRO A C 1
ATOM 2529 O O . PRO A 1 329 ? 23.920 -2.080 -26.980 1.00 62.81 329 PRO A O 1
ATOM 2532 N N . PRO A 1 330 ? 23.360 -1.579 -29.118 1.00 67.62 330 PRO A N 1
ATOM 2533 C CA . PRO A 1 330 ? 22.044 -2.223 -29.149 1.00 67.62 330 PRO A CA 1
ATOM 2534 C C . PRO A 1 330 ? 22.164 -3.766 -29.181 1.00 67.62 330 PRO A C 1
ATOM 2536 O O . PRO A 1 330 ? 23.283 -4.282 -29.212 1.00 67.62 330 PRO A O 1
ATOM 2539 N N . PRO A 1 331 ? 21.042 -4.523 -29.157 1.00 68.19 331 PRO A N 1
ATOM 2540 C CA . PRO A 1 331 ? 21.047 -5.976 -29.375 1.00 68.19 331 PRO A CA 1
ATOM 2541 C C . PRO A 1 331 ? 21.836 -6.377 -30.622 1.00 68.19 331 PRO A C 1
ATOM 2543 O O . PRO A 1 331 ? 21.918 -5.592 -31.558 1.00 68.19 331 PRO A O 1
ATOM 2546 N N . LYS A 1 332 ? 22.337 -7.613 -30.704 1.00 68.62 332 LYS A N 1
ATOM 2547 C CA . LYS A 1 332 ? 22.920 -8.111 -31.965 1.00 68.62 332 LYS A CA 1
ATOM 2548 C C . LYS A 1 332 ? 21.871 -8.183 -33.072 1.00 68.62 332 LYS A C 1
ATOM 2550 O O . LYS A 1 332 ? 22.162 -7.858 -34.219 1.00 68.62 332 LYS A O 1
ATOM 2555 N N . ALA A 1 333 ? 20.639 -8.550 -32.714 1.00 59.22 333 ALA A N 1
ATOM 2556 C CA . ALA A 1 333 ? 19.513 -8.614 -33.635 1.00 59.22 333 ALA A CA 1
ATOM 2557 C C . ALA A 1 333 ? 18.306 -7.813 -33.125 1.00 59.22 333 ALA A C 1
ATOM 2559 O O . ALA A 1 333 ? 17.826 -8.012 -32.004 1.00 59.22 333 ALA A O 1
ATOM 2560 N N . LEU A 1 334 ? 17.771 -6.944 -33.984 1.00 73.44 334 LEU A N 1
ATOM 2561 C CA . LEU A 1 334 ? 16.541 -6.191 -33.742 1.00 73.44 334 LEU A CA 1
ATOM 2562 C C . LEU A 1 334 ? 15.544 -6.458 -34.879 1.00 73.44 334 LEU A C 1
ATOM 2564 O O . LEU A 1 334 ? 15.824 -6.143 -36.037 1.00 73.44 334 LEU A O 1
ATOM 2568 N N . LEU A 1 335 ? 14.386 -7.041 -34.552 1.00 68.19 335 LEU A N 1
ATOM 2569 C CA . LEU A 1 335 ? 13.366 -7.438 -35.531 1.00 68.19 335 LEU A CA 1
ATOM 2570 C C . LEU A 1 335 ? 12.013 -6.778 -35.243 1.00 68.19 335 LEU A C 1
ATOM 2572 O O . LEU A 1 335 ? 11.440 -6.943 -34.163 1.00 68.19 335 LEU A O 1
ATOM 2576 N N . PHE A 1 336 ? 11.462 -6.121 -36.262 1.00 67.19 336 PHE A N 1
ATOM 2577 C CA . PHE A 1 336 ? 10.111 -5.563 -36.258 1.00 67.19 336 PHE A CA 1
ATOM 2578 C C . PHE A 1 336 ? 9.240 -6.273 -37.294 1.00 67.19 336 PHE A C 1
ATOM 2580 O O . PHE A 1 336 ? 9.458 -6.139 -38.500 1.00 67.19 336 PHE A O 1
ATOM 2587 N N . VAL A 1 337 ? 8.240 -7.023 -36.835 1.00 58.81 337 VAL A N 1
ATOM 2588 C CA . VAL A 1 337 ? 7.225 -7.630 -37.708 1.00 58.81 337 VAL A CA 1
ATOM 2589 C C . VAL A 1 337 ? 6.012 -6.706 -37.860 1.00 58.81 337 VAL A C 1
ATOM 2591 O O . VAL A 1 337 ? 5.471 -6.590 -38.958 1.00 58.81 337 VAL A O 1
ATOM 2594 N N . GLY A 1 338 ? 5.620 -6.012 -36.785 1.00 52.94 338 GLY A N 1
ATOM 2595 C CA . GLY A 1 338 ? 4.610 -4.947 -36.796 1.00 52.94 338 GLY A CA 1
ATOM 2596 C C . GLY A 1 338 ? 5.186 -3.550 -37.099 1.00 52.94 338 GLY A C 1
ATOM 2597 O O . GLY A 1 338 ? 6.365 -3.435 -37.446 1.00 52.94 338 GLY A O 1
ATOM 2598 N N . PRO A 1 339 ? 4.377 -2.471 -37.006 1.00 58.97 339 PRO A N 1
ATOM 2599 C CA . PRO A 1 339 ? 4.837 -1.114 -37.294 1.00 58.97 339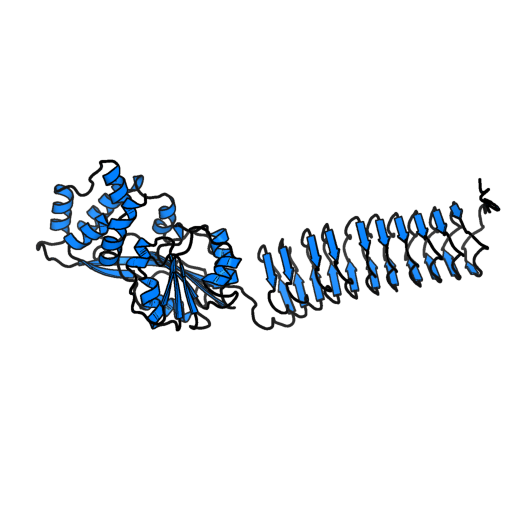 PRO A CA 1
ATOM 2600 C C . PRO A 1 339 ? 5.957 -0.688 -36.315 1.00 58.97 339 PRO A C 1
ATOM 2602 O O . PRO A 1 339 ? 5.750 -0.799 -35.105 1.00 58.97 339 PRO A O 1
ATOM 2605 N N . PRO A 1 340 ? 7.116 -0.227 -36.823 1.00 63.88 340 PRO A N 1
ATOM 2606 C CA . PRO A 1 340 ? 8.295 0.173 -36.055 1.00 63.88 340 PRO A CA 1
ATOM 2607 C C . PRO A 1 340 ? 8.166 1.588 -35.464 1.00 63.88 340 PRO A C 1
ATOM 2609 O O . PRO A 1 340 ? 7.228 2.317 -35.809 1.00 63.88 340 PRO A O 1
ATOM 2612 N N . PRO A 1 341 ? 9.097 1.998 -34.572 1.00 65.25 341 PRO A N 1
ATOM 2613 C CA . PRO A 1 341 ? 8.962 3.254 -33.846 1.00 65.25 341 PRO A CA 1
ATOM 2614 C C . PRO A 1 341 ? 9.017 4.439 -34.808 1.00 65.25 341 PRO A C 1
ATOM 2616 O O . PRO A 1 341 ? 9.711 4.398 -35.827 1.00 65.25 341 PRO A O 1
ATOM 2619 N N . LYS A 1 342 ? 8.334 5.536 -34.455 1.00 62.47 342 LYS A N 1
ATOM 2620 C CA . LYS A 1 342 ? 8.412 6.795 -35.216 1.00 62.47 342 LYS A CA 1
ATOM 2621 C C . LYS A 1 342 ? 9.840 7.348 -35.220 1.00 62.47 342 LYS A C 1
ATOM 2623 O O . LYS A 1 342 ? 10.238 7.985 -36.190 1.00 62.47 342 LYS A O 1
ATOM 2628 N N . ALA A 1 343 ? 10.596 7.090 -34.150 1.00 50.75 343 ALA A N 1
ATOM 2629 C CA . ALA A 1 343 ? 12.004 7.439 -34.023 1.00 50.75 343 ALA A CA 1
ATOM 2630 C C . ALA A 1 343 ? 12.819 6.265 -33.454 1.00 50.75 343 ALA A C 1
ATOM 2632 O O . ALA A 1 343 ? 12.536 5.766 -32.362 1.00 50.75 343 ALA A O 1
ATOM 2633 N N . LEU A 1 344 ? 13.859 5.860 -34.185 1.00 64.44 344 LEU A N 1
ATOM 2634 C CA . LEU A 1 344 ? 14.848 4.869 -33.762 1.00 64.44 344 LEU A CA 1
ATOM 2635 C C . LEU A 1 344 ? 16.220 5.543 -33.726 1.00 64.44 344 LEU A C 1
ATOM 2637 O O . LEU A 1 344 ? 16.707 5.995 -34.761 1.00 64.44 344 LEU A O 1
ATOM 2641 N N . LEU A 1 345 ? 16.816 5.649 -32.538 1.00 54.16 345 LEU A N 1
ATOM 2642 C CA . LEU A 1 345 ? 18.041 6.421 -32.322 1.00 54.16 345 LEU A CA 1
ATOM 2643 C C . LEU A 1 345 ? 19.135 5.546 -31.703 1.00 54.16 345 LEU A C 1
ATOM 2645 O O . LEU A 1 345 ? 18.945 4.955 -30.635 1.00 54.16 345 LEU A O 1
ATOM 2649 N N . PHE A 1 346 ? 20.297 5.526 -32.353 1.00 58.84 346 PHE A N 1
ATOM 2650 C CA . PHE A 1 346 ? 21.504 4.853 -31.879 1.00 58.84 346 PHE A CA 1
ATOM 2651 C C . PHE A 1 346 ? 22.573 5.901 -31.563 1.00 58.84 346 PHE A C 1
ATOM 2653 O O . PHE A 1 346 ? 23.010 6.628 -32.452 1.00 58.84 346 PHE A O 1
ATOM 2660 N N . ALA A 1 347 ? 22.992 5.989 -30.299 1.00 48.25 347 ALA A N 1
ATOM 2661 C CA . ALA A 1 347 ? 24.096 6.865 -29.898 1.00 48.25 347 ALA A CA 1
ATOM 2662 C C . ALA A 1 347 ? 25.486 6.233 -30.152 1.00 48.25 347 ALA A C 1
ATOM 2664 O O . ALA A 1 347 ? 26.497 6.927 -30.087 1.00 48.25 347 ALA A O 1
ATOM 2665 N N . GLY A 1 348 ? 25.534 4.923 -30.429 1.00 49.19 348 GLY A N 1
ATOM 2666 C CA . GLY A 1 348 ? 26.733 4.134 -30.746 1.00 49.19 348 GLY A CA 1
ATOM 2667 C C . GLY A 1 348 ? 26.526 3.245 -31.986 1.00 49.19 348 GLY A C 1
ATOM 2668 O O . GLY A 1 348 ? 25.538 3.448 -32.695 1.00 49.19 348 GLY A O 1
ATOM 2669 N N . PRO A 1 349 ? 27.421 2.274 -32.271 1.00 52.41 349 PRO A N 1
ATOM 2670 C CA . PRO A 1 349 ? 27.272 1.392 -33.430 1.00 52.41 349 PRO A CA 1
ATOM 2671 C C . PRO A 1 349 ? 25.927 0.629 -33.367 1.00 52.41 349 PRO A C 1
ATOM 2673 O O . PRO A 1 349 ? 25.550 0.190 -32.281 1.00 52.41 349 PRO A O 1
ATOM 2676 N N . PRO A 1 350 ? 25.181 0.522 -34.480 1.00 56.88 350 PRO A N 1
ATOM 2677 C CA . PRO A 1 350 ? 23.875 -0.138 -34.586 1.00 56.88 350 PRO A CA 1
ATOM 2678 C C . PRO A 1 350 ? 23.979 -1.677 -34.483 1.00 56.88 350 PRO A C 1
ATOM 2680 O O . PRO A 1 350 ? 25.092 -2.198 -34.418 1.00 56.88 350 PRO A O 1
ATOM 2683 N N . PRO A 1 351 ? 22.847 -2.420 -34.411 1.00 61.88 351 PRO A N 1
ATOM 2684 C CA . PRO A 1 351 ? 22.870 -3.886 -34.295 1.00 61.88 351 PRO A CA 1
ATOM 2685 C C . PRO A 1 351 ? 23.571 -4.541 -35.496 1.00 61.88 351 PRO A C 1
ATOM 2687 O O . PRO A 1 351 ? 23.518 -3.988 -36.589 1.00 61.88 351 PRO A O 1
ATOM 2690 N N . GLU A 1 352 ? 24.152 -5.735 -35.324 1.00 61.91 352 GLU A N 1
ATOM 2691 C CA . GLU A 1 352 ? 24.717 -6.537 -36.432 1.00 61.91 352 GLU A CA 1
ATOM 2692 C C . GLU A 1 352 ? 23.642 -6.838 -37.499 1.00 61.91 352 GLU A C 1
ATOM 2694 O O . GLU A 1 352 ? 23.913 -6.793 -38.698 1.00 61.91 352 GLU A O 1
ATOM 2699 N N . ALA A 1 353 ? 22.393 -7.062 -37.066 1.00 49.06 353 ALA A N 1
ATOM 2700 C CA . ALA A 1 353 ? 21.237 -7.250 -37.937 1.00 49.06 353 ALA A CA 1
ATOM 2701 C C . ALA A 1 353 ? 20.037 -6.381 -37.514 1.00 49.06 353 ALA A C 1
ATOM 2703 O O . ALA A 1 353 ? 19.525 -6.484 -36.393 1.00 49.06 353 ALA A O 1
ATOM 2704 N N . LEU A 1 354 ? 19.529 -5.572 -38.451 1.00 65.50 354 LEU A N 1
ATOM 2705 C CA . LEU A 1 354 ? 18.290 -4.799 -38.311 1.00 65.50 354 LEU A CA 1
ATOM 2706 C C . LEU A 1 354 ? 17.282 -5.233 -39.380 1.00 65.50 354 LEU A C 1
ATOM 2708 O O . LEU A 1 354 ? 17.510 -5.036 -40.574 1.00 65.50 354 LEU A O 1
ATOM 2712 N N . LEU A 1 355 ? 16.161 -5.815 -38.952 1.00 55.69 355 LEU A N 1
ATOM 2713 C CA . LEU A 1 355 ? 15.195 -6.456 -39.843 1.00 55.69 355 LEU A CA 1
ATOM 2714 C C . LEU A 1 355 ? 13.798 -5.842 -39.692 1.00 55.69 355 LEU A C 1
ATOM 2716 O O . LEU A 1 355 ? 13.253 -5.760 -38.588 1.00 55.69 355 LEU A O 1
ATOM 2720 N N . PHE A 1 356 ? 13.185 -5.481 -40.821 1.00 57.12 356 PHE A N 1
ATOM 2721 C CA . PHE A 1 356 ? 11.801 -5.003 -40.890 1.00 57.12 356 PHE A CA 1
ATOM 2722 C C . PHE A 1 356 ? 10.970 -5.906 -41.808 1.00 57.12 356 PHE A C 1
ATOM 2724 O O . PHE A 1 356 ? 11.217 -5.971 -43.017 1.00 57.12 356 PHE A O 1
ATOM 2731 N N . ALA A 1 357 ? 9.962 -6.583 -41.250 1.00 49.19 357 ALA A N 1
ATOM 2732 C CA . ALA A 1 357 ? 8.955 -7.302 -42.035 1.00 49.19 357 ALA A CA 1
ATOM 2733 C C . ALA A 1 357 ? 7.743 -6.412 -42.401 1.00 49.19 357 ALA A C 1
ATOM 2735 O O . ALA A 1 357 ? 7.069 -6.685 -43.394 1.00 49.19 357 ALA A O 1
ATOM 2736 N N . GLY A 1 358 ? 7.497 -5.335 -41.637 1.00 43.38 358 GLY A N 1
ATOM 2737 C CA . GLY A 1 358 ? 6.497 -4.280 -41.892 1.00 43.38 358 GLY A CA 1
ATOM 2738 C C . GLY A 1 358 ? 7.097 -2.959 -42.431 1.00 43.38 358 GLY A C 1
ATOM 2739 O O . GLY A 1 358 ? 8.300 -2.904 -42.682 1.00 43.38 358 GLY A O 1
ATOM 2740 N N . PRO A 1 359 ? 6.294 -1.889 -42.643 1.00 45.66 359 PRO A N 1
ATOM 2741 C CA . PRO A 1 359 ? 6.786 -0.607 -43.169 1.00 45.66 359 PRO A CA 1
ATOM 2742 C C . PRO A 1 359 ? 7.708 0.108 -42.149 1.00 45.66 359 PRO A C 1
ATOM 2744 O O . PRO A 1 359 ? 7.265 0.329 -41.028 1.00 45.66 359 PRO A O 1
ATOM 2747 N N . PRO A 1 360 ? 8.952 0.484 -42.497 1.00 54.62 360 PRO A N 1
ATOM 2748 C CA . PRO A 1 360 ? 9.941 1.164 -41.658 1.00 54.62 360 PRO A CA 1
ATOM 2749 C C . PRO A 1 360 ? 9.558 2.628 -41.357 1.00 54.62 360 PRO A C 1
ATOM 2751 O O . PRO A 1 360 ? 8.628 3.163 -41.970 1.00 54.62 360 PRO A O 1
ATOM 2754 N N . PRO A 1 361 ? 10.263 3.308 -40.426 1.00 56.09 361 PRO A N 1
ATOM 2755 C CA . PRO A 1 361 ? 10.100 4.750 -40.211 1.00 56.09 361 PRO A CA 1
ATOM 2756 C C . PRO A 1 361 ? 10.288 5.550 -41.510 1.00 56.09 361 PRO A C 1
ATOM 2758 O O . PRO A 1 361 ? 11.028 5.135 -42.394 1.00 56.09 361 PRO A O 1
ATOM 2761 N N . LYS A 1 362 ? 9.645 6.723 -41.626 1.00 51.88 362 LYS A N 1
ATOM 2762 C CA . LYS A 1 362 ? 9.681 7.552 -42.854 1.00 51.88 362 LYS A CA 1
ATOM 2763 C C . LYS A 1 362 ? 11.089 7.991 -43.267 1.00 51.88 362 LYS A C 1
ATOM 2765 O O . LYS A 1 362 ? 11.362 8.108 -44.459 1.00 51.88 362 LYS A O 1
ATOM 2770 N N . VAL A 1 363 ? 11.959 8.240 -42.290 1.00 45.19 363 VAL A N 1
ATOM 2771 C CA . VAL A 1 363 ? 13.355 8.641 -42.487 1.00 45.19 363 VAL A CA 1
ATOM 2772 C C . VAL A 1 363 ? 14.229 7.756 -41.612 1.00 45.19 363 VAL A C 1
ATOM 2774 O O . VAL A 1 363 ? 13.951 7.598 -40.423 1.00 45.19 363 VAL A O 1
ATOM 2777 N N . LEU A 1 364 ? 15.289 7.205 -42.198 1.00 60.12 364 LEU A N 1
ATOM 2778 C CA . LEU A 1 364 ? 16.303 6.431 -41.490 1.00 60.12 364 LEU A CA 1
ATOM 2779 C C . LEU A 1 364 ? 17.677 7.063 -41.762 1.00 60.12 364 LEU A C 1
ATOM 2781 O O . LEU A 1 364 ? 18.080 7.197 -42.919 1.00 60.12 364 LEU A O 1
ATOM 2785 N N . LEU A 1 365 ? 18.364 7.491 -40.700 1.00 46.88 365 LEU A N 1
ATOM 2786 C CA . LEU A 1 365 ? 19.647 8.196 -40.763 1.00 46.88 365 LEU A CA 1
ATOM 2787 C C . LEU A 1 365 ? 20.706 7.438 -39.963 1.00 46.88 365 LEU A C 1
ATOM 2789 O O . LEU A 1 365 ? 20.522 7.191 -38.771 1.00 46.88 365 LEU A O 1
ATOM 2793 N N . PHE A 1 366 ? 21.843 7.161 -40.599 1.00 56.78 366 PHE A N 1
ATOM 2794 C CA . PHE A 1 366 ? 23.022 6.602 -39.942 1.00 56.78 366 PHE A CA 1
ATOM 2795 C C . PHE A 1 366 ? 24.138 7.648 -39.884 1.00 56.78 366 PHE A C 1
ATOM 2797 O O . PHE A 1 366 ? 24.689 8.050 -40.910 1.00 56.78 366 PHE A O 1
ATOM 2804 N N . VAL A 1 367 ? 24.446 8.108 -38.667 1.00 44.47 367 VAL A N 1
ATOM 2805 C CA . VAL A 1 367 ? 25.528 9.075 -38.396 1.00 44.47 367 VAL A CA 1
ATOM 2806 C C . VAL A 1 367 ? 26.876 8.365 -38.164 1.00 44.47 367 VAL A C 1
ATOM 2808 O O . VAL A 1 367 ? 27.922 8.939 -38.449 1.00 44.47 367 VAL A O 1
ATOM 2811 N N . GLY A 1 368 ? 26.853 7.110 -37.696 1.00 43.06 368 GLY A N 1
ATOM 2812 C CA . GLY A 1 368 ? 28.005 6.195 -37.605 1.00 43.06 368 GLY A CA 1
ATOM 2813 C C . GLY A 1 368 ? 27.886 5.008 -38.582 1.00 43.06 368 GLY A C 1
ATOM 2814 O O . GLY A 1 368 ? 26.927 4.984 -39.356 1.00 43.06 368 GLY A O 1
ATOM 2815 N N . PRO A 1 369 ? 28.821 4.032 -38.564 1.00 49.97 369 PRO A N 1
ATOM 2816 C CA . PRO A 1 369 ? 28.744 2.858 -39.438 1.00 49.97 369 PRO A CA 1
ATOM 2817 C C . PRO A 1 369 ? 27.437 2.078 -39.164 1.00 49.97 369 PRO A C 1
ATOM 2819 O O . PRO A 1 369 ? 27.124 1.861 -37.997 1.00 49.97 369 PRO A O 1
ATOM 2822 N N . PRO A 1 370 ? 26.640 1.725 -40.184 1.00 57.78 370 PRO A N 1
ATOM 2823 C CA . PRO A 1 370 ? 25.382 0.981 -40.104 1.00 57.78 370 PRO A CA 1
ATOM 2824 C C . PRO A 1 370 ? 25.622 -0.524 -39.856 1.00 57.78 370 PRO A C 1
ATOM 2826 O O . PRO A 1 370 ? 26.776 -0.946 -39.805 1.00 57.78 370 PRO A O 1
ATOM 2829 N N . PRO A 1 371 ? 24.556 -1.334 -39.674 1.00 59.56 371 PRO A N 1
ATOM 2830 C CA . PRO A 1 371 ? 24.669 -2.794 -39.559 1.00 59.56 371 PRO A CA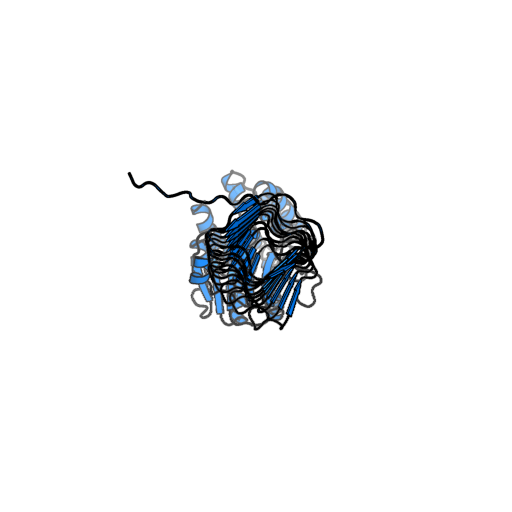 1
ATOM 2831 C C . PRO A 1 371 ? 25.456 -3.405 -40.724 1.00 59.56 371 PRO A C 1
ATOM 2833 O O . PRO A 1 371 ? 25.391 -2.864 -41.821 1.00 59.56 371 PRO A O 1
ATOM 2836 N N . GLU A 1 372 ? 26.115 -4.553 -40.545 1.00 63.25 372 GLU A N 1
ATOM 2837 C CA . GLU A 1 372 ? 26.738 -5.281 -41.671 1.00 63.25 372 GLU A CA 1
ATOM 2838 C C . GLU A 1 372 ? 25.686 -5.658 -42.730 1.00 63.25 372 GLU A C 1
ATOM 2840 O O . GLU A 1 372 ? 25.920 -5.538 -43.933 1.00 63.25 372 GLU A O 1
ATOM 2845 N N . VAL A 1 373 ? 24.480 -6.028 -42.277 1.00 56.88 373 VAL A N 1
ATOM 2846 C CA . VAL A 1 373 ? 23.350 -6.386 -43.141 1.00 56.88 373 VAL A CA 1
ATOM 2847 C C . VAL A 1 373 ? 22.118 -5.545 -42.810 1.00 56.88 373 VAL A C 1
ATOM 2849 O O . VAL A 1 373 ? 21.586 -5.589 -41.696 1.00 56.88 373 VAL A O 1
ATOM 2852 N N . LEU A 1 374 ? 21.599 -4.831 -43.814 1.00 67.06 374 LEU A N 1
ATOM 2853 C CA . LEU A 1 374 ? 20.339 -4.089 -43.733 1.00 67.06 374 LEU A CA 1
ATOM 2854 C C . LEU A 1 374 ? 19.333 -4.628 -44.762 1.00 67.06 374 LEU A C 1
ATOM 2856 O O . LEU A 1 374 ? 19.553 -4.542 -45.972 1.00 67.06 374 LEU A O 1
ATOM 2860 N N . HIS A 1 375 ? 18.212 -5.177 -44.284 1.00 67.12 375 HIS A N 1
ATOM 2861 C CA . HIS A 1 375 ? 17.219 -5.850 -45.128 1.00 67.12 375 HIS A CA 1
ATOM 2862 C C . HIS A 1 375 ? 15.799 -5.311 -44.918 1.00 67.12 375 HIS A C 1
ATOM 2864 O O . HIS A 1 375 ? 15.280 -5.294 -43.798 1.00 67.12 375 HIS A O 1
ATOM 2870 N N . PHE A 1 376 ? 15.131 -4.965 -46.022 1.00 63.66 376 PHE A N 1
ATOM 2871 C CA . PHE A 1 376 ? 13.733 -4.530 -46.041 1.00 63.66 376 PHE A CA 1
ATOM 2872 C C . PHE A 1 376 ? 12.859 -5.525 -46.814 1.00 63.66 376 PHE A C 1
ATOM 2874 O O . PHE A 1 376 ? 12.931 -5.604 -48.044 1.00 63.66 376 PHE A O 1
ATOM 2881 N N . ALA A 1 377 ? 12.002 -6.262 -46.099 1.00 53.88 377 ALA A N 1
ATOM 2882 C CA . ALA A 1 377 ? 11.013 -7.150 -46.717 1.00 53.88 377 ALA A CA 1
ATOM 2883 C C . ALA A 1 377 ? 9.711 -6.405 -47.108 1.00 53.88 377 ALA A C 1
ATOM 2885 O O . ALA A 1 377 ? 9.013 -6.796 -48.050 1.00 53.88 377 ALA A O 1
ATOM 2886 N N . GLY A 1 378 ? 9.389 -5.319 -46.391 1.00 50.72 378 GLY A N 1
ATOM 2887 C CA . GLY A 1 378 ? 8.293 -4.378 -46.669 1.00 50.72 378 GLY A CA 1
ATOM 2888 C C . GLY A 1 378 ? 8.721 -3.161 -47.515 1.00 50.72 378 GLY A C 1
ATOM 2889 O O . GLY A 1 378 ? 9.873 -3.094 -47.939 1.00 50.72 378 GLY A O 1
ATOM 2890 N N . PRO A 1 379 ? 7.814 -2.199 -47.805 1.00 52.50 379 PRO A N 1
ATOM 2891 C CA . PRO A 1 379 ? 8.189 -0.958 -48.495 1.00 52.50 379 PRO A CA 1
ATOM 2892 C C . PRO A 1 379 ? 9.210 -0.192 -47.635 1.00 52.50 379 PRO A C 1
ATOM 2894 O O . PRO A 1 379 ? 8.959 -0.089 -46.449 1.00 52.50 379 PRO A O 1
ATOM 2897 N N . PRO A 1 380 ? 10.336 0.302 -48.163 1.00 61.72 380 PRO A N 1
ATOM 2898 C CA . PRO A 1 380 ? 11.416 0.959 -47.410 1.00 61.72 380 PRO A CA 1
ATOM 2899 C C . PRO A 1 380 ? 11.075 2.407 -46.984 1.00 61.72 380 PRO A C 1
ATOM 2901 O O . PRO A 1 380 ? 10.012 2.902 -47.367 1.00 61.72 380 PRO A O 1
ATOM 2904 N N . PRO A 1 381 ? 11.927 3.102 -46.188 1.00 61.91 381 PRO A N 1
ATOM 2905 C CA . PRO A 1 381 ? 11.714 4.517 -45.848 1.00 61.91 381 PRO A CA 1
ATOM 2906 C C . PRO A 1 381 ? 11.593 5.392 -47.106 1.00 61.91 381 PRO A C 1
ATOM 2908 O O . PRO A 1 381 ? 12.127 5.045 -48.158 1.00 61.91 381 PRO A O 1
ATOM 2911 N N . GLU A 1 382 ? 10.948 6.560 -46.998 1.00 63.69 382 GLU A N 1
ATOM 2912 C CA . GLU A 1 382 ? 10.862 7.518 -48.116 1.00 63.69 382 GLU A CA 1
ATOM 2913 C C . GLU A 1 382 ? 12.255 8.038 -48.510 1.00 63.69 382 GLU A C 1
ATOM 2915 O O . GLU A 1 382 ? 12.539 8.206 -49.700 1.00 63.69 382 GLU A O 1
ATOM 2920 N N . ALA A 1 383 ? 13.132 8.232 -47.517 1.00 49.81 383 ALA A N 1
ATOM 2921 C CA . ALA A 1 383 ? 14.529 8.604 -47.704 1.00 49.81 383 ALA A CA 1
ATOM 2922 C C . ALA A 1 383 ? 15.454 7.816 -46.762 1.00 49.81 383 ALA A C 1
ATOM 2924 O O . ALA A 1 383 ? 15.187 7.692 -45.561 1.00 49.81 383 ALA A O 1
ATOM 2925 N N . LEU A 1 384 ? 16.566 7.324 -47.313 1.00 67.50 384 LEU A N 1
ATOM 2926 C CA . LEU A 1 384 ? 17.619 6.612 -46.587 1.00 67.50 384 LEU A CA 1
ATOM 2927 C C . LEU A 1 384 ? 18.951 7.353 -46.762 1.00 67.50 384 LEU A C 1
ATOM 2929 O O . LEU A 1 384 ? 19.400 7.559 -47.892 1.00 67.50 384 LEU A O 1
ATOM 2933 N N . LEU A 1 385 ? 19.556 7.777 -45.647 1.00 61.31 385 LEU A N 1
ATOM 2934 C CA . LEU A 1 385 ? 20.748 8.628 -45.646 1.00 61.31 385 LEU A CA 1
ATOM 2935 C C . LEU A 1 385 ? 21.889 8.003 -44.838 1.00 61.31 385 LEU A C 1
ATOM 2937 O O . LEU A 1 385 ? 21.716 7.659 -43.664 1.00 61.31 385 LEU A O 1
ATOM 2941 N N . PHE A 1 386 ? 23.075 7.953 -45.448 1.00 64.12 386 PHE A N 1
ATOM 2942 C CA . PHE A 1 386 ? 24.315 7.506 -44.812 1.00 64.12 386 PHE A CA 1
ATOM 2943 C C . PHE A 1 386 ? 25.331 8.651 -44.766 1.00 64.12 386 PHE A C 1
ATOM 2945 O O . PHE A 1 386 ? 25.822 9.104 -45.804 1.00 64.12 386 PHE A O 1
ATOM 2952 N N . ALA A 1 387 ? 25.634 9.132 -43.556 1.00 49.72 387 ALA A N 1
ATOM 2953 C CA . ALA A 1 387 ? 26.676 10.135 -43.335 1.00 49.72 387 ALA A CA 1
ATOM 2954 C C . ALA A 1 387 ? 28.075 9.502 -43.168 1.00 49.72 387 ALA A C 1
ATOM 2956 O O . ALA A 1 387 ? 29.073 10.151 -43.471 1.00 49.72 387 ALA A O 1
ATOM 2957 N N . GLY A 1 388 ? 28.136 8.246 -42.703 1.00 50.66 388 GLY A N 1
ATOM 2958 C CA . GLY A 1 388 ? 29.338 7.402 -42.632 1.00 50.66 388 GLY A CA 1
ATOM 2959 C C . GLY A 1 388 ? 29.361 6.294 -43.705 1.00 50.66 388 GLY A C 1
ATOM 2960 O O . GLY A 1 388 ? 28.485 6.292 -44.573 1.00 50.66 388 GLY A O 1
ATOM 2961 N N . PRO A 1 389 ? 30.336 5.358 -43.669 1.00 54.16 389 PRO A N 1
ATOM 2962 C CA . PRO A 1 389 ? 30.361 4.211 -44.585 1.00 54.16 389 PRO A CA 1
ATOM 2963 C C . PRO A 1 389 ? 29.076 3.371 -44.413 1.00 54.16 389 PRO A C 1
ATOM 2965 O O . PRO A 1 389 ? 28.637 3.248 -43.280 1.00 54.16 389 PRO A O 1
ATOM 2968 N N . PRO A 1 390 ? 28.444 2.860 -45.481 1.00 60.72 390 PRO A N 1
ATOM 2969 C CA . PRO A 1 390 ? 27.166 2.135 -45.522 1.00 60.72 390 PRO A CA 1
ATOM 2970 C C . PRO A 1 390 ? 27.307 0.640 -45.160 1.00 60.72 390 PRO A C 1
ATOM 2972 O O . PRO A 1 390 ? 28.432 0.196 -44.942 1.00 60.72 390 PRO A O 1
ATOM 2975 N N . PRO A 1 391 ? 26.202 -0.142 -45.057 1.00 64.56 391 PRO A N 1
ATOM 2976 C CA . PRO A 1 391 ? 26.285 -1.566 -44.704 1.00 64.56 391 PRO A CA 1
ATOM 2977 C C . PRO A 1 391 ? 27.060 -2.345 -45.771 1.00 64.56 391 PRO A C 1
ATOM 2979 O O . PRO A 1 391 ? 26.978 -1.984 -46.940 1.00 64.56 391 PRO A O 1
ATOM 2982 N N . GLU A 1 392 ? 27.732 -3.442 -45.416 1.00 65.75 392 GLU A N 1
ATOM 2983 C CA . GLU A 1 392 ? 28.370 -4.321 -46.414 1.00 65.75 392 GLU A CA 1
ATOM 2984 C C . GLU A 1 392 ? 27.336 -4.863 -47.415 1.00 65.75 392 GLU A C 1
ATOM 2986 O O . GLU A 1 392 ? 27.593 -4.918 -48.618 1.00 65.75 392 GLU A O 1
ATOM 2991 N N . ALA A 1 393 ? 26.124 -5.177 -46.937 1.00 58.22 393 ALA A N 1
ATOM 2992 C CA . ALA A 1 393 ? 25.007 -5.602 -47.773 1.00 58.22 393 ALA A CA 1
ATOM 2993 C C . ALA A 1 393 ? 23.712 -4.820 -47.482 1.00 58.22 393 ALA A C 1
ATOM 2995 O O . ALA A 1 393 ? 23.174 -4.837 -46.369 1.00 58.22 393 ALA A O 1
ATOM 2996 N N . LEU A 1 394 ? 23.152 -4.192 -48.524 1.00 70.00 394 LEU A N 1
ATOM 2997 C CA . LEU A 1 394 ? 21.859 -3.498 -48.501 1.00 70.00 394 LEU A CA 1
ATOM 2998 C C . LEU A 1 394 ? 20.870 -4.170 -49.461 1.00 70.00 394 LEU A C 1
ATOM 3000 O O . LEU A 1 394 ? 21.091 -4.181 -50.671 1.00 70.00 394 LEU A O 1
ATOM 3004 N N . HIS A 1 395 ? 19.760 -4.699 -48.936 1.00 66.69 395 HIS A N 1
ATOM 3005 C CA . HIS A 1 395 ? 18.792 -5.462 -49.730 1.00 66.69 395 HIS A CA 1
ATOM 3006 C C . HIS A 1 395 ? 17.348 -4.959 -49.589 1.00 66.69 395 HIS A C 1
ATOM 3008 O O . HIS A 1 395 ? 16.830 -4.789 -48.480 1.00 66.69 395 HIS A O 1
ATOM 3014 N N . PHE A 1 396 ? 16.658 -4.833 -50.727 1.00 64.88 396 PHE A N 1
ATOM 3015 C CA . PHE A 1 396 ? 15.246 -4.452 -50.814 1.00 64.88 396 PHE A CA 1
ATOM 3016 C C . PHE A 1 396 ? 14.434 -5.522 -51.556 1.00 64.88 396 PHE A C 1
ATOM 3018 O O . PHE A 1 396 ? 14.650 -5.767 -52.743 1.00 64.88 396 PHE A O 1
ATOM 3025 N N . ALA A 1 397 ? 13.460 -6.136 -50.878 1.00 59.34 397 ALA A N 1
ATOM 3026 C CA . ALA A 1 397 ? 12.549 -7.111 -51.493 1.00 59.34 397 ALA A CA 1
ATOM 3027 C C . ALA A 1 397 ? 11.360 -6.458 -52.236 1.00 59.34 397 ALA A C 1
ATOM 3029 O O . ALA A 1 397 ? 10.615 -7.133 -52.945 1.00 59.34 397 ALA A O 1
ATOM 3030 N N . ARG A 1 398 ? 11.156 -5.149 -52.049 1.00 59.19 398 ARG A N 1
ATOM 3031 C CA . ARG A 1 398 ? 10.110 -4.305 -52.656 1.00 59.19 398 ARG A CA 1
ATOM 3032 C C . ARG A 1 398 ? 10.746 -3.049 -53.274 1.00 59.19 398 ARG A C 1
ATOM 3034 O O . ARG A 1 398 ? 11.945 -2.858 -53.072 1.00 59.19 398 ARG A O 1
ATOM 3041 N N . PRO A 1 399 ? 9.995 -2.201 -54.015 1.00 58.34 399 PRO A N 1
ATOM 3042 C CA . PRO A 1 399 ? 10.557 -0.983 -54.591 1.00 58.34 399 PRO A CA 1
ATOM 3043 C C . PRO A 1 399 ? 11.303 -0.152 -53.529 1.00 58.34 399 PRO A C 1
ATOM 3045 O O . PRO A 1 399 ? 10.759 0.023 -52.440 1.00 58.34 399 PRO A O 1
ATOM 3048 N N . PRO A 1 400 ? 12.536 0.291 -53.816 1.00 62.50 400 PRO A N 1
ATOM 3049 C CA . PRO A 1 400 ? 13.454 0.971 -52.900 1.00 62.50 400 PRO A CA 1
ATOM 3050 C C . PRO A 1 400 ? 12.975 2.401 -52.535 1.00 62.50 400 PRO A C 1
ATOM 3052 O O . PRO A 1 400 ? 11.944 2.838 -53.053 1.00 62.50 400 PRO A O 1
ATOM 3055 N N . PRO A 1 401 ? 13.669 3.141 -51.635 1.00 65.56 401 PRO A N 1
ATOM 3056 C CA . PRO A 1 401 ? 13.313 4.524 -51.296 1.00 65.56 401 PRO A CA 1
ATOM 3057 C C . PRO A 1 401 ? 13.216 5.410 -52.537 1.00 65.56 401 PRO A C 1
ATOM 3059 O O . PRO A 1 401 ? 13.871 5.131 -53.538 1.00 65.56 401 PRO A O 1
ATOM 3062 N N . LYS A 1 402 ? 12.497 6.536 -52.457 1.00 66.56 402 LYS A N 1
ATOM 3063 C CA . LYS A 1 402 ? 12.519 7.530 -53.547 1.00 66.56 402 LYS A CA 1
ATOM 3064 C C . LYS A 1 402 ? 13.902 8.155 -53.718 1.00 66.56 402 LYS A C 1
ATOM 3066 O O . LYS A 1 402 ? 14.329 8.418 -54.839 1.00 66.56 402 LYS A O 1
ATOM 3071 N N . ALA A 1 403 ? 14.599 8.364 -52.601 1.00 53.88 403 ALA A N 1
ATOM 3072 C CA . ALA A 1 403 ? 15.941 8.924 -52.573 1.00 53.88 403 ALA A CA 1
ATOM 3073 C C . ALA A 1 403 ? 16.885 8.069 -51.721 1.00 53.88 403 ALA A C 1
ATOM 3075 O O . ALA A 1 403 ? 16.589 7.751 -50.563 1.00 53.88 403 ALA A O 1
ATOM 3076 N N . LEU A 1 404 ? 18.045 7.752 -52.295 1.00 70.75 404 LEU A N 1
ATOM 3077 C CA . LEU A 1 404 ? 19.146 7.066 -51.627 1.00 70.75 404 LEU A CA 1
ATOM 3078 C C . LEU A 1 404 ? 20.411 7.927 -51.735 1.00 70.75 404 LEU A C 1
ATOM 3080 O O . LEU A 1 404 ? 20.868 8.222 -52.842 1.00 70.75 404 LEU A O 1
ATOM 3084 N N . LEU A 1 405 ? 20.939 8.365 -50.589 1.00 63.94 405 LEU A N 1
ATOM 3085 C CA . LEU A 1 405 ? 22.009 9.365 -50.521 1.00 63.94 405 LEU A CA 1
ATOM 3086 C C . LEU A 1 405 ? 23.202 8.855 -49.704 1.00 63.94 405 LEU A C 1
ATOM 3088 O O . LEU A 1 405 ? 23.050 8.506 -48.529 1.00 63.94 405 LEU A O 1
ATOM 3092 N N . PHE A 1 406 ? 24.391 8.894 -50.310 1.00 65.75 406 PHE A N 1
ATOM 3093 C CA . PHE A 1 406 ? 25.655 8.525 -49.670 1.00 65.75 406 PHE A CA 1
ATOM 3094 C C . PHE A 1 406 ? 26.611 9.720 -49.640 1.00 65.75 406 PHE A C 1
ATOM 3096 O O . PHE A 1 406 ? 27.055 10.203 -50.686 1.00 65.75 406 PHE A O 1
ATOM 3103 N N . ALA A 1 407 ? 26.931 10.197 -48.434 1.00 56.06 407 ALA A N 1
ATOM 3104 C CA . ALA A 1 407 ? 27.940 11.239 -48.235 1.00 56.06 407 ALA A CA 1
ATOM 3105 C C . ALA A 1 407 ? 29.368 10.665 -48.092 1.00 56.06 407 ALA A C 1
ATOM 3107 O O . ALA A 1 407 ? 30.333 11.385 -48.335 1.00 56.06 407 ALA A O 1
ATOM 3108 N N . GLY A 1 408 ? 29.494 9.385 -47.712 1.00 54.22 408 GLY A N 1
ATOM 3109 C CA . GLY A 1 408 ? 30.745 8.614 -47.638 1.00 54.22 408 GLY A CA 1
ATOM 3110 C C . GLY A 1 408 ? 30.891 7.571 -48.768 1.00 54.22 408 GLY A C 1
ATOM 3111 O O . GLY A 1 408 ? 30.046 7.544 -49.666 1.00 54.22 408 GLY A O 1
ATOM 3112 N N . PRO A 1 409 ? 31.943 6.719 -48.751 1.00 56.25 409 PRO A N 1
ATOM 3113 C CA . PRO A 1 409 ? 32.119 5.644 -49.740 1.00 56.25 409 PRO A CA 1
ATOM 3114 C C . PRO A 1 409 ? 30.917 4.684 -49.704 1.00 56.25 409 PRO A C 1
ATOM 3116 O O . PRO A 1 409 ? 30.438 4.432 -48.610 1.00 56.25 409 PRO A O 1
ATOM 3119 N N . PRO A 1 410 ? 30.392 4.192 -50.838 1.00 60.56 410 PRO A N 1
ATOM 3120 C CA . PRO A 1 410 ? 29.171 3.374 -50.920 1.00 60.56 410 PRO A CA 1
ATOM 3121 C C . PRO A 1 410 ? 29.400 1.887 -50.554 1.00 60.56 410 PRO A C 1
ATOM 3123 O O . PRO A 1 410 ? 30.549 1.516 -50.322 1.00 60.56 410 PRO A O 1
ATOM 3126 N N . PRO A 1 411 ? 28.354 1.024 -50.476 1.00 62.97 411 PRO A N 1
ATOM 3127 C CA . PRO A 1 411 ? 28.560 -0.395 -50.156 1.00 62.97 411 PRO A CA 1
ATOM 3128 C C . PRO A 1 411 ? 29.240 -1.129 -51.320 1.00 62.97 411 PRO A C 1
ATOM 3130 O O . PRO A 1 411 ? 29.183 -0.646 -52.449 1.00 62.97 411 PRO A O 1
ATOM 3133 N N . GLU A 1 412 ? 29.831 -2.304 -51.077 1.00 64.62 412 GLU A N 1
ATOM 3134 C CA . GLU A 1 412 ? 30.479 -3.105 -52.137 1.00 64.62 412 GLU A CA 1
ATOM 3135 C C . GLU A 1 412 ? 29.474 -3.556 -53.213 1.00 64.62 412 GLU A C 1
ATOM 3137 O O . GLU A 1 412 ? 29.774 -3.538 -54.409 1.00 64.62 412 GLU A O 1
ATOM 3142 N N . ALA A 1 413 ? 28.246 -3.891 -52.799 1.00 58.34 413 ALA A N 1
ATOM 3143 C CA . ALA A 1 413 ? 27.179 -4.314 -53.699 1.00 58.34 413 ALA A CA 1
ATOM 3144 C C . ALA A 1 413 ? 25.824 -3.665 -53.370 1.00 58.34 413 ALA A C 1
ATOM 3146 O O . ALA A 1 413 ? 25.398 -3.597 -52.214 1.00 58.34 413 ALA A O 1
ATOM 3147 N N . LEU A 1 414 ? 25.095 -3.256 -54.415 1.00 65.44 414 LEU A N 1
ATOM 3148 C CA . LEU A 1 414 ? 23.683 -2.860 -54.339 1.00 65.44 414 LEU A CA 1
ATOM 3149 C C . LEU A 1 414 ? 22.817 -3.798 -55.183 1.00 65.44 414 LEU A C 1
ATOM 3151 O O . LEU A 1 414 ? 22.998 -3.904 -56.400 1.00 65.44 414 LEU A O 1
ATOM 3155 N N . LEU A 1 415 ? 21.843 -4.445 -54.539 1.00 60.75 415 LEU A N 1
ATOM 3156 C CA . LEU A 1 415 ? 20.970 -5.437 -55.167 1.00 60.75 415 LEU A CA 1
ATOM 3157 C C . LEU A 1 415 ? 19.498 -5.042 -55.022 1.00 60.75 415 LEU A C 1
ATOM 3159 O O . LEU A 1 415 ? 18.984 -4.894 -53.910 1.00 60.75 415 LEU A O 1
ATOM 3163 N N . PHE A 1 416 ? 18.803 -4.925 -56.155 1.00 61.81 416 PHE A N 1
ATOM 3164 C CA . PHE A 1 416 ? 17.384 -4.579 -56.203 1.00 61.81 416 PHE A CA 1
ATOM 3165 C C . PHE A 1 416 ? 16.573 -5.669 -56.906 1.00 61.81 416 PHE A C 1
ATOM 3167 O O . PHE A 1 416 ? 16.773 -5.953 -58.088 1.00 61.81 416 PHE A O 1
ATOM 3174 N N . ALA A 1 417 ? 15.585 -6.223 -56.200 1.00 55.75 417 ALA A N 1
ATOM 3175 C CA . ALA A 1 417 ? 14.639 -7.186 -56.767 1.00 55.75 417 ALA A CA 1
ATOM 3176 C C . ALA A 1 417 ? 13.600 -6.548 -57.727 1.00 55.75 417 ALA A C 1
ATOM 3178 O O . ALA A 1 417 ? 12.817 -7.264 -58.345 1.00 55.75 417 ALA A O 1
ATOM 3179 N N . GLY A 1 418 ? 13.590 -5.213 -57.866 1.00 57.41 418 GLY A N 1
ATOM 3180 C CA . GLY A 1 418 ? 12.708 -4.419 -58.738 1.00 57.41 418 GLY A CA 1
ATOM 3181 C C . GLY A 1 418 ? 13.413 -3.160 -59.283 1.00 57.41 418 GLY A C 1
ATOM 3182 O O . GLY A 1 418 ? 14.644 -3.112 -59.241 1.00 57.41 418 GLY A O 1
ATOM 3183 N N . PRO A 1 419 ? 12.688 -2.147 -59.811 1.00 57.53 419 PRO A N 1
ATOM 3184 C CA . PRO A 1 419 ? 13.308 -0.892 -60.247 1.00 57.53 419 PRO A CA 1
ATOM 3185 C C . PRO A 1 419 ? 13.999 -0.170 -59.066 1.00 57.53 419 PRO A C 1
ATOM 3187 O O . PRO A 1 419 ? 13.483 -0.242 -57.951 1.00 57.53 419 PRO A O 1
ATOM 3190 N N . PRO A 1 420 ? 15.150 0.493 -59.279 1.00 64.88 420 PRO A N 1
ATOM 3191 C CA . PRO A 1 420 ? 15.896 1.255 -58.273 1.00 64.88 420 PRO A CA 1
ATOM 3192 C C . PRO A 1 420 ? 15.210 2.581 -57.862 1.00 64.88 420 PRO A C 1
ATOM 3194 O O . PRO A 1 420 ? 14.195 2.936 -58.460 1.00 64.88 420 PRO A O 1
ATOM 3197 N N . PRO A 1 421 ? 15.750 3.336 -56.870 1.00 65.56 421 PRO A N 1
ATOM 3198 C CA . PRO A 1 421 ? 15.259 4.674 -56.507 1.00 65.56 421 PRO A CA 1
ATOM 3199 C C . PRO A 1 421 ? 15.195 5.624 -57.703 1.00 65.56 421 PRO A C 1
ATOM 3201 O O . PRO A 1 421 ? 16.073 5.553 -58.554 1.00 65.56 421 PRO A O 1
ATOM 3204 N N . GLU A 1 422 ? 14.245 6.565 -57.729 1.00 71.31 422 GLU A N 1
ATOM 3205 C CA . GLU A 1 422 ? 14.170 7.609 -58.773 1.00 71.31 422 GLU A CA 1
ATOM 3206 C C . GLU A 1 422 ? 15.482 8.409 -58.855 1.00 71.31 422 GLU A C 1
ATOM 3208 O O . GLU A 1 422 ? 15.987 8.685 -59.946 1.00 71.31 422 GLU A O 1
ATOM 3213 N N . VAL A 1 423 ? 16.069 8.711 -57.688 1.00 61.12 423 VAL A N 1
ATOM 3214 C CA . VAL A 1 423 ? 17.333 9.442 -57.561 1.00 61.12 423 VAL A CA 1
ATOM 3215 C C . VAL A 1 423 ? 18.325 8.673 -56.692 1.00 61.12 423 VAL A C 1
ATOM 3217 O O . VAL A 1 423 ? 18.055 8.359 -55.528 1.00 61.12 423 VAL A O 1
ATOM 3220 N N . GLN A 1 424 ? 19.520 8.445 -57.240 1.00 65.31 424 GLN A N 1
ATOM 3221 C CA . GLN A 1 424 ? 20.690 7.983 -56.492 1.00 65.31 424 GLN A CA 1
ATOM 3222 C C . GLN A 1 424 ? 21.823 9.000 -56.616 1.00 65.31 424 GLN A C 1
ATOM 3224 O O . GLN A 1 424 ? 22.196 9.388 -57.727 1.00 65.31 424 GLN A O 1
ATOM 3229 N N . HIS A 1 425 ? 22.380 9.419 -55.480 1.00 67.19 425 HIS A N 1
ATOM 3230 C CA . HIS A 1 425 ? 23.481 10.378 -55.447 1.00 67.19 425 HIS A CA 1
ATOM 3231 C C . HIS A 1 425 ? 24.616 9.896 -54.545 1.00 67.19 425 HIS A C 1
ATOM 3233 O O . HIS A 1 425 ? 24.410 9.581 -53.368 1.00 67.19 425 HIS A O 1
ATOM 3239 N N . PHE A 1 426 ? 25.818 9.895 -55.119 1.00 63.97 426 PHE A N 1
ATOM 3240 C CA . PHE A 1 426 ? 27.055 9.504 -54.460 1.00 63.97 426 PHE A CA 1
ATOM 3241 C C . PHE A 1 426 ? 28.053 10.662 -54.505 1.00 63.97 426 PHE A C 1
ATOM 3243 O O . PHE A 1 426 ? 28.428 11.145 -55.578 1.00 63.97 426 PHE A O 1
ATOM 3250 N N . ALA A 1 427 ? 28.518 11.083 -53.329 1.00 58.16 427 ALA A N 1
ATOM 3251 C CA . ALA A 1 427 ? 29.560 12.101 -53.217 1.00 58.16 427 ALA A CA 1
ATOM 3252 C C . ALA A 1 427 ? 30.960 11.591 -53.642 1.00 58.16 427 ALA A C 1
ATOM 3254 O O . ALA A 1 427 ? 31.859 12.403 -53.849 1.00 58.16 427 ALA A O 1
ATOM 3255 N N . GLY A 1 428 ? 31.148 10.270 -53.793 1.00 58.72 428 GLY A N 1
ATOM 3256 C CA . GLY A 1 428 ? 32.392 9.602 -54.218 1.00 58.72 428 GLY A CA 1
ATOM 3257 C C . GLY A 1 428 ? 32.169 8.535 -55.311 1.00 58.72 428 GLY A C 1
ATOM 3258 O O . GLY A 1 428 ? 31.118 8.567 -55.960 1.00 58.72 428 GLY A O 1
ATOM 3259 N N . PRO A 1 429 ? 33.129 7.611 -55.554 1.00 58.31 429 PRO A N 1
ATOM 3260 C CA . PRO A 1 429 ? 32.939 6.503 -56.498 1.00 58.31 429 PRO A CA 1
ATOM 3261 C C . PRO A 1 429 ? 31.774 5.598 -56.046 1.00 58.31 429 PRO A C 1
ATOM 3263 O O . PRO A 1 429 ? 31.565 5.492 -54.841 1.00 58.31 429 PRO A O 1
ATOM 3266 N N . PRO A 1 430 ? 31.006 4.988 -56.966 1.00 62.22 430 PRO A N 1
ATOM 3267 C CA . PRO A 1 430 ? 29.871 4.100 -56.698 1.00 62.22 430 PRO A CA 1
ATOM 3268 C C . PRO A 1 430 ? 30.285 2.662 -56.306 1.00 62.22 430 PRO A C 1
ATOM 3270 O O . PRO A 1 430 ? 31.461 2.332 -56.429 1.00 62.22 430 PRO A O 1
ATOM 3273 N N . PRO A 1 431 ? 29.340 1.797 -55.866 1.00 66.94 431 PRO A N 1
ATOM 3274 C CA . PRO A 1 431 ? 29.589 0.367 -55.628 1.00 66.94 431 PRO A CA 1
ATOM 3275 C C . PRO A 1 431 ? 30.201 -0.336 -56.838 1.00 66.94 431 PRO A C 1
ATOM 3277 O O . PRO A 1 431 ? 29.756 -0.067 -57.953 1.00 66.94 431 PRO A O 1
ATOM 3280 N N . GLU A 1 432 ? 31.108 -1.292 -56.629 1.00 67.38 432 GLU A N 1
ATOM 3281 C CA . GLU A 1 432 ? 31.700 -2.100 -57.712 1.00 67.38 432 GLU A CA 1
ATOM 3282 C C . GLU A 1 432 ? 30.629 -2.877 -58.494 1.00 67.38 432 GLU A C 1
ATOM 3284 O O . GLU A 1 432 ? 30.691 -2.989 -59.723 1.00 67.38 432 GLU A O 1
ATOM 3289 N N . VAL A 1 433 ? 29.598 -3.360 -57.786 1.00 63.81 433 VAL A N 1
ATOM 3290 C CA . VAL A 1 433 ? 28.505 -4.146 -58.365 1.00 63.81 433 VAL A CA 1
ATOM 3291 C C . VAL A 1 433 ? 27.149 -3.493 -58.107 1.00 63.81 433 VAL A C 1
ATOM 3293 O O . VAL A 1 433 ? 26.713 -3.320 -56.966 1.00 63.81 433 VAL A O 1
ATOM 3296 N N . GLN A 1 434 ? 26.421 -3.204 -59.188 1.00 66.75 434 GLN A N 1
ATOM 3297 C CA . GLN A 1 434 ? 25.024 -2.766 -59.134 1.00 66.75 434 GLN A CA 1
ATOM 3298 C C . GLN A 1 434 ? 24.141 -3.627 -60.039 1.00 66.75 434 GLN A C 1
ATOM 3300 O O . GLN A 1 434 ? 24.306 -3.646 -61.265 1.00 66.75 434 GLN A O 1
ATOM 3305 N N . HIS A 1 435 ? 23.159 -4.305 -59.441 1.00 66.81 435 HIS A N 1
ATOM 3306 C CA . HIS A 1 435 ? 22.205 -5.138 -60.171 1.00 66.81 435 HIS A CA 1
ATOM 3307 C C . HIS A 1 435 ? 20.757 -4.714 -59.904 1.00 66.81 435 HIS A C 1
ATOM 3309 O O . HIS A 1 435 ? 20.307 -4.634 -58.758 1.00 66.81 435 HIS A O 1
ATOM 3315 N N . PHE A 1 436 ? 20.012 -4.507 -60.995 1.00 69.12 436 PHE A N 1
ATOM 3316 C CA . PHE A 1 436 ? 18.580 -4.218 -60.978 1.00 69.12 436 PHE A CA 1
ATOM 3317 C C . PHE A 1 436 ? 17.815 -5.259 -61.792 1.00 69.12 436 PHE A C 1
ATOM 3319 O O . PHE A 1 436 ? 18.122 -5.482 -62.964 1.00 69.12 436 PHE A O 1
ATOM 3326 N N . ALA A 1 437 ? 16.778 -5.853 -61.205 1.00 61.31 437 ALA A N 1
ATOM 3327 C CA . ALA A 1 437 ? 15.856 -6.721 -61.939 1.00 61.31 437 ALA A CA 1
ATOM 3328 C C . ALA A 1 437 ? 14.815 -5.941 -62.782 1.00 61.31 437 ALA A C 1
ATOM 3330 O O . ALA A 1 437 ? 14.074 -6.555 -63.546 1.00 61.31 437 ALA A O 1
ATOM 3331 N N . GLY A 1 438 ? 14.750 -4.604 -62.655 1.00 59.09 438 GLY A N 1
ATOM 3332 C CA . GLY A 1 438 ? 13.860 -3.698 -63.405 1.00 59.09 438 GLY A CA 1
ATOM 3333 C C . GLY A 1 438 ? 14.597 -2.597 -64.200 1.00 59.09 438 GLY A C 1
ATOM 3334 O O . GLY A 1 438 ? 15.831 -2.625 -64.266 1.00 59.09 438 GLY A O 1
ATOM 3335 N N . PRO A 1 439 ? 13.868 -1.625 -64.800 1.00 58.91 439 PRO A N 1
ATOM 3336 C CA . PRO A 1 439 ? 14.469 -0.499 -65.524 1.00 58.91 439 PRO A CA 1
ATOM 3337 C C . PRO A 1 439 ? 15.334 0.365 -64.588 1.00 58.91 439 PRO A C 1
ATOM 3339 O O . PRO A 1 439 ? 15.067 0.382 -63.391 1.00 58.91 439 PRO A O 1
ATOM 3342 N N . PRO A 1 440 ? 16.370 1.057 -65.093 1.00 61.59 440 PRO A N 1
ATOM 3343 C CA . PRO A 1 440 ? 17.308 1.838 -64.274 1.00 61.59 440 PRO A CA 1
ATOM 3344 C C . PRO A 1 440 ? 16.695 3.154 -63.738 1.00 61.59 440 PRO A C 1
ATOM 3346 O O . PRO A 1 440 ? 15.587 3.500 -64.146 1.00 61.59 440 PRO A O 1
ATOM 3349 N N . PRO A 1 441 ? 17.375 3.887 -62.822 1.00 63.91 441 PRO A N 1
ATOM 3350 C CA . PRO A 1 441 ? 16.791 5.073 -62.181 1.00 63.91 441 PRO A CA 1
ATOM 3351 C C . PRO A 1 441 ? 16.654 6.243 -63.166 1.00 63.91 441 PRO A C 1
ATOM 3353 O O . PRO A 1 441 ? 17.351 6.269 -64.179 1.00 63.91 441 PRO A O 1
ATOM 3356 N N . GLU A 1 442 ? 15.801 7.229 -62.868 1.00 65.00 442 GLU A N 1
ATOM 3357 C CA . GLU A 1 442 ? 15.639 8.431 -63.708 1.00 65.00 442 GLU A CA 1
ATOM 3358 C C . GLU A 1 442 ? 16.912 9.291 -63.710 1.00 65.00 442 GLU A C 1
ATOM 3360 O O . GLU A 1 442 ? 17.369 9.741 -64.767 1.00 65.00 442 GLU A O 1
ATOM 3365 N N . ALA A 1 443 ? 17.523 9.459 -62.530 1.00 56.12 443 ALA A N 1
ATOM 3366 C CA . ALA A 1 443 ? 18.763 10.201 -62.347 1.00 56.12 443 ALA A CA 1
ATOM 3367 C C . ALA A 1 443 ? 19.805 9.399 -61.556 1.00 56.12 443 ALA A C 1
ATOM 3369 O O . ALA A 1 443 ? 19.571 8.940 -60.434 1.00 56.12 443 ALA A O 1
ATOM 3370 N N . LEU A 1 444 ? 20.996 9.287 -62.142 1.00 62.88 444 LEU A N 1
ATOM 3371 C CA . LEU A 1 444 ? 22.152 8.606 -61.566 1.00 62.88 444 LEU A CA 1
ATOM 3372 C C . LEU A 1 444 ? 23.339 9.586 -61.538 1.00 62.88 444 LEU A C 1
ATOM 3374 O O . LEU A 1 444 ? 23.859 9.965 -62.593 1.00 62.88 444 LEU A O 1
ATOM 3378 N N . LEU A 1 445 ? 23.726 10.042 -60.341 1.00 61.31 445 LEU A N 1
ATOM 3379 C CA . LEU A 1 445 ? 24.694 11.129 -60.153 1.00 61.31 445 LEU A CA 1
ATOM 3380 C C . LEU A 1 445 ? 25.911 10.666 -59.342 1.00 61.31 445 LEU A C 1
ATOM 3382 O O . LEU A 1 445 ? 25.770 10.269 -58.181 1.00 61.31 445 LEU A O 1
ATOM 3386 N N . PHE A 1 446 ? 27.105 10.786 -59.930 1.00 64.25 446 PHE A N 1
ATOM 3387 C CA . PHE A 1 446 ? 28.375 10.464 -59.277 1.00 64.25 446 PHE A CA 1
ATOM 3388 C C . PHE A 1 446 ? 29.356 11.624 -59.385 1.00 64.25 446 PHE A C 1
ATOM 3390 O O . PHE A 1 446 ? 29.468 12.259 -60.434 1.00 64.25 446 PHE A O 1
ATOM 3397 N N . SER A 1 447 ? 30.122 11.845 -58.320 1.00 55.69 447 SER A N 1
ATOM 3398 C CA . SER A 1 447 ? 31.255 12.781 -58.340 1.00 55.69 447 SER A CA 1
ATOM 3399 C C . SER A 1 447 ? 32.604 12.097 -58.661 1.00 55.69 447 SER A C 1
ATOM 3401 O O . SER A 1 447 ? 33.622 12.782 -58.695 1.00 55.69 447 SER A O 1
ATOM 3403 N N . GLY A 1 448 ? 32.623 10.772 -58.900 1.00 55.69 448 GLY A N 1
ATOM 3404 C CA . GLY A 1 448 ? 33.813 9.939 -59.187 1.00 55.69 448 GLY A CA 1
ATOM 3405 C C . GLY A 1 448 ? 33.663 9.013 -60.420 1.00 55.69 448 GLY A C 1
ATOM 3406 O O . GLY A 1 448 ? 32.695 9.181 -61.171 1.00 55.69 448 GLY A O 1
ATOM 3407 N N . PRO A 1 449 ? 34.601 8.064 -60.663 1.00 54.19 449 PRO A N 1
ATOM 3408 C CA . PRO A 1 449 ? 34.524 7.099 -61.775 1.00 54.19 449 PRO A CA 1
ATOM 3409 C C . PRO A 1 449 ? 33.285 6.189 -61.660 1.00 54.19 449 PRO A C 1
ATOM 3411 O O . PRO A 1 449 ? 32.767 6.035 -60.559 1.00 54.19 449 PRO A O 1
ATOM 3414 N N . PRO A 1 450 ? 32.758 5.619 -62.760 1.00 56.00 450 PRO A N 1
ATOM 3415 C CA . PRO A 1 450 ? 31.584 4.732 -62.728 1.00 56.00 450 PRO A CA 1
ATOM 3416 C C . PRO A 1 450 ? 31.865 3.347 -62.103 1.00 56.00 450 PRO A C 1
ATOM 3418 O O . PRO A 1 450 ? 33.028 3.019 -61.892 1.00 56.00 450 PRO A O 1
ATOM 3421 N N . PRO A 1 451 ? 30.829 2.515 -61.832 1.00 60.12 451 PRO A N 1
ATOM 3422 C CA . PRO A 1 451 ? 31.029 1.164 -61.292 1.00 60.12 451 PRO A CA 1
ATOM 3423 C C . PRO A 1 451 ? 31.626 0.213 -62.342 1.00 60.12 451 PRO A C 1
ATOM 3425 O O . PRO A 1 451 ? 31.354 0.389 -63.530 1.00 60.12 451 PRO A O 1
ATOM 3428 N N . ASP A 1 452 ? 32.344 -0.828 -61.912 1.00 62.66 452 ASP A N 1
ATOM 3429 C CA . ASP A 1 452 ? 32.941 -1.838 -62.805 1.00 62.66 452 ASP A CA 1
ATOM 3430 C C . ASP A 1 452 ? 31.873 -2.651 -63.556 1.00 62.66 452 ASP A C 1
ATOM 3432 O O . ASP A 1 452 ? 32.007 -2.935 -64.752 1.00 62.66 452 ASP A O 1
ATOM 3436 N N . VAL A 1 453 ? 30.777 -2.999 -62.865 1.00 56.94 453 VAL A N 1
ATOM 3437 C CA . VAL A 1 453 ? 29.668 -3.778 -63.430 1.00 56.94 453 VAL A CA 1
ATOM 3438 C C . VAL A 1 453 ? 28.323 -3.101 -63.169 1.00 56.94 453 VAL A C 1
ATOM 3440 O O . VAL A 1 453 ? 27.859 -2.987 -62.032 1.00 56.94 453 VAL A O 1
ATOM 3443 N N . LEU A 1 454 ? 27.635 -2.734 -64.256 1.00 62.44 454 LEU A N 1
ATOM 3444 C CA . LEU A 1 454 ? 26.278 -2.179 -64.234 1.00 62.44 454 LEU A CA 1
ATOM 3445 C C . LEU A 1 454 ? 25.332 -3.035 -65.089 1.00 62.44 454 LEU A C 1
ATOM 3447 O O . LEU A 1 454 ? 25.475 -3.089 -66.313 1.00 62.44 454 LEU A O 1
ATOM 3451 N N . SER A 1 455 ? 24.351 -3.689 -64.454 1.00 62.50 455 SER A N 1
ATOM 3452 C CA . SER A 1 455 ? 23.445 -4.638 -65.133 1.00 62.50 455 SER A CA 1
ATOM 3453 C C . SER A 1 455 ? 21.954 -4.378 -64.834 1.00 62.50 455 SER A C 1
ATOM 3455 O O . SER A 1 455 ? 21.378 -5.023 -63.948 1.00 62.50 455 SER A O 1
ATOM 3457 N N . PRO A 1 456 ? 21.312 -3.413 -65.527 1.00 61.66 456 PRO A N 1
ATOM 3458 C CA . PRO A 1 456 ? 19.868 -3.184 -65.469 1.00 61.66 456 PRO A CA 1
ATOM 3459 C C . PRO A 1 456 ? 19.070 -4.024 -66.480 1.00 61.66 456 PRO A C 1
ATOM 3461 O O . PRO A 1 456 ? 19.477 -4.228 -67.625 1.00 61.66 456 PRO A O 1
ATOM 3464 N N . ALA A 1 457 ? 17.848 -4.400 -66.107 1.00 56.44 457 ALA A N 1
ATOM 3465 C CA . ALA A 1 457 ? 16.862 -4.949 -67.034 1.00 56.44 457 ALA A CA 1
ATOM 3466 C C . ALA A 1 457 ? 16.090 -3.810 -67.742 1.00 56.44 457 ALA A C 1
ATOM 3468 O O . ALA A 1 457 ? 14.934 -3.537 -67.426 1.00 56.44 457 ALA A O 1
ATOM 3469 N N . GLY A 1 458 ? 16.731 -3.095 -68.679 1.00 57.50 458 GLY A N 1
ATOM 3470 C CA . GLY A 1 458 ? 16.078 -2.035 -69.471 1.00 57.50 458 GLY A CA 1
ATOM 3471 C C . GLY A 1 458 ? 17.040 -1.054 -70.165 1.00 57.50 458 GLY A C 1
ATOM 3472 O O . GLY A 1 458 ? 18.252 -1.222 -70.044 1.00 57.50 458 GLY A O 1
ATOM 3473 N N . PRO A 1 459 ? 16.532 -0.040 -70.901 1.00 55.28 459 PRO A N 1
ATOM 3474 C CA . PRO A 1 459 ? 17.344 1.013 -71.529 1.00 55.28 459 PRO A CA 1
ATOM 3475 C C . PRO A 1 459 ? 17.967 1.951 -70.477 1.00 55.28 459 PRO A C 1
ATOM 3477 O O . PRO A 1 459 ? 17.439 2.019 -69.376 1.00 55.28 459 PRO A O 1
ATOM 3480 N N . PRO A 1 460 ? 19.054 2.687 -70.778 1.00 57.19 460 PRO A N 1
ATOM 3481 C CA . PRO A 1 460 ? 19.741 3.553 -69.808 1.00 57.19 460 PRO A CA 1
ATOM 3482 C C . PRO A 1 460 ? 18.865 4.717 -69.247 1.00 57.19 460 PRO A C 1
ATOM 3484 O O . PRO A 1 460 ? 17.976 5.170 -69.962 1.00 57.19 460 PRO A O 1
ATOM 3487 N N . PRO A 1 461 ? 19.142 5.226 -68.017 1.00 58.75 461 PRO A N 1
ATOM 3488 C CA . PRO A 1 461 ? 18.621 6.469 -67.425 1.00 58.75 461 PRO A CA 1
ATOM 3489 C C . PRO A 1 461 ? 18.607 7.673 -68.364 1.00 58.75 461 PRO A C 1
ATOM 3491 O O . PRO A 1 461 ? 19.526 7.837 -69.170 1.00 58.75 461 PRO A O 1
ATOM 3494 N N . GLU A 1 462 ? 17.641 8.570 -68.151 1.00 54.97 462 GLU A N 1
ATOM 3495 C CA . GLU A 1 462 ? 17.524 9.845 -68.870 1.00 54.97 462 GLU A CA 1
ATOM 3496 C C . GLU A 1 462 ? 18.648 10.827 -68.517 1.00 54.97 462 GLU A C 1
ATOM 3498 O O . GLU A 1 462 ? 19.151 11.534 -69.393 1.00 54.97 462 GLU A O 1
ATOM 3503 N N . VAL A 1 463 ? 19.073 10.853 -67.248 1.00 51.62 463 VAL A N 1
ATOM 3504 C CA . VAL A 1 463 ? 20.159 11.715 -66.772 1.00 51.62 463 VAL A CA 1
ATOM 3505 C C . VAL A 1 463 ? 21.260 10.872 -66.136 1.00 51.62 463 VAL A C 1
ATOM 3507 O O . VAL A 1 463 ? 21.066 10.203 -65.118 1.00 51.62 463 VAL A O 1
ATOM 3510 N N . ARG A 1 464 ? 22.453 10.939 -66.732 1.00 57.34 464 ARG A N 1
ATOM 3511 C CA . ARG A 1 464 ? 23.691 10.361 -66.200 1.00 57.34 464 ARG A CA 1
ATOM 3512 C C . ARG A 1 464 ? 24.771 11.420 -66.179 1.00 57.34 464 ARG A C 1
ATOM 3514 O O . ARG A 1 464 ? 25.017 12.054 -67.202 1.00 57.34 464 ARG A O 1
ATOM 3521 N N . THR A 1 465 ? 25.456 11.544 -65.052 1.00 53.19 465 THR A N 1
ATOM 3522 C CA . THR A 1 465 ? 26.620 12.427 -64.949 1.00 53.19 465 THR A CA 1
ATOM 3523 C C . THR A 1 465 ? 27.781 11.628 -64.378 1.00 53.19 465 THR A C 1
ATOM 3525 O O . THR A 1 465 ? 27.675 11.101 -63.272 1.00 53.19 465 THR A O 1
ATOM 3528 N N . PHE A 1 466 ? 28.857 11.512 -65.157 1.00 52.69 466 PHE A N 1
ATOM 3529 C CA . PHE A 1 466 ? 30.113 10.876 -64.760 1.00 52.69 466 PHE A CA 1
ATOM 3530 C C . PHE A 1 466 ? 31.222 11.924 -64.797 1.00 52.69 466 PHE A C 1
ATOM 3532 O O . PHE A 1 466 ? 31.240 12.765 -65.698 1.00 52.69 466 PHE A O 1
ATOM 3539 N N . ALA A 1 467 ? 32.152 11.855 -63.847 1.00 48.66 467 ALA A N 1
ATOM 3540 C CA . ALA A 1 467 ? 33.363 12.670 -63.892 1.00 48.66 467 ALA A CA 1
ATOM 3541 C C . ALA A 1 467 ? 34.401 12.124 -64.902 1.00 48.66 467 ALA A C 1
ATOM 3543 O O . ALA A 1 467 ? 35.225 12.889 -65.396 1.00 48.66 467 ALA A O 1
ATOM 3544 N N . GLU A 1 468 ? 34.341 10.824 -65.233 1.00 53.22 468 GLU A N 1
ATOM 3545 C CA . GLU A 1 468 ? 35.309 10.097 -66.077 1.00 53.22 468 GLU A CA 1
ATOM 3546 C C . GLU A 1 468 ? 34.623 9.195 -67.143 1.00 53.22 468 GLU A C 1
ATOM 3548 O O . GLU A 1 468 ? 33.418 9.308 -67.380 1.00 53.22 468 GLU A O 1
ATOM 3553 N N . ALA A 1 469 ? 35.389 8.341 -67.845 1.00 51.56 469 ALA A N 1
ATOM 3554 C CA . ALA A 1 469 ? 34.911 7.454 -68.921 1.00 51.56 469 ALA A CA 1
ATOM 3555 C C . ALA A 1 469 ? 33.876 6.416 -68.436 1.00 51.56 469 ALA A C 1
ATOM 3557 O O . ALA A 1 469 ? 33.776 6.161 -67.248 1.00 51.56 469 ALA A O 1
ATOM 3558 N N . SER A 1 470 ? 33.088 5.833 -69.352 1.00 51.09 470 SER A N 1
ATOM 3559 C CA . SER A 1 470 ? 31.996 4.879 -69.053 1.00 51.09 470 SER A CA 1
ATOM 3560 C C . SER A 1 470 ? 32.473 3.506 -68.518 1.00 51.09 470 SER A C 1
ATOM 3562 O O . SER A 1 470 ? 33.591 3.128 -68.848 1.00 51.09 470 SER A O 1
ATOM 3564 N N . PRO A 1 471 ? 31.624 2.741 -67.782 1.00 55.88 471 PRO A N 1
ATOM 3565 C CA . PRO A 1 471 ? 31.952 1.407 -67.245 1.00 55.88 471 PRO A CA 1
ATOM 3566 C C . PRO A 1 471 ? 32.524 0.415 -68.267 1.00 55.88 471 PRO A C 1
ATOM 3568 O O . PRO A 1 471 ? 32.038 0.391 -69.404 1.00 55.88 471 PRO A O 1
ATOM 3571 N N . ASP A 1 472 ? 33.422 -0.469 -67.814 1.00 47.31 472 ASP A N 1
ATOM 3572 C CA . ASP A 1 472 ? 34.057 -1.534 -68.611 1.00 47.31 472 ASP A CA 1
ATOM 3573 C C . ASP A 1 472 ? 33.063 -2.601 -69.097 1.00 47.31 472 ASP A C 1
ATOM 3575 O O . ASP A 1 472 ? 33.159 -3.080 -70.231 1.00 47.31 472 ASP A O 1
ATOM 3579 N N . VAL A 1 473 ? 32.074 -2.961 -68.269 1.00 48.16 473 VAL A N 1
ATOM 3580 C CA . VAL A 1 473 ? 31.031 -3.933 -68.622 1.00 48.16 473 VAL A CA 1
ATOM 3581 C C . VAL A 1 473 ? 29.646 -3.343 -68.376 1.00 48.16 473 VAL A C 1
ATOM 3583 O O . VAL A 1 473 ? 29.238 -3.076 -67.245 1.00 48.16 473 VAL A O 1
ATOM 3586 N N . GLN A 1 474 ? 28.880 -3.187 -69.458 1.00 52.34 474 GLN A N 1
ATOM 3587 C CA . GLN A 1 474 ? 27.478 -2.776 -69.407 1.00 52.34 474 GLN A CA 1
ATOM 3588 C C . GLN A 1 474 ? 26.613 -3.791 -70.141 1.00 52.34 474 GLN A C 1
ATOM 3590 O O . GLN A 1 474 ? 26.839 -4.072 -71.319 1.00 52.34 474 GLN A O 1
ATOM 3595 N N . SER A 1 475 ? 25.595 -4.312 -69.462 1.00 48.47 475 SER A N 1
ATOM 3596 C CA . SER A 1 475 ? 24.600 -5.187 -70.077 1.00 48.47 475 SER A CA 1
ATOM 3597 C C . SER A 1 475 ? 23.230 -4.508 -70.045 1.00 48.47 475 SER A C 1
ATOM 3599 O O . SER A 1 475 ? 22.746 -4.120 -68.988 1.00 48.47 475 SER A O 1
ATOM 3601 N N . TYR A 1 476 ? 22.617 -4.319 -71.217 1.00 50.31 476 TYR A N 1
ATOM 3602 C CA . TYR A 1 476 ? 21.262 -3.775 -71.351 1.00 50.31 476 TYR A CA 1
ATOM 3603 C C . TYR A 1 476 ? 20.415 -4.719 -72.193 1.00 50.31 476 TYR A C 1
ATOM 3605 O O . TYR A 1 476 ? 20.880 -5.270 -73.192 1.00 50.31 476 TYR A O 1
ATOM 3613 N N . ILE A 1 477 ? 19.142 -4.848 -71.833 1.00 43.53 477 ILE A N 1
ATOM 3614 C CA . ILE A 1 477 ? 18.141 -5.512 -72.665 1.00 43.53 477 ILE A CA 1
ATOM 3615 C C . ILE A 1 477 ? 17.389 -4.412 -73.437 1.00 43.53 477 ILE A C 1
ATOM 3617 O O . ILE A 1 477 ? 16.475 -3.794 -72.896 1.00 43.53 477 ILE A O 1
ATOM 3621 N N . GLY A 1 478 ? 17.798 -4.132 -74.685 1.00 44.56 478 GLY A N 1
ATOM 3622 C CA . GLY A 1 478 ? 17.142 -3.166 -75.590 1.00 44.56 478 GLY A CA 1
ATOM 3623 C C . GLY A 1 478 ? 18.090 -2.186 -76.307 1.00 44.56 478 GLY A C 1
ATOM 3624 O O . GLY A 1 478 ? 19.262 -2.072 -75.963 1.00 44.56 478 GLY A O 1
ATOM 3625 N N . THR A 1 479 ? 17.594 -1.480 -77.333 1.00 38.19 479 THR A N 1
ATOM 3626 C CA . THR A 1 479 ? 18.361 -0.474 -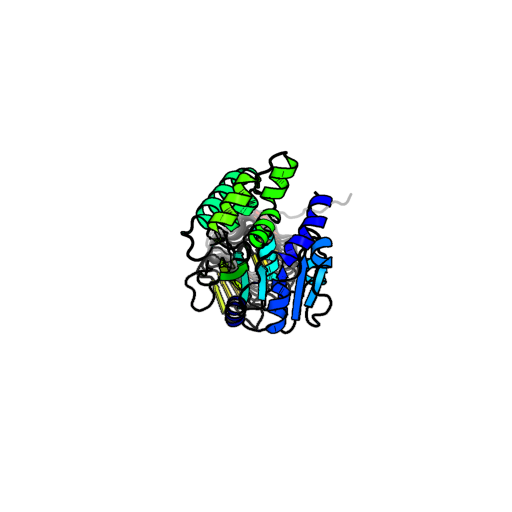78.102 1.00 38.19 479 THR A CA 1
ATOM 3627 C C . THR A 1 479 ? 18.484 0.863 -77.350 1.00 38.19 479 THR A C 1
ATOM 3629 O O . THR A 1 479 ? 17.475 1.351 -76.842 1.00 38.19 479 THR A O 1
ATOM 3632 N N . PRO A 1 480 ? 19.677 1.489 -77.294 1.00 37.41 480 PRO A N 1
ATOM 3633 C CA . PRO A 1 480 ? 19.923 2.689 -76.490 1.00 37.41 480 PRO A CA 1
ATOM 3634 C C . PRO A 1 480 ? 19.306 3.962 -77.092 1.00 37.41 480 PRO A C 1
ATOM 3636 O O . PRO A 1 480 ? 19.384 4.191 -78.300 1.00 37.41 480 PRO A O 1
ATOM 3639 N N . THR A 1 481 ? 18.783 4.840 -76.231 1.00 35.59 481 THR A N 1
ATOM 3640 C CA . THR A 1 481 ? 18.334 6.193 -76.598 1.00 35.59 481 THR A CA 1
ATOM 3641 C C . THR A 1 481 ? 19.294 7.221 -75.993 1.00 35.59 481 THR A C 1
ATOM 3643 O O . THR A 1 481 ? 19.535 7.190 -74.795 1.00 35.59 481 THR A O 1
ATOM 3646 N N . LYS A 1 482 ? 19.865 8.080 -76.854 1.00 34.53 482 LYS A N 1
ATOM 3647 C CA . LYS A 1 482 ? 20.675 9.297 -76.597 1.00 34.53 482 LYS A CA 1
ATOM 3648 C C . LYS A 1 482 ? 21.549 9.343 -75.325 1.00 34.53 482 LYS A C 1
ATOM 3650 O O . LYS A 1 482 ? 21.079 9.609 -74.229 1.00 34.53 482 LYS A O 1
ATOM 3655 N N . VAL A 1 483 ? 22.865 9.282 -75.535 1.00 37.09 483 VAL A N 1
ATOM 3656 C CA . VAL A 1 483 ? 23.890 9.649 -74.544 1.00 37.09 483 VAL A CA 1
ATOM 3657 C C . VAL A 1 483 ? 24.163 11.157 -74.634 1.00 37.09 483 VAL A C 1
ATOM 3659 O O . VAL A 1 483 ? 24.539 11.643 -75.700 1.00 37.09 483 VAL A O 1
ATOM 3662 N N . LEU A 1 484 ? 24.004 11.900 -73.537 1.00 33.94 484 LEU A N 1
ATOM 3663 C CA . LEU A 1 484 ? 24.559 13.251 -73.395 1.00 33.94 484 LEU A CA 1
ATOM 3664 C C . LEU A 1 484 ? 25.886 13.149 -72.634 1.00 33.94 484 LEU A C 1
ATOM 3666 O O . LEU A 1 484 ? 25.901 12.925 -71.430 1.00 33.94 484 LEU A O 1
ATOM 3670 N N . LEU A 1 485 ? 27.000 13.294 -73.352 1.00 34.44 485 LEU A N 1
ATOM 3671 C CA . LEU A 1 485 ? 28.322 13.508 -72.763 1.00 34.44 485 LEU A CA 1
ATOM 3672 C C . LEU A 1 485 ? 28.503 15.015 -72.573 1.00 34.44 485 LEU A C 1
ATOM 3674 O O . LEU A 1 485 ? 28.649 15.742 -73.555 1.00 34.44 485 LEU A O 1
ATOM 3678 N N . THR A 1 486 ? 28.498 15.508 -71.338 1.00 34.91 486 THR A N 1
ATOM 3679 C CA . THR A 1 486 ? 28.993 16.862 -71.064 1.00 34.91 486 THR A CA 1
ATOM 3680 C C . THR A 1 486 ? 30.502 16.799 -70.868 1.00 34.91 486 THR A C 1
ATOM 3682 O O . THR A 1 486 ? 30.986 16.532 -69.773 1.00 34.91 486 THR A O 1
ATOM 3685 N N . SER A 1 487 ? 31.249 17.032 -71.945 1.00 34.78 487 SER A N 1
ATOM 3686 C CA . SER A 1 487 ? 32.662 17.402 -71.878 1.00 34.78 487 SER A CA 1
ATOM 3687 C C . SER A 1 487 ? 32.804 18.863 -71.429 1.00 34.78 487 SER A C 1
ATOM 3689 O O . SER A 1 487 ? 32.147 19.740 -71.987 1.00 34.78 487 SER A O 1
ATOM 3691 N N . ASP A 1 488 ? 33.711 19.098 -70.477 1.00 36.59 488 ASP A N 1
ATOM 3692 C CA . ASP A 1 488 ? 34.306 20.387 -70.089 1.00 36.59 488 ASP A CA 1
ATOM 3693 C C . ASP A 1 488 ? 33.410 21.442 -69.404 1.00 36.59 488 ASP A C 1
ATOM 3695 O O . ASP A 1 488 ? 33.029 22.452 -69.994 1.00 36.59 488 ASP A O 1
ATOM 3699 N N . ILE A 1 489 ? 33.258 21.332 -68.077 1.00 31.03 489 ILE A N 1
ATOM 3700 C CA . ILE A 1 489 ? 33.234 22.530 -67.219 1.00 31.03 489 ILE A CA 1
ATOM 3701 C C . ILE A 1 489 ? 34.648 22.717 -66.664 1.00 31.03 489 ILE A C 1
ATOM 3703 O O . ILE A 1 489 ? 34.979 22.290 -65.561 1.00 31.03 489 ILE A O 1
ATOM 3707 N N . ARG A 1 490 ? 35.515 23.374 -67.445 1.00 27.52 490 ARG A N 1
ATOM 3708 C CA . ARG A 1 490 ? 36.717 23.994 -66.877 1.00 27.52 490 ARG A CA 1
ATOM 3709 C C . ARG A 1 490 ? 36.261 25.119 -65.954 1.00 27.52 490 ARG A C 1
ATOM 3711 O O . ARG A 1 490 ? 35.788 26.152 -66.426 1.00 27.52 490 ARG A O 1
ATOM 3718 N N . LEU A 1 491 ? 36.442 24.926 -64.651 1.00 29.95 491 LEU A N 1
ATOM 3719 C CA . LEU A 1 491 ? 36.445 26.001 -63.664 1.00 29.95 491 LEU A CA 1
ATOM 3720 C C . LEU A 1 491 ? 37.448 27.070 -64.122 1.00 29.95 491 LEU A C 1
ATOM 3722 O O . LEU A 1 491 ? 38.661 26.880 -64.038 1.00 29.95 491 LEU A O 1
ATOM 3726 N N . ARG A 1 492 ? 36.953 28.199 -64.643 1.00 27.48 492 ARG A N 1
ATOM 3727 C CA . ARG A 1 492 ? 37.758 29.418 -64.701 1.00 27.48 492 ARG A CA 1
ATOM 3728 C C . ARG A 1 492 ? 37.862 29.938 -63.276 1.00 27.48 492 ARG A C 1
ATOM 3730 O O . ARG A 1 492 ? 36.878 30.397 -62.709 1.00 27.48 492 ARG A O 1
ATOM 3737 N N . SER A 1 493 ? 39.063 29.844 -62.724 1.00 35.31 493 SER A N 1
ATOM 3738 C CA . SER A 1 493 ? 39.488 30.645 -61.587 1.00 35.31 493 SER A CA 1
ATOM 3739 C C . SER A 1 493 ? 39.400 32.129 -61.950 1.00 35.31 493 SER A C 1
ATOM 3741 O O . SER A 1 493 ? 40.067 32.571 -62.892 1.00 35.31 493 SER A O 1
ATOM 3743 N N . SER A 1 494 ? 38.622 32.883 -61.184 1.00 35.09 494 SER A N 1
ATOM 3744 C CA . SER A 1 494 ? 38.788 34.325 -60.989 1.00 35.09 494 SER A CA 1
ATOM 3745 C C . SER A 1 494 ? 38.244 34.699 -59.626 1.00 35.09 494 SER A C 1
ATOM 3747 O O . SER A 1 494 ? 37.062 34.351 -59.397 1.00 35.09 494 SER A O 1
#

Foldseek 3Di:
DLVLVQVLLVLCVVQDFAFDLVVLVVQLVLWPDQAEEEEEQCQQNRVVVSSLVRHQAYEYEHQDPSSPVNHDPPSPRYHYDHDHLDDDLVRCCVGGHHFQAHREYEYEQCCLSDPNVVVVVSVLRRHHAQRKYKYKYFEDKAWAPCPFPLNVLSVVLVVVLVVQDDPSCVCRNVRVPVPDDPFADGPPDPGQWQPWDTKGKDWDFLVSVVSSVVSDRSCVSCVVVVHHSCDPVSSVSSCVRQDPDNRRITMMITIMGMGMHTRNDDPDADALEDEDPDEDPLEDEDPDEDHLYYEYCEEYHLYYDYPDAHHLEYEYLEEYHQEDEDPDEHHLYYEYLYEYHLYYDYPDEYHLYYYYNEEYHQEDEDCEEHHLEDEYNYAYHLEYEYCEEYHLYYYYNDEHHLEYEYPYAYHQEDDYPAEHHLDYEDAAEHHLYYDHAAAYHQEDYHPAAHHQDDEHAAEDHPYDDYPDDDHPDYDYDDDYDDDDDDPDPPPDDD

Organism: Dendrobium chrysotoxum (NCBI:txid161865)